Protein AF-0000000065834207 (afdb_homodimer)

Solvent-accessible surface area (backbone atoms only — not comparable to full-atom values): 26576 Å² total; per-residue (Å²): 72,45,35,37,35,39,36,39,78,70,38,25,36,35,36,36,77,87,64,55,64,51,76,40,55,36,89,36,59,67,52,46,48,60,60,48,57,77,44,47,87,48,44,70,43,38,40,30,44,67,72,69,51,67,72,52,50,53,51,50,34,51,49,33,37,72,58,48,68,40,67,58,45,68,63,67,60,66,74,52,62,92,54,26,40,66,48,37,85,56,43,89,65,46,55,46,60,61,47,31,38,51,51,36,49,42,75,75,39,68,74,36,26,34,35,40,36,36,26,37,76,41,30,33,36,37,37,28,40,45,80,29,39,30,66,20,22,30,31,29,44,5,71,66,32,42,57,50,31,32,38,78,55,33,68,65,46,58,31,66,68,42,47,46,48,57,62,64,52,66,57,75,64,68,83,57,97,48,84,36,16,51,42,64,68,45,8,33,54,36,21,44,50,36,26,53,49,14,27,53,51,41,50,54,55,52,49,31,60,75,52,71,66,48,73,49,42,33,37,30,15,27,86,44,21,67,61,51,48,56,50,46,44,70,78,41,73,82,63,47,75,43,86,35,52,56,35,49,56,57,19,45,58,58,48,47,65,70,73,99,71,45,37,35,35,39,36,39,77,68,38,24,36,36,37,36,77,85,67,57,63,53,75,40,56,36,89,37,60,67,54,46,48,61,60,47,58,78,43,47,86,48,43,69,44,36,40,30,43,69,73,69,52,67,71,52,49,52,52,51,35,53,49,32,36,72,55,48,67,42,70,57,45,70,64,68,58,67,75,50,62,93,56,26,40,67,48,37,86,56,44,90,64,47,53,44,59,61,49,30,39,50,50,36,48,43,75,75,39,66,77,36,25,34,35,40,36,36,26,38,75,41,30,34,36,37,38,29,42,46,79,31,40,31,64,20,21,30,31,28,43,5,71,67,32,43,56,49,34,34,37,76,56,34,70,65,44,60,32,67,67,42,46,46,46,55,63,65,51,66,57,75,65,67,82,58,98,50,84,37,17,52,44,64,66,44,8,34,54,37,19,44,49,36,27,54,49,15,26,53,52,40,48,55,53,53,50,30,59,75,52,72,67,49,74,48,41,34,38,29,15,27,86,46,21,67,60,51,48,55,48,46,42,70,75,41,72,80,62,47,73,44,86,35,52,56,35,48,56,56,18,47,58,56,49,46,65,71,74,100

InterPro domains:
  IPR004619 Type III pantothenate kinase [MF_01274] (1-260)
  IPR004619 Type III pantothenate kinase [PF03309] (3-204)
  IPR004619 Type III pantothenate kinase [PTHR34265] (1-255)
  IPR004619 Type III pantothenate kinase [TIGR00671] (3-238)
  IPR043129 ATPase, nucleotide binding domain [SSF53067] (1-108)
  IPR043129 ATPase, nucleotide binding domain [SSF53067] (115-255)

Foldseek 3Di:
DEKEWEQDDAKIKIADPVGDIDIDGHLPLVVVLVVCLVVAPPHDAYEYFHPPDDVSQVSVQVSCCVRHVDGYDYDFFDACLLNAHEPDPDRRPPRRLVSLLLNLQCVVLVQAKAWEWEAAQWTKIWIAHRSNYTPDIDIGGHLVNVLVVCLVPPPVCVDPVLVCVVVPCPPLPPPDPDLADPDPNRRSSSVSVCVLLVVVLVVVVVNCVVRVNGAYEYEFEAPCSVVVVVSVCVSPVVHHYDYDHPSSSVSSVVVVVVVD/DEKEWEQDDAKIKIADPVGDIDIDGHLPLVVVLVVCLVVAPPHDAYEYFHPPDDVSQVSVQVSCCVRHVDGYDYDFFDACQLNAHEPDPDRRPPRRLVSLLLNLQCVVLVQAKAWEWEAAQWTKIWIAHRSNYTPDIDIGGHLVNVLVVCLVPPPVCVDPVLVCCVVPCPPLPPCDPDLADPDPNRRSSSVSVCVLLVVVLVVVVVNCVVRVNGAYEYEFEAPCSVVVVVSVCVSPVPHHYDYDHPSSSVSSVVVVVVVD

Structure (mmCIF, N/CA/C/O backbone):
data_AF-0000000065834207-model_v1
#
loop_
_entity.id
_entity.type
_entity.pdbx_description
1 polymer 'Type III pantothenate kinase'
#
loop_
_atom_site.group_PDB
_atom_site.id
_atom_site.type_symbol
_atom_site.label_atom_id
_atom_site.label_alt_id
_atom_site.label_comp_id
_atom_site.label_asym_id
_atom_site.label_entity_id
_atom_site.label_seq_id
_atom_site.pdbx_PDB_ins_code
_atom_site.Cartn_x
_atom_site.Cartn_y
_atom_site.Cartn_z
_atom_site.occupancy
_atom_site.B_iso_or_equiv
_atom_site.auth_seq_id
_atom_site.auth_comp_id
_atom_site.auth_asym_id
_atom_site.auth_atom_id
_atom_site.pdbx_PDB_model_num
ATOM 1 N N . MET A 1 1 ? 10.133 40.344 8.117 1 94.38 1 MET A N 1
ATOM 2 C CA . MET A 1 1 ? 9.117 39.469 7.52 1 94.38 1 MET A CA 1
ATOM 3 C C . MET A 1 1 ? 9.258 38.031 8.031 1 94.38 1 MET A C 1
ATOM 5 O O . MET A 1 1 ? 10.367 37.562 8.266 1 94.38 1 MET A O 1
ATOM 9 N N . LYS A 1 2 ? 8.117 37.375 8.172 1 96.5 2 LYS A N 1
ATOM 10 C CA . LYS A 1 2 ? 8.172 36.031 8.727 1 96.5 2 LYS A CA 1
ATOM 11 C C . LYS A 1 2 ? 8.43 35 7.641 1 96.5 2 LYS A C 1
ATOM 13 O O . LYS A 1 2 ? 7.883 35.094 6.539 1 96.5 2 LYS A O 1
ATOM 18 N N . LEU A 1 3 ? 9.273 34.062 7.965 1 97.31 3 LEU A N 1
ATOM 19 C CA . LEU A 1 3 ? 9.578 32.906 7.117 1 97.31 3 LEU A CA 1
ATOM 20 C C . LEU A 1 3 ? 9.055 31.609 7.742 1 97.31 3 LEU A C 1
ATOM 22 O O . LEU A 1 3 ? 9.297 31.344 8.922 1 97.31 3 LEU A O 1
ATOM 26 N N . TYR A 1 4 ? 8.281 30.859 6.965 1 97.69 4 TYR A N 1
ATOM 27 C CA . TYR A 1 4 ? 7.75 29.578 7.398 1 97.69 4 TYR A CA 1
ATOM 28 C C . TYR A 1 4 ? 8.438 28.422 6.664 1 97.69 4 TYR A C 1
ATOM 30 O O . TYR A 1 4 ? 8.586 28.469 5.438 1 97.69 4 TYR A O 1
ATOM 38 N N . VAL A 1 5 ? 8.891 27.422 7.434 1 98 5 VAL A N 1
ATOM 39 C CA . VAL A 1 5 ? 9.656 26.328 6.848 1 98 5 VAL A CA 1
ATOM 40 C C . VAL A 1 5 ? 9.023 24.984 7.246 1 98 5 VAL A C 1
ATOM 42 O O . VAL A 1 5 ? 8.82 24.719 8.43 1 98 5 VAL A O 1
ATOM 45 N N . ASP A 1 6 ? 8.656 24.203 6.305 1 97.56 6 ASP A N 1
ATOM 46 C CA . ASP A 1 6 ? 8.195 22.828 6.477 1 97.56 6 ASP A CA 1
ATOM 47 C C . ASP A 1 6 ? 9.258 21.828 6.031 1 97.56 6 ASP A C 1
ATOM 49 O O . ASP A 1 6 ? 9.32 21.469 4.852 1 97.56 6 ASP A O 1
ATOM 53 N N . ALA A 1 7 ? 10.031 21.359 6.996 1 96.31 7 ALA A N 1
ATOM 54 C CA . ALA A 1 7 ? 11.109 20.406 6.715 1 96.31 7 ALA A CA 1
ATOM 55 C C . ALA A 1 7 ? 10.625 18.969 6.812 1 96.31 7 ALA A C 1
ATOM 57 O O . ALA A 1 7 ? 10.633 18.375 7.891 1 96.31 7 ALA A O 1
ATOM 58 N N . GLY A 1 8 ? 10.297 18.422 5.68 1 91.5 8 GLY A N 1
ATOM 59 C CA . GLY A 1 8 ? 9.75 17.078 5.617 1 91.5 8 GLY A CA 1
ATOM 60 C C . GLY A 1 8 ? 10.742 16.047 5.121 1 91.5 8 GLY A C 1
ATOM 61 O O . GLY A 1 8 ? 11.875 16.375 4.77 1 91.5 8 GLY A O 1
ATOM 62 N N . ASN A 1 9 ? 10.32 14.773 5.012 1 84.19 9 ASN A N 1
ATOM 63 C CA . ASN A 1 9 ? 11.172 13.625 4.703 1 84.19 9 ASN A CA 1
ATOM 64 C C . ASN A 1 9 ? 11.617 13.633 3.244 1 84.19 9 ASN A C 1
ATOM 66 O O . ASN A 1 9 ? 12.688 13.133 2.916 1 84.19 9 ASN A O 1
ATOM 70 N N . THR A 1 10 ? 10.82 14.188 2.41 1 85.12 10 THR A N 1
ATOM 71 C CA . THR A 1 10 ? 11.125 14.148 0.985 1 85.12 10 THR A CA 1
ATOM 72 C C . THR A 1 10 ? 11.547 15.523 0.48 1 85.12 10 THR A C 1
ATOM 74 O O . THR A 1 10 ? 12.453 15.633 -0.345 1 85.12 10 THR A O 1
ATOM 77 N N . ARG A 1 11 ? 10.875 16.5 1.013 1 90.69 11 ARG A N 1
ATOM 78 C CA . ARG A 1 11 ? 11.141 17.875 0.584 1 90.69 11 ARG A CA 1
ATOM 79 C C . ARG A 1 11 ? 11.062 18.844 1.76 1 90.69 11 ARG A C 1
ATOM 81 O O . ARG A 1 11 ? 10.375 18.578 2.746 1 90.69 11 ARG A O 1
ATOM 88 N N . THR A 1 12 ? 11.812 19.859 1.642 1 95.88 12 THR A N 1
ATOM 89 C CA . THR A 1 12 ? 11.648 21.031 2.508 1 95.88 12 THR A CA 1
ATOM 90 C C . THR A 1 12 ? 11 22.188 1.748 1 95.88 12 THR A C 1
ATOM 92 O O . THR A 1 12 ? 11.523 22.625 0.725 1 95.88 12 THR A O 1
ATOM 95 N N . LYS A 1 13 ? 9.852 22.641 2.254 1 96.44 13 LYS A N 1
ATOM 96 C CA . LYS A 1 13 ? 9.109 23.75 1.658 1 96.44 13 LYS A CA 1
ATOM 97 C C . LYS A 1 13 ? 9.188 24.984 2.537 1 96.44 13 LYS A C 1
ATOM 99 O O . LYS A 1 13 ? 9.273 24.891 3.764 1 96.44 13 LYS A O 1
ATOM 104 N N . TRP A 1 14 ? 9.203 26.078 1.889 1 97 14 TRP A N 1
ATOM 105 C CA . TRP A 1 14 ? 9.195 27.312 2.67 1 97 14 TRP A CA 1
ATOM 106 C C . TRP A 1 14 ? 8.297 28.359 2.023 1 97 14 TRP A C 1
ATOM 108 O O . TRP A 1 14 ? 8 28.281 0.83 1 97 14 TRP A O 1
ATOM 118 N N . ARG A 1 15 ? 7.801 29.266 2.832 1 96.62 15 ARG A N 1
ATOM 119 C CA . ARG A 1 15 ? 6.926 30.344 2.412 1 96.62 15 ARG A CA 1
ATOM 120 C C . ARG A 1 15 ? 7.176 31.609 3.244 1 96.62 15 ARG A C 1
ATOM 122 O O . ARG A 1 15 ? 7.371 31.516 4.457 1 96.62 15 ARG A O 1
ATOM 129 N N . LEU A 1 16 ? 7.266 32.719 2.545 1 96.06 16 LEU A N 1
ATOM 130 C CA . LEU A 1 16 ? 7.328 34 3.234 1 96.06 16 LEU A CA 1
ATOM 131 C C . LEU A 1 16 ? 5.93 34.531 3.51 1 96.06 16 LEU A C 1
ATOM 133 O O . LEU A 1 16 ? 4.977 34.188 2.814 1 96.06 16 LEU A O 1
ATOM 137 N N . ALA A 1 17 ? 5.844 35.406 4.434 1 94.31 17 ALA A N 1
ATOM 138 C CA . ALA A 1 17 ? 4.559 36 4.793 1 94.31 17 ALA A CA 1
ATOM 139 C C . ALA A 1 17 ? 3.93 36.719 3.604 1 94.31 17 ALA A C 1
ATOM 141 O O . ALA A 1 17 ? 2.709 36.875 3.539 1 94.31 17 ALA A O 1
ATOM 142 N N . ASP A 1 18 ? 4.746 37.062 2.627 1 92.19 18 ASP A N 1
ATOM 143 C CA . ASP A 1 18 ? 4.223 37.812 1.487 1 92.19 18 ASP A CA 1
ATOM 144 C C . ASP A 1 18 ? 3.822 36.875 0.351 1 92.19 18 ASP A C 1
ATOM 146 O O . ASP A 1 18 ? 3.41 37.312 -0.719 1 92.19 18 ASP A O 1
ATOM 150 N N . GLY A 1 19 ? 4.016 35.594 0.558 1 91.44 19 GLY A N 1
ATOM 151 C CA . GLY A 1 19 ? 3.488 34.656 -0.406 1 91.44 19 GLY A CA 1
ATOM 152 C C . GLY A 1 19 ? 4.566 33.969 -1.228 1 91.44 19 GLY A C 1
ATOM 153 O O . GLY A 1 19 ? 4.32 32.938 -1.854 1 91.44 19 GLY A O 1
ATOM 154 N N . ARG A 1 20 ? 5.816 34.594 -1.266 1 93.06 20 ARG A N 1
ATOM 155 C CA . ARG A 1 20 ? 6.906 33.906 -1.951 1 93.06 20 ARG A CA 1
ATOM 156 C C . ARG A 1 20 ? 7.176 32.562 -1.325 1 93.06 20 ARG A C 1
ATOM 158 O O . ARG A 1 20 ? 7.137 32.406 -0.102 1 93.06 20 ARG A O 1
ATOM 165 N N . GLU A 1 21 ? 7.332 31.609 -2.139 1 95 21 GLU A N 1
ATOM 166 C CA . GLU A 1 21 ? 7.52 30.266 -1.623 1 95 21 GLU A CA 1
ATOM 167 C C . GLU A 1 21 ? 8.578 29.5 -2.426 1 95 21 GLU A C 1
ATOM 169 O O . GLU A 1 21 ? 8.984 29.953 -3.502 1 95 21 GLU A O 1
ATOM 174 N N . GLY A 1 22 ? 9.141 28.438 -1.931 1 94.88 22 GLY A N 1
ATOM 175 C CA . GLY A 1 22 ? 10.117 27.594 -2.588 1 94.88 22 GLY A CA 1
ATOM 176 C C . GLY A 1 22 ? 10.195 26.188 -1.998 1 94.88 22 GLY A C 1
ATOM 177 O O . GLY A 1 22 ? 9.539 25.906 -0.995 1 94.88 22 GLY A O 1
ATOM 178 N N . VAL A 1 23 ? 10.883 25.359 -2.736 1 95.88 23 VAL A N 1
ATOM 179 C CA . VAL A 1 23 ? 11.039 23.969 -2.332 1 95.88 23 VAL A CA 1
ATOM 180 C C . VAL A 1 23 ? 12.461 23.5 -2.619 1 95.88 23 VAL A C 1
ATOM 182 O O . VAL A 1 23 ? 13.055 23.875 -3.635 1 95.88 23 VAL A O 1
ATOM 185 N N . VAL A 1 24 ? 13.062 22.781 -1.686 1 95.12 24 VAL A N 1
ATOM 186 C CA . VAL A 1 24 ? 14.352 22.125 -1.887 1 95.12 24 VAL A CA 1
ATOM 187 C C . VAL A 1 24 ? 14.266 20.672 -1.438 1 95.12 24 VAL A C 1
ATOM 189 O O . VAL A 1 24 ? 13.281 20.266 -0.814 1 95.12 24 VAL A O 1
ATOM 192 N N . ALA A 1 25 ? 15.242 19.828 -1.83 1 93 25 ALA A N 1
ATOM 193 C CA . ALA A 1 25 ? 15.273 18.438 -1.383 1 93 25 ALA A CA 1
ATOM 194 C C . ALA A 1 25 ? 15.383 18.359 0.137 1 93 25 ALA A C 1
ATOM 196 O O . ALA A 1 25 ? 15.945 19.25 0.776 1 93 25 ALA A O 1
ATOM 197 N N . SER A 1 26 ? 14.805 17.344 0.627 1 90.12 26 SER A N 1
ATOM 198 C CA . SER A 1 26 ? 14.844 17.109 2.068 1 90.12 26 SER A CA 1
ATOM 199 C C . SER A 1 26 ? 16.281 17.188 2.594 1 90.12 26 SER A C 1
ATOM 201 O O . SER A 1 26 ? 17.203 16.688 1.96 1 90.12 26 SER A O 1
ATOM 203 N N . ASP A 1 27 ? 16.438 17.891 3.684 1 90.62 27 ASP A N 1
ATOM 204 C CA . ASP A 1 27 ? 17.672 17.984 4.445 1 90.62 27 ASP A CA 1
ATOM 205 C C . ASP A 1 27 ? 18.781 18.625 3.613 1 90.62 27 ASP A C 1
ATOM 207 O O . ASP A 1 27 ? 19.969 18.453 3.9 1 90.62 27 ASP A O 1
ATOM 211 N N . ASP A 1 28 ? 18.438 19.297 2.545 1 95.12 28 ASP A N 1
ATOM 212 C CA . ASP A 1 28 ? 19.406 19.984 1.694 1 95.12 28 ASP A CA 1
ATOM 213 C C . ASP A 1 28 ? 19.734 21.375 2.238 1 95.12 28 ASP A C 1
ATOM 215 O O . ASP A 1 28 ? 19.281 22.375 1.692 1 95.12 28 ASP A O 1
ATOM 219 N N . ILE A 1 29 ? 20.625 21.406 3.156 1 94.81 29 ILE A N 1
ATOM 220 C CA . ILE A 1 29 ? 20.969 22.641 3.84 1 94.81 29 ILE A CA 1
ATOM 221 C C . ILE A 1 29 ? 21.594 23.625 2.846 1 94.81 29 ILE A C 1
ATOM 223 O O . ILE A 1 29 ? 21.328 24.828 2.91 1 94.81 29 ILE A O 1
ATOM 227 N N . SER A 1 30 ? 22.391 23.094 1.964 1 95.31 30 SER A N 1
ATOM 228 C CA . SER A 1 30 ? 23 23.953 0.954 1 95.31 30 SER A CA 1
ATOM 229 C C . SER A 1 30 ? 21.938 24.609 0.075 1 95.31 30 SER A C 1
ATOM 231 O O . SER A 1 30 ? 22.047 25.797 -0.263 1 95.31 30 SER A O 1
ATOM 233 N N . GLY A 1 31 ? 21 23.797 -0.321 1 95.69 31 GLY A N 1
ATOM 234 C CA . GLY A 1 31 ? 19.891 24.328 -1.085 1 95.69 31 GLY A CA 1
ATOM 235 C C . GLY A 1 31 ? 19.109 25.391 -0.33 1 95.69 31 GLY A C 1
ATOM 236 O O . GLY A 1 31 ? 18.719 26.406 -0.905 1 95.69 31 GLY A O 1
ATOM 237 N N . MET A 1 32 ? 18.922 25.141 0.906 1 95.88 32 MET A N 1
ATOM 238 C CA . MET A 1 32 ? 18.25 26.125 1.751 1 95.88 32 MET A CA 1
ATOM 239 C C . MET A 1 32 ? 19.062 27.406 1.848 1 95.88 32 MET A C 1
ATOM 241 O O . MET A 1 32 ? 18.516 28.5 1.764 1 95.88 32 MET A O 1
ATOM 245 N N . GLU A 1 33 ? 20.312 27.234 2.043 1 95.94 33 GLU A N 1
ATOM 246 C CA . GLU A 1 33 ? 21.188 28.406 2.131 1 95.94 33 GLU A CA 1
ATOM 247 C C . GLU A 1 33 ? 21.078 29.281 0.888 1 95.94 33 GLU A C 1
ATOM 249 O O . GLU A 1 33 ? 20.938 30.5 0.994 1 95.94 33 GLU A O 1
ATOM 254 N N . ARG A 1 34 ? 21.141 28.609 -0.226 1 95.94 34 ARG A N 1
ATOM 255 C CA . ARG A 1 34 ? 21.047 29.344 -1.482 1 95.94 34 ARG A CA 1
ATOM 256 C C . ARG A 1 34 ? 19.703 30.078 -1.576 1 95.94 34 ARG A C 1
ATOM 258 O O . ARG A 1 34 ? 19.656 31.234 -1.979 1 95.94 34 ARG A O 1
ATOM 265 N N . SER A 1 35 ? 18.672 29.406 -1.193 1 94.19 35 SER A N 1
ATOM 266 C CA . SER A 1 35 ? 17.344 29.984 -1.267 1 94.19 35 SER A CA 1
ATOM 267 C C . SER A 1 35 ? 17.172 31.109 -0.254 1 94.19 35 SER A C 1
ATOM 269 O O . SER A 1 35 ? 16.625 32.156 -0.581 1 94.19 35 SER A O 1
ATOM 271 N N . PHE A 1 36 ? 17.656 30.922 0.931 1 93.88 36 PHE A N 1
ATOM 272 C CA . PHE A 1 36 ? 17.438 31.859 2.037 1 93.88 36 PHE A CA 1
ATOM 273 C C . PHE A 1 36 ? 18.344 33.062 1.904 1 93.88 36 PHE A C 1
ATOM 275 O O . PHE A 1 36 ? 18.016 34.156 2.408 1 93.88 36 PHE A O 1
ATOM 282 N N . ALA A 1 37 ? 19.516 32.875 1.28 1 93.69 37 ALA A N 1
ATOM 283 C CA . ALA A 1 37 ? 20.438 33.969 1.101 1 93.69 37 ALA A CA 1
ATOM 284 C C . ALA A 1 37 ? 19.766 35.125 0.381 1 93.69 37 ALA A C 1
ATOM 286 O O . ALA A 1 37 ? 20.062 36.312 0.658 1 93.69 37 ALA A O 1
ATOM 287 N N . LEU A 1 38 ? 18.875 34.75 -0.486 1 90.69 38 LEU A N 1
ATOM 288 C CA . LEU A 1 38 ? 18.172 35.781 -1.263 1 90.69 38 LEU A CA 1
ATOM 289 C C . LEU A 1 38 ? 17.188 36.562 -0.384 1 90.69 38 LEU A C 1
ATOM 291 O O . LEU A 1 38 ? 16.688 37.594 -0.786 1 90.69 38 LEU A O 1
ATOM 295 N N . LEU A 1 39 ? 16.984 36.062 0.785 1 91.12 39 LEU A N 1
ATOM 296 C CA . LEU A 1 39 ? 16 36.625 1.69 1 91.12 39 LEU A CA 1
ATOM 297 C C . LEU A 1 39 ? 16.688 37.375 2.832 1 91.12 39 LEU A C 1
ATOM 299 O O . LEU A 1 39 ? 16.031 37.875 3.736 1 91.12 39 LEU A O 1
ATOM 303 N N . ALA A 1 40 ? 17.969 37.406 2.705 1 88.62 40 ALA A N 1
ATOM 304 C CA . ALA A 1 40 ? 18.734 38.062 3.764 1 88.62 40 ALA A CA 1
ATOM 305 C C . ALA A 1 40 ? 18.312 39.5 3.924 1 88.62 40 ALA A C 1
ATOM 307 O O . ALA A 1 40 ? 18.062 40.188 2.934 1 88.62 40 ALA A O 1
ATOM 308 N N . GLY A 1 41 ? 18.156 40 5.18 1 87.62 41 GLY A N 1
ATOM 309 C CA . GLY A 1 41 ? 17.828 41.375 5.465 1 87.62 41 GLY A CA 1
ATOM 310 C C . GLY A 1 41 ? 16.328 41.625 5.59 1 87.62 41 GLY A C 1
ATOM 311 O O . GLY A 1 41 ? 15.906 42.688 6.102 1 87.62 41 GLY A O 1
ATOM 312 N N . VAL A 1 42 ? 15.555 40.719 5.172 1 90.62 42 VAL A N 1
ATOM 313 C CA . VAL A 1 42 ? 14.109 40.938 5.16 1 90.62 42 VAL A CA 1
ATOM 314 C C . VAL A 1 42 ? 13.445 40.062 6.223 1 90.62 42 VAL A C 1
ATOM 316 O O . VAL A 1 42 ? 12.43 40.438 6.801 1 90.62 42 VAL A O 1
ATOM 319 N N . VAL A 1 43 ? 14.016 38.969 6.543 1 95.81 43 VAL A N 1
ATOM 320 C CA . VAL A 1 43 ? 13.406 37.969 7.434 1 95.81 43 VAL A CA 1
ATOM 321 C C . VAL A 1 43 ? 13.633 38.406 8.891 1 95.81 43 VAL A C 1
ATOM 323 O O . VAL A 1 43 ? 14.773 38.625 9.305 1 95.81 43 VAL A O 1
ATOM 326 N N . THR A 1 44 ? 12.594 38.531 9.602 1 94.06 44 THR A N 1
ATOM 327 C CA . THR A 1 44 ? 12.68 38.938 10.992 1 94.06 44 THR A CA 1
ATOM 328 C C . THR A 1 44 ? 12.219 37.844 11.93 1 94.06 44 THR A C 1
ATOM 330 O O . THR A 1 44 ? 12.344 37.938 13.148 1 94.06 44 THR A O 1
ATOM 333 N N . GLY A 1 45 ? 11.594 36.781 11.5 1 95.5 45 GLY A N 1
ATOM 334 C CA . GLY A 1 45 ? 11.156 35.625 12.266 1 95.5 45 GLY A CA 1
ATOM 335 C C . GLY A 1 45 ? 11.07 34.344 11.438 1 95.5 45 GLY A C 1
ATOM 336 O O . GLY A 1 45 ? 10.68 34.406 10.266 1 95.5 45 GLY A O 1
ATOM 337 N N . VAL A 1 46 ? 11.492 33.25 12.031 1 97.19 46 VAL A N 1
ATOM 338 C CA . VAL A 1 46 ? 11.477 31.984 11.336 1 97.19 46 VAL A CA 1
ATOM 339 C C . VAL A 1 46 ? 10.68 30.953 12.148 1 97.19 46 VAL A C 1
ATOM 341 O O . VAL A 1 46 ? 10.914 30.781 13.344 1 97.19 46 VAL A O 1
ATOM 344 N N . PHE A 1 47 ? 9.695 30.359 11.531 1 97.88 47 PHE A N 1
ATOM 345 C CA . PHE A 1 47 ? 8.852 29.328 12.141 1 97.88 47 PHE A CA 1
ATOM 346 C C . PHE A 1 47 ? 8.969 28.016 11.383 1 97.88 47 PHE A C 1
ATOM 348 O O . PHE A 1 47 ? 8.805 27.984 10.156 1 97.88 47 PHE A O 1
ATOM 355 N N . VAL A 1 48 ? 9.227 26.922 12.172 1 98.06 48 VAL A N 1
ATOM 356 C CA . VAL A 1 48 ? 9.672 25.719 11.492 1 98.06 48 VAL A CA 1
ATOM 357 C C . VAL A 1 48 ? 8.875 24.516 11.984 1 98.06 48 VAL A C 1
ATOM 359 O O . VAL A 1 48 ? 8.664 24.359 13.195 1 98.06 48 VAL A O 1
ATOM 362 N N . CYS A 1 49 ? 8.336 23.797 11.102 1 97.81 49 CYS A N 1
ATOM 363 C CA . CYS A 1 49 ? 7.965 22.391 11.336 1 97.81 49 CYS A CA 1
ATOM 364 C C . CYS A 1 49 ? 9.031 21.453 10.797 1 97.81 49 CYS A C 1
ATOM 366 O O . CYS A 1 49 ? 9.375 21.5 9.617 1 97.81 49 CYS A O 1
ATOM 368 N N . SER A 1 50 ? 9.602 20.641 11.68 1 96.06 50 SER A N 1
ATOM 369 C CA . SER A 1 50 ? 10.664 19.75 11.25 1 96.06 50 SER A CA 1
ATOM 370 C C . SER A 1 50 ? 10.422 18.328 11.758 1 96.06 50 SER A C 1
ATOM 372 O O . SER A 1 50 ? 10.203 18.109 12.953 1 96.06 50 SER A O 1
ATOM 374 N N . VAL A 1 51 ? 10.453 17.422 10.852 1 90.94 51 VAL A N 1
ATOM 375 C CA . VAL A 1 51 ? 10.375 16.031 11.25 1 90.94 51 VAL A CA 1
ATOM 376 C C . VAL A 1 51 ? 11.695 15.32 10.945 1 90.94 51 VAL A C 1
ATOM 378 O O . VAL A 1 51 ? 11.742 14.094 10.828 1 90.94 51 VAL A O 1
ATOM 381 N N . LEU A 1 52 ? 12.82 16.031 10.734 1 90.31 52 LEU A N 1
ATOM 382 C CA . LEU A 1 52 ? 14.102 15.492 10.273 1 90.31 52 LEU A CA 1
ATOM 383 C C . LEU A 1 52 ? 15.039 15.242 11.445 1 90.31 52 LEU A C 1
ATOM 385 O O . LEU A 1 52 ? 16.125 14.68 11.273 1 90.31 52 LEU A O 1
ATOM 389 N N . GLY A 1 53 ? 14.672 15.664 12.648 1 88.88 53 GLY A N 1
ATOM 390 C CA . GLY A 1 53 ? 15.461 15.344 13.828 1 88.88 53 GLY A CA 1
ATOM 391 C C . GLY A 1 53 ? 16.344 16.5 14.281 1 88.88 53 GLY A C 1
ATOM 392 O O . GLY A 1 53 ? 16.391 17.547 13.633 1 88.88 53 GLY A O 1
ATOM 393 N N . GLU A 1 54 ? 17.078 16.234 15.328 1 92.69 54 GLU A N 1
ATOM 394 C CA . GLU A 1 54 ? 17.797 17.297 16.031 1 92.69 54 GLU A CA 1
ATOM 395 C C . GLU A 1 54 ? 19.031 17.734 15.25 1 92.69 54 GLU A C 1
ATOM 397 O O . GLU A 1 54 ? 19.406 18.906 15.289 1 92.69 54 GLU A O 1
ATOM 402 N N . ALA A 1 55 ? 19.672 16.781 14.609 1 94.12 55 ALA A N 1
ATOM 403 C CA . ALA A 1 55 ? 20.859 17.141 13.836 1 94.12 55 ALA A CA 1
ATOM 404 C C . ALA A 1 55 ? 20.531 18.156 12.742 1 94.12 55 ALA A C 1
ATOM 406 O O . ALA A 1 55 ? 21.219 19.156 12.586 1 94.12 55 ALA A O 1
ATOM 407 N N . PHE A 1 56 ? 19.516 17.906 12.039 1 95.38 56 PHE A N 1
ATOM 408 C CA . PHE A 1 56 ? 19.047 18.844 11.023 1 95.38 56 PHE A CA 1
ATOM 409 C C . PHE A 1 56 ? 18.656 20.172 11.648 1 95.38 56 PHE A C 1
ATOM 411 O O . PHE A 1 56 ? 19.031 21.234 11.148 1 95.38 56 PHE A O 1
ATOM 418 N N . ASN A 1 57 ? 17.922 20.109 12.75 1 97 57 ASN A N 1
ATOM 419 C CA . ASN A 1 57 ? 17.422 21.312 13.414 1 97 57 ASN A CA 1
ATOM 420 C C . ASN A 1 57 ? 18.562 22.234 13.844 1 97 57 ASN A C 1
ATOM 422 O O . ASN A 1 57 ? 18.469 23.453 13.711 1 97 57 ASN A O 1
ATOM 426 N N . ARG A 1 58 ? 19.609 21.625 14.328 1 97.44 58 ARG A N 1
ATOM 427 C CA . ARG A 1 58 ? 20.766 22.406 14.75 1 97.44 58 ARG A CA 1
ATOM 428 C C . ARG A 1 58 ? 21.422 23.109 13.562 1 97.44 58 ARG A C 1
ATOM 430 O O . ARG A 1 58 ? 21.828 24.266 13.672 1 97.44 58 ARG A O 1
ATOM 437 N N . ARG A 1 59 ? 21.484 22.406 12.477 1 97.62 59 ARG A N 1
ATOM 438 C CA . ARG A 1 59 ? 22.062 23 11.281 1 97.62 59 ARG A CA 1
ATOM 439 C C . ARG A 1 59 ? 21.203 24.156 10.766 1 97.62 59 ARG A C 1
ATOM 441 O O . ARG A 1 59 ? 21.719 25.188 10.336 1 97.62 59 ARG A O 1
ATOM 448 N N . LEU A 1 60 ? 19.922 23.922 10.789 1 97.5 60 LEU A N 1
ATOM 449 C CA . LEU A 1 60 ? 19.016 24.984 10.367 1 97.5 60 LEU A CA 1
ATOM 450 C C . LEU A 1 60 ? 19.109 26.188 11.289 1 97.5 60 LEU A C 1
ATOM 452 O O . LEU A 1 60 ? 19.062 27.328 10.828 1 97.5 60 LEU A O 1
ATOM 456 N N . GLU A 1 61 ? 19.156 25.906 12.547 1 97.62 61 GLU A N 1
ATOM 457 C CA . GLU A 1 61 ? 19.328 26.969 13.523 1 97.62 61 GLU A CA 1
ATOM 458 C C . GLU A 1 61 ? 20.578 27.797 13.227 1 97.62 61 GLU A C 1
ATOM 460 O O . GLU A 1 61 ? 20.531 29.031 13.25 1 97.62 61 GLU A O 1
ATOM 465 N N . ALA A 1 62 ? 21.688 27.141 13 1 97.56 62 ALA A N 1
ATOM 466 C CA . ALA A 1 62 ? 22.922 27.828 12.664 1 97.56 62 ALA A CA 1
ATOM 467 C C . ALA A 1 62 ? 22.781 28.672 11.406 1 97.56 62 ALA A C 1
ATOM 469 O O . ALA A 1 62 ? 23.234 29.812 11.352 1 97.56 62 ALA A O 1
ATOM 470 N N . LEU A 1 63 ? 22.156 28.109 10.422 1 96.94 63 LEU A N 1
ATOM 471 C CA . LEU A 1 63 ? 21.938 28.797 9.156 1 96.94 63 LEU A CA 1
ATOM 472 C C . LEU A 1 63 ? 21.109 30.062 9.359 1 96.94 63 LEU A C 1
ATOM 474 O O . LEU A 1 63 ? 21.453 31.109 8.82 1 96.94 63 LEU A O 1
ATOM 478 N N . CYS A 1 64 ? 20.031 29.953 10.102 1 96.75 64 CYS A N 1
ATOM 479 C CA . CYS A 1 64 ? 19.172 31.109 10.367 1 96.75 64 CYS A CA 1
ATOM 480 C C . CYS A 1 64 ? 19.922 32.188 11.125 1 96.75 64 CYS A C 1
ATOM 482 O O . CYS A 1 64 ? 19.75 33.375 10.844 1 96.75 64 CYS A O 1
ATOM 484 N N . GLY A 1 65 ? 20.688 31.766 12.133 1 96.06 65 GLY A N 1
ATOM 485 C CA . GLY A 1 65 ? 21.531 32.719 12.852 1 96.06 65 GLY A CA 1
ATOM 486 C C . GLY A 1 65 ? 22.469 33.5 11.945 1 96.06 65 GLY A C 1
ATOM 487 O O . GLY A 1 65 ? 22.594 34.719 12.062 1 96.06 65 GLY A O 1
ATOM 488 N N . GLN A 1 66 ? 23.078 32.812 11.086 1 95.5 66 GLN A N 1
ATOM 489 C CA . GLN A 1 66 ? 24.078 33.406 10.188 1 95.5 66 GLN A CA 1
ATOM 490 C C . GLN A 1 66 ? 23.422 34.344 9.188 1 95.5 66 GLN A C 1
ATOM 492 O O . GLN A 1 66 ? 23.922 35.438 8.938 1 95.5 66 GLN A O 1
ATOM 497 N N . LEU A 1 67 ? 22.312 33.969 8.648 1 95.88 67 LEU A N 1
ATOM 498 C CA . LEU A 1 67 ? 21.734 34.688 7.531 1 95.88 67 LEU A CA 1
ATOM 499 C C . LEU A 1 67 ? 20.797 35.781 8.023 1 95.88 67 LEU A C 1
ATOM 501 O O . LEU A 1 67 ? 20.719 36.875 7.422 1 95.88 67 LEU A O 1
ATOM 505 N N . PHE A 1 68 ? 20.078 35.5 9.117 1 95.94 68 PHE A N 1
ATOM 506 C CA . PHE A 1 68 ? 19 36.375 9.516 1 95.94 68 PHE A CA 1
ATOM 507 C C . PHE A 1 68 ? 19.281 37 10.883 1 95.94 68 PHE A C 1
ATOM 509 O O . PHE A 1 68 ? 18.641 37.969 11.273 1 95.94 68 PHE A O 1
ATOM 516 N N . GLY A 1 69 ? 20.109 36.406 11.641 1 95.12 69 GLY A N 1
ATOM 517 C CA . GLY A 1 69 ? 20.391 36.906 12.984 1 95.12 69 GLY A CA 1
ATOM 518 C C . GLY A 1 69 ? 19.281 36.594 13.977 1 95.12 69 GLY A C 1
ATOM 519 O O . GLY A 1 69 ? 19.141 37.25 15 1 95.12 69 GLY A O 1
ATOM 520 N N . VAL A 1 70 ? 18.391 35.719 13.664 1 93.94 70 VAL A N 1
ATOM 521 C CA . VAL A 1 70 ? 17.312 35.312 14.562 1 93.94 70 VAL A CA 1
ATOM 522 C C . VAL A 1 70 ? 17.234 33.812 14.648 1 93.94 70 VAL A C 1
ATOM 524 O O . VAL A 1 70 ? 17.469 33.094 13.656 1 93.94 70 VAL A O 1
ATOM 527 N N . PRO A 1 71 ? 16.953 33.25 15.812 1 94.56 71 PRO A N 1
ATOM 528 C CA . PRO A 1 71 ? 16.766 31.797 15.93 1 94.56 71 PRO A CA 1
ATOM 529 C C . PRO A 1 71 ? 15.406 31.344 15.406 1 94.56 71 PRO A C 1
ATOM 531 O O . PRO A 1 71 ? 14.406 32.062 15.531 1 94.56 71 PRO A O 1
ATOM 534 N N . PRO A 1 72 ? 15.359 30.188 14.82 1 97.06 72 PRO A N 1
ATOM 535 C CA . PRO A 1 72 ? 14.062 29.656 14.398 1 97.06 72 PRO A CA 1
ATOM 536 C C . PRO A 1 72 ? 13.219 29.156 15.562 1 97.06 72 PRO A C 1
ATOM 538 O O . PRO A 1 72 ? 13.766 28.672 16.562 1 97.06 72 PRO A O 1
ATOM 541 N N . HIS A 1 73 ? 11.945 29.359 15.469 1 96.75 73 HIS A N 1
ATOM 542 C CA . HIS A 1 73 ? 10.984 28.766 16.391 1 96.75 73 HIS A CA 1
ATOM 543 C C . HIS A 1 73 ? 10.469 27.422 15.867 1 96.75 73 HIS A C 1
ATOM 545 O O . HIS A 1 73 ? 9.703 27.391 14.898 1 96.75 73 HIS A O 1
ATOM 551 N N . PHE A 1 74 ? 10.891 26.375 16.516 1 97 74 PHE A N 1
ATOM 552 C CA . PHE A 1 74 ? 10.445 25.047 16.094 1 97 74 PHE A CA 1
ATOM 553 C C . PHE A 1 74 ? 9.109 24.688 16.734 1 97 74 PHE A C 1
ATOM 555 O O . PHE A 1 74 ? 8.969 24.75 17.953 1 97 74 PHE A O 1
ATOM 562 N N . ALA A 1 75 ? 8.164 24.391 15.898 1 96.25 75 ALA A N 1
ATOM 563 C CA . ALA A 1 75 ? 6.879 23.938 16.422 1 96.25 75 ALA A CA 1
ATOM 564 C C . ALA A 1 75 ? 7.027 22.609 17.156 1 96.25 75 ALA A C 1
ATOM 566 O O . ALA A 1 75 ? 7.816 21.75 16.75 1 96.25 75 ALA A O 1
ATOM 567 N N . ARG A 1 76 ? 6.281 22.469 18.219 1 94.19 76 ARG A N 1
ATOM 568 C CA . ARG A 1 76 ? 6.199 21.25 19 1 94.19 76 ARG A CA 1
ATOM 569 C C . ARG A 1 76 ? 4.75 20.906 19.328 1 94.19 76 ARG A C 1
ATOM 571 O O . ARG A 1 76 ? 3.924 21.812 19.5 1 94.19 76 ARG A O 1
ATOM 578 N N . VAL A 1 77 ? 4.523 19.594 19.422 1 94.94 77 VAL A N 1
ATOM 579 C CA . VAL A 1 77 ? 3.184 19.156 19.812 1 94.94 77 VAL A CA 1
ATOM 580 C C . VAL A 1 77 ? 2.885 19.594 21.234 1 94.94 77 VAL A C 1
ATOM 582 O O . VAL A 1 77 ? 3.709 19.422 22.141 1 94.94 77 VAL A O 1
ATOM 585 N N . LYS A 1 78 ? 1.816 20.266 21.359 1 92.25 78 LYS A N 1
ATOM 586 C CA . LYS A 1 78 ? 1.379 20.734 22.672 1 92.25 78 LYS A CA 1
ATOM 587 C C . LYS A 1 78 ? -0.096 20.406 22.906 1 92.25 78 LYS A C 1
ATOM 589 O O . LYS A 1 78 ? -0.882 20.359 21.969 1 92.25 78 LYS A O 1
ATOM 594 N N . GLN A 1 79 ? -0.441 20.219 24.172 1 92.06 79 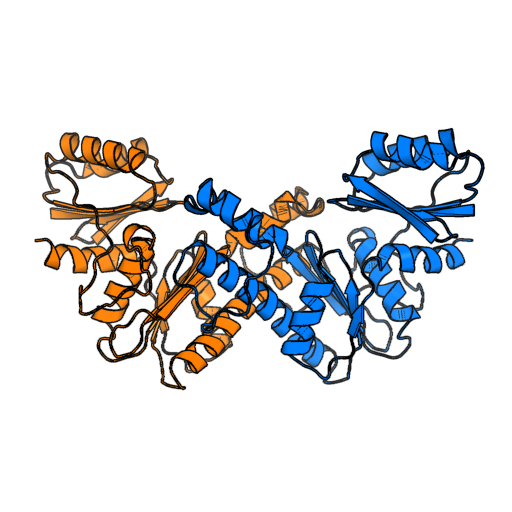GLN A N 1
ATOM 595 C CA . GLN A 1 79 ? -1.84 20.047 24.547 1 92.06 79 GLN A CA 1
ATOM 596 C C . GLN A 1 79 ? -2.525 21.406 24.719 1 92.06 79 GLN A C 1
ATOM 598 O O . GLN A 1 79 ? -1.905 22.375 25.172 1 92.06 79 GLN A O 1
ATOM 603 N N . GLY A 1 80 ? -3.779 21.453 24.266 1 89.25 80 GLY A N 1
ATOM 604 C CA . GLY A 1 80 ? -4.602 22.609 24.609 1 89.25 80 GLY A CA 1
ATOM 605 C C . GLY A 1 80 ? -4.613 23.672 23.547 1 89.25 80 GLY A C 1
ATOM 606 O O . GLY A 1 80 ? -5.41 24.609 23.609 1 89.25 80 GLY A O 1
ATOM 607 N N . VAL A 1 81 ? -3.723 23.609 22.562 1 89 81 VAL A N 1
ATOM 608 C CA . VAL A 1 81 ? -3.77 24.562 21.453 1 89 81 VAL A CA 1
ATOM 609 C C . VAL A 1 81 ? -5.102 24.438 20.719 1 89 81 VAL A C 1
ATOM 611 O O . VAL A 1 81 ? -5.441 23.359 20.219 1 89 81 VAL A O 1
ATOM 614 N N . LEU A 1 82 ? -5.938 25.531 20.672 1 91.75 82 LEU A N 1
ATOM 615 C CA . LEU A 1 82 ? -7.285 25.547 20.125 1 91.75 82 LEU A CA 1
ATOM 616 C C . LEU A 1 82 ? -8.148 24.469 20.75 1 91.75 82 LEU A C 1
ATOM 618 O O . LEU A 1 82 ? -8.953 23.828 20.078 1 91.75 82 LEU A O 1
ATOM 622 N N . ASP A 1 83 ? -7.785 24.094 21.969 1 92.88 83 ASP A N 1
ATOM 623 C CA . ASP A 1 83 ? -8.516 23.141 22.797 1 92.88 83 ASP A CA 1
ATOM 624 C C . ASP A 1 83 ? -8.258 21.703 22.359 1 92.88 83 ASP A C 1
ATOM 626 O O . ASP A 1 83 ? -8.977 20.781 22.75 1 92.88 83 ASP A O 1
ATOM 630 N N . ILE A 1 84 ? -7.328 21.469 21.484 1 95.06 84 ILE A N 1
ATOM 631 C CA . ILE A 1 84 ? -7.043 20.141 20.969 1 95.06 84 ILE A CA 1
ATOM 632 C C . ILE A 1 84 ? -6.422 19.281 22.062 1 95.06 84 ILE A C 1
ATOM 634 O O . ILE A 1 84 ? -5.484 19.703 22.734 1 95.06 84 ILE A O 1
ATOM 638 N N . VAL A 1 85 ? -6.977 18.141 22.234 1 95.94 85 VAL A N 1
ATOM 639 C CA . VAL A 1 85 ? -6.414 17.125 23.109 1 95.94 85 VAL A CA 1
ATOM 640 C C . VAL A 1 85 ? -5.848 15.977 22.281 1 95.94 85 VAL A C 1
ATOM 642 O O . VAL A 1 85 ? -6.598 15.18 21.719 1 95.94 85 VAL A O 1
ATOM 645 N N . PRO A 1 86 ? -4.535 15.906 22.172 1 95.62 86 PRO A N 1
ATOM 646 C CA . PRO A 1 86 ? -3.943 14.844 21.359 1 95.62 86 PRO A CA 1
ATOM 647 C C . PRO A 1 86 ? -4.25 13.453 21.906 1 95.62 86 PRO A C 1
ATOM 649 O O . PRO A 1 86 ? -4.352 13.258 23.109 1 95.62 86 PRO A O 1
ATOM 652 N N . ALA A 1 87 ? -4.352 12.5 21.016 1 93.94 87 ALA A N 1
ATOM 653 C CA . ALA A 1 87 ? -4.648 11.117 21.375 1 93.94 87 ALA A CA 1
ATOM 654 C C . ALA A 1 87 ? -3.426 10.438 21.984 1 93.94 87 ALA A C 1
ATOM 656 O O . ALA A 1 87 ? -3.547 9.406 22.641 1 93.94 87 ALA A O 1
ATOM 657 N N . TYR A 1 88 ? -2.254 11.008 21.781 1 91.31 88 TYR A N 1
ATOM 658 C CA . TYR A 1 88 ? -0.996 10.391 22.172 1 91.31 88 TYR A CA 1
ATOM 659 C C . TYR A 1 88 ? -0.699 10.656 23.641 1 91.31 88 TYR A C 1
ATOM 661 O O . TYR A 1 88 ? -0.842 11.789 24.125 1 91.31 88 TYR A O 1
ATOM 669 N N . GLU A 1 89 ? -0.321 9.633 24.328 1 87.81 89 GLU A N 1
ATOM 670 C CA . GLU A 1 89 ? 0.162 9.828 25.688 1 87.81 89 GLU A CA 1
ATOM 671 C C . GLU A 1 89 ? 1.489 10.578 25.703 1 87.81 89 GLU A C 1
ATOM 673 O O . GLU A 1 89 ? 1.668 11.516 26.484 1 87.81 89 GLU A O 1
ATOM 678 N N . ARG A 1 90 ? 2.344 10.109 24.875 1 88.81 90 ARG A N 1
ATOM 679 C CA . ARG A 1 90 ? 3.619 10.789 24.688 1 88.81 90 ARG A CA 1
ATOM 680 C C . ARG A 1 90 ? 3.551 11.766 23.516 1 88.81 90 ARG A C 1
ATOM 682 O O . ARG A 1 90 ? 3.727 11.375 22.359 1 88.81 90 ARG A O 1
ATOM 689 N N . LEU A 1 91 ? 3.434 13.039 23.812 1 91.44 91 LEU A N 1
ATOM 690 C CA . LEU A 1 91 ? 3.182 14.07 22.812 1 91.44 91 LEU A CA 1
ATOM 691 C C . LEU A 1 91 ? 4.355 14.188 21.844 1 91.44 91 LEU A C 1
ATOM 693 O O . LEU A 1 91 ? 4.164 14.508 20.672 1 91.44 91 LEU A O 1
ATOM 697 N N . ASP A 1 92 ? 5.566 13.883 22.344 1 87.75 92 ASP A N 1
ATOM 698 C CA . ASP A 1 92 ? 6.773 14.055 21.531 1 87.75 92 ASP A CA 1
ATOM 699 C C . ASP A 1 92 ? 6.852 13 20.438 1 87.75 92 ASP A C 1
ATOM 701 O O . ASP A 1 92 ? 7.66 13.117 19.516 1 87.75 92 ASP A O 1
ATOM 705 N N . THR A 1 93 ? 5.934 12 20.484 1 87.75 93 THR A N 1
ATOM 706 C CA . THR A 1 93 ? 5.961 10.93 19.5 1 87.75 93 THR A CA 1
ATOM 707 C C . THR A 1 93 ? 4.918 11.188 18.406 1 87.75 93 THR A C 1
ATOM 709 O O . THR A 1 93 ? 4.926 10.523 17.375 1 87.75 93 THR A O 1
ATOM 712 N N . LEU A 1 94 ? 4.066 12.133 18.672 1 92.19 94 LEU A N 1
ATOM 713 C CA . LEU A 1 94 ? 3.148 12.555 17.625 1 92.19 94 LEU A CA 1
ATOM 714 C C . LEU A 1 94 ? 3.846 13.492 16.641 1 92.19 94 LEU A C 1
ATOM 716 O O . LEU A 1 94 ? 4.457 14.484 17.047 1 92.19 94 LEU A O 1
ATOM 720 N N . GLY A 1 95 ? 3.84 13.117 15.391 1 93.06 95 GLY A N 1
ATOM 721 C CA . GLY A 1 95 ? 4.449 13.977 14.391 1 93.06 95 GLY A CA 1
ATOM 722 C C . GLY A 1 95 ? 3.941 15.406 14.438 1 93.06 95 GLY A C 1
ATOM 723 O O . GLY A 1 95 ? 2.732 15.641 14.383 1 93.06 95 GLY A O 1
ATOM 724 N N . VAL A 1 96 ? 4.848 16.297 14.477 1 95.25 96 VAL A N 1
ATOM 725 C CA . VAL A 1 96 ? 4.496 17.719 14.594 1 95.25 96 VAL A CA 1
ATOM 726 C C . VAL A 1 96 ? 3.748 18.172 13.344 1 95.25 96 VAL A C 1
ATOM 728 O O . VAL A 1 96 ? 2.855 19.016 13.422 1 95.25 96 VAL A O 1
ATOM 731 N N . ASP A 1 97 ? 4.055 17.594 12.211 1 95.56 97 ASP A N 1
ATOM 732 C CA . ASP A 1 97 ? 3.348 17.906 10.977 1 95.56 97 ASP A CA 1
ATOM 733 C C . ASP A 1 97 ? 1.888 17.469 11.055 1 95.56 97 ASP A C 1
ATOM 735 O O . ASP A 1 97 ? 0.991 18.203 10.617 1 95.56 97 ASP A O 1
ATOM 739 N N . ARG A 1 98 ? 1.619 16.297 11.586 1 96.38 98 ARG A N 1
ATOM 740 C CA . ARG A 1 98 ? 0.256 15.805 11.773 1 96.38 98 ARG A CA 1
ATOM 741 C C . ARG A 1 98 ? -0.506 16.672 12.766 1 96.38 98 ARG A C 1
ATOM 743 O O . ARG A 1 98 ? -1.676 17 12.555 1 96.38 98 ARG A O 1
ATOM 750 N N . TRP A 1 99 ? 0.193 17.047 13.852 1 96.81 99 TRP A N 1
ATOM 751 C CA . TRP A 1 99 ? -0.415 17.922 14.844 1 96.81 99 TRP A CA 1
ATOM 752 C C . TRP A 1 99 ? -0.783 19.266 14.234 1 96.81 99 TRP A C 1
ATOM 754 O O . TRP A 1 99 ? -1.88 19.781 14.469 1 96.81 99 TRP A O 1
ATOM 764 N N . LEU A 1 100 ? 0.076 19.828 13.484 1 97.44 100 LEU A N 1
ATOM 765 C CA . LEU A 1 100 ? -0.207 21.094 12.828 1 97.44 100 LEU A CA 1
ATOM 766 C C . LEU A 1 100 ? -1.388 20.969 11.875 1 97.44 100 LEU A C 1
ATOM 768 O O . LEU A 1 100 ? -2.162 21.906 11.703 1 97.44 100 LEU A O 1
ATOM 772 N N . GLY A 1 101 ? -1.498 19.781 11.219 1 97.75 101 GLY A N 1
ATOM 773 C CA . GLY A 1 101 ? -2.686 19.531 10.422 1 97.75 101 GLY A CA 1
ATOM 774 C C . GLY A 1 101 ? -3.973 19.609 11.219 1 97.75 101 GLY A C 1
ATOM 775 O O . GLY A 1 101 ? -4.965 20.172 10.75 1 97.75 101 GLY A O 1
ATOM 776 N N . LEU A 1 102 ? -3.949 19.078 12.406 1 97.31 102 LEU A N 1
ATOM 777 C CA . LEU A 1 102 ? -5.102 19.141 13.297 1 97.31 102 LEU A CA 1
ATOM 778 C C . LEU A 1 102 ? -5.395 20.594 13.703 1 97.31 102 LEU A C 1
ATOM 780 O O . LEU A 1 102 ? -6.559 21 13.766 1 97.31 102 LEU A O 1
ATOM 784 N N . VAL A 1 103 ? -4.316 21.328 13.969 1 96.44 103 VAL A N 1
ATOM 785 C CA . VAL A 1 103 ? -4.457 22.734 14.344 1 96.44 103 VAL A CA 1
ATOM 786 C C . VAL A 1 103 ? -5.152 23.5 13.227 1 96.44 103 VAL A C 1
ATOM 788 O O . VAL A 1 103 ? -6.094 24.25 13.469 1 96.44 103 VAL A O 1
ATOM 791 N N . PHE A 1 104 ? -4.711 23.25 12.039 1 97.31 104 PHE A N 1
ATOM 792 C CA . PHE A 1 104 ? -5.324 23.906 10.891 1 97.31 104 PHE A CA 1
ATOM 793 C C . PHE A 1 104 ? -6.793 23.516 10.766 1 97.31 104 PHE A C 1
ATOM 795 O O . PHE A 1 104 ? -7.656 24.391 10.609 1 97.31 104 PHE A O 1
ATOM 802 N N . ALA A 1 105 ? -7.078 22.234 10.828 1 97.5 105 ALA A N 1
ATOM 803 C CA . ALA A 1 105 ? -8.445 21.75 10.695 1 97.5 105 ALA A CA 1
ATOM 804 C C . ALA A 1 105 ? -9.359 22.359 11.742 1 97.5 105 ALA A C 1
ATOM 806 O O . ALA A 1 105 ? -10.461 22.828 11.43 1 97.5 105 ALA A O 1
ATOM 807 N N . ARG A 1 106 ? -8.875 22.406 12.953 1 96.62 106 ARG A N 1
ATOM 808 C CA . ARG A 1 106 ? -9.656 22.953 14.062 1 96.62 106 ARG A CA 1
ATOM 809 C C . ARG A 1 106 ? -9.953 24.438 13.844 1 96.62 106 ARG A C 1
ATOM 811 O O . ARG A 1 106 ? -11.055 24.906 14.125 1 96.62 106 ARG A O 1
ATOM 818 N N . SER A 1 107 ? -8.977 25.172 13.406 1 95.12 107 SER A N 1
ATOM 819 C CA . SER A 1 107 ? -9.141 26.594 13.18 1 95.12 107 SER A CA 1
ATOM 820 C C . SER A 1 107 ? -10.172 26.859 12.086 1 95.12 107 SER A C 1
ATOM 822 O O . SER A 1 107 ? -10.867 27.891 12.109 1 95.12 107 SER A O 1
ATOM 824 N N . HIS A 1 108 ? -10.289 25.953 11.156 1 94.69 108 HIS A N 1
ATOM 825 C CA . HIS A 1 108 ? -11.148 26.125 9.984 1 94.69 108 HIS A CA 1
ATOM 826 C C . HIS A 1 108 ? -12.547 25.578 10.242 1 94.69 108 HIS A C 1
ATOM 828 O O . HIS A 1 108 ? -13.531 26.125 9.727 1 94.69 108 HIS A O 1
ATOM 834 N N . ALA A 1 109 ? -12.586 24.453 11.07 1 91.69 109 ALA A N 1
ATOM 835 C CA . ALA A 1 109 ? -13.852 23.766 11.32 1 91.69 109 ALA A CA 1
ATOM 836 C C . ALA A 1 109 ? -14.125 23.641 12.82 1 91.69 109 ALA A C 1
ATOM 838 O O . ALA A 1 109 ? -14.289 22.547 13.336 1 91.69 109 ALA A O 1
ATOM 839 N N . LYS A 1 110 ? -14.258 24.672 13.602 1 84.69 110 LYS A N 1
ATOM 840 C CA . LYS A 1 110 ? -14.211 24.797 15.055 1 84.69 110 LYS A CA 1
ATOM 841 C C . LYS A 1 110 ? -15.219 23.859 15.711 1 84.69 110 LYS A C 1
ATOM 843 O O . LYS A 1 110 ? -14.922 23.234 16.734 1 84.69 110 LYS A O 1
ATOM 848 N N . SER A 1 111 ? -16.328 23.484 15.133 1 88.62 111 SER A N 1
ATOM 849 C CA . SER A 1 111 ? -17.344 22.688 15.812 1 88.62 111 SER A CA 1
ATOM 850 C C . SER A 1 111 ? -17.797 21.516 14.953 1 88.62 111 SER A C 1
ATOM 852 O O . SER A 1 111 ? -18.906 21 15.117 1 88.62 111 SER A O 1
ATOM 854 N N . GLN A 1 112 ? -16.906 21.141 14.211 1 95.62 112 GLN A N 1
ATOM 855 C CA . GLN A 1 112 ? -17.219 20 13.352 1 95.62 112 GLN A CA 1
ATOM 856 C C . GLN A 1 112 ? -16.188 18.891 13.508 1 95.62 112 GLN A C 1
ATOM 858 O O . GLN A 1 112 ? -15.07 19.141 13.969 1 95.62 112 GLN A O 1
ATOM 863 N N . CYS A 1 113 ? -16.641 17.672 13.281 1 97.88 113 CYS A N 1
ATOM 864 C CA . CYS A 1 113 ? -15.68 16.594 13.133 1 97.88 113 CYS A CA 1
ATOM 865 C C . CYS A 1 113 ? -14.805 16.797 11.898 1 97.88 113 CYS A C 1
ATOM 867 O O . CYS A 1 113 ? -15.266 17.344 10.898 1 97.88 113 CYS A O 1
ATOM 869 N N . SER A 1 114 ? -13.562 16.484 12.07 1 98.19 114 SER A N 1
ATOM 870 C CA . SER A 1 114 ? -12.625 16.656 10.961 1 98.19 114 SER A CA 1
ATOM 871 C C . SER A 1 114 ? -11.797 15.398 10.727 1 98.19 114 SER A C 1
ATOM 873 O O . SER A 1 114 ? -11.461 14.688 11.672 1 98.19 114 SER A O 1
ATOM 875 N N . VAL A 1 115 ? -11.547 15.125 9.531 1 98.31 115 VAL A N 1
ATOM 876 C CA . VAL A 1 115 ? -10.578 14.125 9.094 1 98.31 115 VAL A CA 1
ATOM 877 C C . VAL A 1 115 ? -9.453 14.805 8.312 1 98.31 115 VAL A C 1
ATOM 879 O O . VAL A 1 115 ? -9.711 15.492 7.316 1 98.31 115 VAL A O 1
ATOM 882 N N . VAL A 1 116 ? -8.227 14.703 8.766 1 98.62 116 VAL A N 1
ATOM 883 C CA . VAL A 1 116 ? -7.09 15.258 8.039 1 98.62 116 VAL A CA 1
ATOM 884 C C . VAL A 1 116 ? -6.367 14.141 7.289 1 98.62 116 VAL A C 1
ATOM 886 O O . VAL A 1 116 ? -5.867 13.188 7.902 1 98.62 116 VAL A O 1
ATOM 889 N N . VAL A 1 117 ? -6.344 14.227 6.02 1 98.25 117 VAL A N 1
ATOM 890 C CA . VAL A 1 117 ? -5.656 13.258 5.176 1 98.25 117 VAL A CA 1
ATOM 891 C C . VAL A 1 117 ? -4.402 13.883 4.574 1 98.25 117 VAL A C 1
ATOM 893 O O . VAL A 1 117 ? -4.492 14.828 3.787 1 98.25 117 VAL A O 1
ATOM 896 N N . GLY A 1 118 ? -3.271 13.414 5.008 1 96.75 118 GLY A N 1
ATOM 897 C CA . GLY A 1 118 ? -2.008 13.812 4.41 1 96.75 118 GLY A CA 1
ATOM 898 C C . GLY A 1 118 ? -1.528 12.852 3.336 1 96.75 118 GLY A C 1
ATOM 899 O O . GLY A 1 118 ? -1.257 11.68 3.619 1 96.75 118 GLY A O 1
ATOM 900 N N . ALA A 1 119 ? -1.459 13.328 2.096 1 94.12 119 ALA A N 1
ATOM 901 C CA . ALA A 1 119 ? -1.063 12.484 0.968 1 94.12 119 ALA A CA 1
ATOM 902 C C . ALA A 1 119 ? 0.295 12.914 0.417 1 94.12 119 ALA A C 1
ATOM 904 O O . ALA A 1 119 ? 0.372 13.742 -0.491 1 94.12 119 ALA A O 1
ATOM 905 N N . GLY A 1 120 ? 1.326 12.383 0.875 1 88.12 120 GLY A N 1
ATOM 906 C CA . GLY A 1 120 ? 2.695 12.586 0.427 1 88.12 120 GLY A CA 1
ATOM 907 C C . GLY A 1 120 ? 3.5 11.297 0.37 1 88.12 120 GLY A C 1
ATOM 908 O O . GLY A 1 120 ? 3.051 10.305 -0.204 1 88.12 120 GLY A O 1
ATOM 909 N N . SER A 1 121 ? 4.75 11.328 1.007 1 81.12 121 SER A N 1
ATOM 910 C CA . SER A 1 121 ? 5.57 10.125 1.103 1 81.12 121 SER A CA 1
ATOM 911 C C . SER A 1 121 ? 4.848 9.016 1.861 1 81.12 121 SER A C 1
ATOM 913 O O . SER A 1 121 ? 5.012 7.836 1.552 1 81.12 121 SER A O 1
ATOM 915 N N . ALA A 1 122 ? 4.121 9.492 2.801 1 87.94 122 ALA A N 1
ATOM 916 C CA . ALA A 1 122 ? 3.201 8.617 3.521 1 87.94 122 ALA A CA 1
ATOM 917 C C . ALA A 1 122 ? 1.76 9.102 3.379 1 87.94 122 ALA A C 1
ATOM 919 O O . ALA A 1 122 ? 1.519 10.258 3.039 1 87.94 122 ALA A O 1
ATOM 920 N N . LEU A 1 123 ? 0.875 8.211 3.457 1 93.25 123 LEU A N 1
ATOM 921 C CA . LEU A 1 123 ? -0.541 8.531 3.611 1 93.25 123 LEU A CA 1
ATOM 922 C C . LEU A 1 123 ? -0.942 8.523 5.082 1 93.25 123 LEU A C 1
ATOM 924 O O . LEU A 1 123 ? -0.866 7.484 5.746 1 93.25 123 LEU A O 1
ATOM 928 N N . THR A 1 124 ? -1.263 9.664 5.645 1 95.44 124 THR A N 1
ATOM 929 C CA . THR A 1 124 ? -1.654 9.758 7.047 1 95.44 124 THR A CA 1
ATOM 930 C C . THR A 1 124 ? -3.111 10.195 7.172 1 95.44 124 THR A C 1
ATOM 932 O O . THR A 1 124 ? -3.629 10.906 6.312 1 95.44 124 THR A O 1
ATOM 935 N N . VAL A 1 125 ? -3.73 9.703 8.188 1 97.75 125 VAL A N 1
ATOM 936 C CA . VAL A 1 125 ? -5.094 10.086 8.539 1 97.75 125 VAL A CA 1
ATOM 937 C C . VAL A 1 125 ? -5.18 10.391 10.031 1 97.75 125 VAL A C 1
ATOM 939 O O . VAL A 1 125 ? -4.645 9.641 10.852 1 97.75 125 VAL A O 1
ATOM 942 N N . ASP A 1 126 ? -5.719 11.469 10.367 1 98 126 ASP A N 1
ATOM 943 C CA . ASP A 1 126 ? -5.996 11.82 11.758 1 98 126 ASP A CA 1
ATOM 944 C C . ASP A 1 126 ? -7.445 12.273 11.93 1 98 126 ASP A C 1
ATOM 946 O O . ASP A 1 126 ? -7.973 13.008 11.094 1 98 126 ASP A O 1
ATOM 950 N N . LEU A 1 127 ? -8.102 11.82 12.953 1 97.69 127 LEU A N 1
ATOM 951 C CA . LEU A 1 127 ? -9.477 12.195 13.258 1 97.69 127 LEU A CA 1
ATOM 952 C C . LEU A 1 127 ? -9.523 13.188 14.414 1 97.69 127 LEU A C 1
ATOM 954 O O . LEU A 1 127 ? -8.82 13.016 15.414 1 97.69 127 LEU A O 1
ATOM 958 N N . LEU A 1 128 ? -10.25 14.18 14.25 1 97.75 128 LEU A N 1
ATOM 959 C CA . LEU A 1 128 ? -10.562 15.156 15.289 1 97.75 128 LEU A CA 1
ATOM 960 C C . LEU A 1 128 ? -12.07 15.297 15.469 1 97.75 128 LEU A C 1
ATOM 962 O O . LEU A 1 128 ? -12.781 15.633 14.516 1 97.75 128 LEU A O 1
ATOM 966 N N . ASP A 1 129 ? -12.578 15.039 16.625 1 96.88 129 ASP A N 1
ATOM 967 C CA . ASP A 1 129 ? -14.023 15.125 16.781 1 96.88 129 ASP A CA 1
ATOM 968 C C . ASP A 1 129 ? -14.461 16.562 17.047 1 96.88 129 ASP A C 1
ATOM 970 O O . ASP A 1 129 ? -13.633 17.484 17.047 1 96.88 129 ASP A O 1
ATOM 974 N N . ALA A 1 130 ? -15.75 16.812 17.25 1 96.19 130 ALA A N 1
ATOM 975 C CA . ALA A 1 130 ? -16.328 18.141 17.359 1 96.19 130 ALA A CA 1
ATOM 976 C C . ALA A 1 130 ? -15.906 18.812 18.656 1 96.19 130 ALA A C 1
ATOM 978 O O . ALA A 1 130 ? -16.016 20.031 18.797 1 96.19 130 ALA A O 1
ATOM 979 N N . GLN A 1 131 ? -15.445 18.062 19.625 1 95.56 131 GLN A N 1
ATOM 980 C CA . GLN A 1 131 ? -14.992 18.609 20.906 1 95.56 131 GLN A CA 1
ATOM 981 C C . GLN A 1 131 ? -13.477 18.812 20.906 1 95.56 131 GLN A C 1
ATOM 983 O O . GLN A 1 131 ? -12.883 19.047 21.969 1 95.56 131 GLN A O 1
ATOM 988 N N . ALA A 1 132 ? -12.82 18.656 19.75 1 95.94 132 ALA A N 1
ATOM 989 C CA . ALA A 1 132 ? -11.391 18.875 19.547 1 95.94 132 ALA A CA 1
ATOM 990 C C . ALA A 1 132 ? -10.555 17.766 20.172 1 95.94 132 ALA A C 1
ATOM 992 O O . ALA A 1 132 ? -9.406 18 20.562 1 95.94 132 ALA A O 1
ATOM 993 N N . CYS A 1 133 ? -11.203 16.656 20.375 1 96.25 133 CYS A N 1
ATOM 994 C CA . CYS A 1 133 ? -10.445 15.492 20.812 1 96.25 133 CYS A CA 1
ATOM 995 C C . CYS A 1 133 ? -9.875 14.734 19.625 1 96.25 133 CYS A C 1
ATOM 997 O O . CYS A 1 133 ? -10.617 14.312 18.734 1 96.25 133 CYS A O 1
ATOM 999 N N . HIS A 1 134 ? -8.555 14.648 19.594 1 97.31 134 HIS A N 1
ATOM 1000 C CA . HIS A 1 134 ? -7.883 13.812 18.609 1 97.31 134 HIS A CA 1
ATOM 1001 C C . HIS A 1 134 ? -8.125 12.328 18.891 1 97.31 134 HIS A C 1
ATOM 1003 O O . HIS A 1 134 ? -7.793 11.836 19.969 1 97.31 134 HIS A O 1
ATOM 1009 N N . LEU A 1 135 ? -8.703 11.586 17.969 1 96.44 135 LEU A N 1
ATOM 1010 C CA . LEU A 1 135 ? -9.133 10.211 18.203 1 96.44 135 LEU A CA 1
ATOM 1011 C C . LEU A 1 135 ? -8.086 9.227 17.703 1 96.44 135 LEU A C 1
ATOM 1013 O O . LEU A 1 135 ? -8.305 8.008 17.75 1 96.44 135 LEU A O 1
ATOM 1017 N N . GLY A 1 136 ? -6.918 9.75 17.203 1 95.56 136 GLY A N 1
ATOM 1018 C CA . GLY A 1 136 ? -5.879 8.891 16.656 1 95.56 136 GLY A CA 1
ATOM 1019 C C . GLY A 1 136 ? -5.777 8.961 15.141 1 95.56 136 GLY A C 1
ATOM 1020 O O . GLY A 1 136 ? -6.383 9.836 14.516 1 95.56 136 GLY A O 1
ATOM 1021 N N . GLY A 1 137 ? -4.918 8.023 14.617 1 96.19 137 GLY A N 1
ATOM 1022 C CA . GLY A 1 137 ? -4.719 8.133 13.18 1 96.19 137 GLY A CA 1
ATOM 1023 C C . GLY A 1 137 ? -4.172 6.867 12.555 1 96.19 137 GLY A C 1
ATOM 1024 O O . GLY A 1 137 ? -4.105 5.824 13.211 1 96.19 137 GLY A O 1
ATOM 1025 N N . TRP A 1 138 ? -3.994 6.926 11.297 1 95.69 138 TRP A N 1
ATOM 1026 C CA . TRP A 1 138 ? -3.367 5.891 10.484 1 95.69 138 TRP A CA 1
ATOM 1027 C C . TRP A 1 138 ? -2.129 6.43 9.773 1 95.69 138 TRP A C 1
ATOM 1029 O O . TRP A 1 138 ? -2.057 7.617 9.453 1 95.69 138 TRP A O 1
ATOM 1039 N N . ILE A 1 139 ? -1.173 5.598 9.539 1 91.88 139 ILE A N 1
ATOM 1040 C CA . ILE A 1 139 ? -0.011 5.879 8.703 1 91.88 139 ILE A CA 1
ATOM 1041 C C . ILE A 1 139 ? 0.21 4.734 7.719 1 91.88 139 ILE A C 1
ATOM 1043 O O . ILE A 1 139 ? 0.285 3.568 8.117 1 91.88 139 ILE A O 1
ATOM 1047 N N . ALA A 1 140 ? 0.254 4.996 6.5 1 92.06 140 ALA A N 1
ATOM 1048 C CA . ALA A 1 140 ? 0.488 4.035 5.426 1 92.06 140 ALA A CA 1
ATOM 1049 C C . ALA A 1 140 ? 1.397 4.621 4.352 1 92.06 140 ALA A C 1
ATOM 1051 O O . ALA A 1 140 ? 1.664 5.828 4.344 1 92.06 140 ALA A O 1
ATOM 1052 N N . PRO A 1 141 ? 1.953 3.785 3.49 1 89.31 141 PRO A N 1
ATOM 1053 C CA . PRO A 1 141 ? 2.775 4.344 2.414 1 89.31 141 PRO A CA 1
ATOM 1054 C C . PRO A 1 141 ? 1.971 5.203 1.443 1 89.31 141 PRO A C 1
ATOM 1056 O O . PRO A 1 141 ? 0.813 4.895 1.149 1 89.31 141 PRO A O 1
ATOM 1059 N N . GLY A 1 142 ? 2.607 6.262 0.998 1 88.81 142 GLY A N 1
ATOM 1060 C CA . GLY A 1 142 ? 1.983 7.145 0.025 1 88.81 142 GLY A CA 1
ATOM 1061 C C . GLY A 1 142 ? 1.874 6.527 -1.356 1 88.81 142 GLY A C 1
ATOM 1062 O O . GLY A 1 142 ? 2.328 5.402 -1.577 1 88.81 142 GLY A O 1
ATOM 1063 N N . CYS A 1 143 ? 1.244 7.234 -2.234 1 82.62 143 CYS A N 1
ATOM 1064 C CA . CYS A 1 143 ? 0.945 6.715 -3.564 1 82.62 143 CYS A CA 1
ATOM 1065 C C . CYS A 1 143 ? 2.221 6.297 -4.285 1 82.62 143 CYS A C 1
ATOM 1067 O O . CYS A 1 143 ? 2.33 5.164 -4.758 1 82.62 143 CYS A O 1
ATOM 1069 N N . ALA A 1 144 ? 3.145 7.184 -4.289 1 78.12 144 ALA A N 1
ATOM 1070 C CA . ALA A 1 144 ? 4.406 6.895 -4.969 1 78.12 144 ALA A CA 1
ATOM 1071 C C . ALA A 1 144 ? 5.176 5.793 -4.25 1 78.12 144 ALA A C 1
ATOM 1073 O O . ALA A 1 144 ? 5.832 4.965 -4.891 1 78.12 144 ALA A O 1
ATOM 1074 N N . SER A 1 145 ? 5.07 5.801 -2.988 1 80.88 145 SER A N 1
ATOM 1075 C CA . SER A 1 145 ? 5.781 4.816 -2.18 1 80.88 145 SER A CA 1
ATOM 1076 C C . SER A 1 145 ? 5.219 3.416 -2.391 1 80.88 145 SER A C 1
ATOM 1078 O O . SER A 1 145 ? 5.965 2.436 -2.391 1 80.88 145 SER A O 1
ATOM 1080 N N . VAL A 1 146 ? 3.934 3.357 -2.545 1 83.19 146 VAL A N 1
ATOM 1081 C CA . VAL A 1 146 ? 3.287 2.068 -2.777 1 83.19 146 VAL A CA 1
ATOM 1082 C C . VAL A 1 146 ? 3.773 1.479 -4.102 1 83.19 146 VAL A C 1
ATOM 1084 O O . VAL A 1 146 ? 4.137 0.303 -4.164 1 83.19 146 VAL A O 1
ATOM 1087 N N . GLU A 1 147 ? 3.826 2.264 -5.066 1 76.88 147 GLU A N 1
ATOM 1088 C CA . GLU A 1 147 ? 4.301 1.818 -6.371 1 76.88 147 GLU A CA 1
ATOM 1089 C C . GLU A 1 147 ? 5.766 1.393 -6.312 1 76.88 147 GLU A C 1
ATOM 1091 O O . GLU A 1 147 ? 6.145 0.372 -6.887 1 76.88 147 GLU A O 1
ATOM 1096 N N . ALA A 1 148 ? 6.523 2.172 -5.617 1 76.5 148 ALA A N 1
ATOM 1097 C CA . ALA A 1 148 ? 7.953 1.906 -5.508 1 76.5 148 ALA A CA 1
ATOM 1098 C C . ALA A 1 148 ? 8.211 0.604 -4.758 1 76.5 148 ALA A C 1
ATOM 1100 O O . ALA A 1 148 ? 9.227 -0.059 -4.98 1 76.5 148 ALA A O 1
ATOM 1101 N N . ALA A 1 149 ? 7.297 0.322 -3.902 1 77.62 149 ALA A N 1
ATOM 1102 C CA . ALA A 1 149 ? 7.426 -0.903 -3.117 1 77.62 149 ALA A CA 1
ATOM 1103 C C . ALA A 1 149 ? 7.43 -2.135 -4.02 1 77.62 149 ALA A C 1
ATOM 1105 O O . ALA A 1 149 ? 8.016 -3.162 -3.674 1 77.62 149 ALA A O 1
ATOM 1106 N N . LEU A 1 150 ? 6.797 -2.086 -5.188 1 75.19 150 LEU A N 1
ATOM 1107 C CA . LEU A 1 150 ? 6.777 -3.186 -6.145 1 75.19 150 LEU A CA 1
ATOM 1108 C C . LEU A 1 150 ? 8.141 -3.357 -6.809 1 75.19 150 LEU A C 1
ATOM 1110 O O . LEU A 1 150 ? 8.562 -4.48 -7.078 1 75.19 150 LEU A O 1
ATOM 1114 N N . GLY A 1 151 ? 8.75 -2.266 -7.16 1 66.56 151 GLY A N 1
ATOM 1115 C CA . GLY A 1 151 ? 10.031 -2.289 -7.855 1 66.56 151 GLY A CA 1
ATOM 1116 C C . GLY A 1 151 ? 11.125 -2.971 -7.062 1 66.56 151 GLY A C 1
ATOM 1117 O O . GLY A 1 151 ? 12.055 -3.547 -7.641 1 66.56 151 GLY A O 1
ATOM 1118 N N . GLY A 1 152 ? 11.117 -2.912 -5.902 1 59.5 152 GLY A N 1
ATOM 1119 C CA . GLY A 1 152 ? 12.156 -3.52 -5.082 1 59.5 152 GLY A CA 1
ATOM 1120 C C . GLY A 1 152 ? 12.039 -5.027 -4.996 1 59.5 152 GLY A C 1
ATOM 1121 O O . GLY A 1 152 ? 13.008 -5.711 -4.648 1 59.5 152 GLY A O 1
ATOM 1122 N N . LYS A 1 153 ? 10.984 -5.531 -5.43 1 57.53 153 LYS A N 1
ATOM 1123 C CA . LYS A 1 153 ? 10.82 -6.938 -5.086 1 57.53 153 LYS A CA 1
ATOM 1124 C C . LYS A 1 153 ? 10.383 -7.758 -6.297 1 57.53 153 LYS A C 1
ATOM 1126 O O . LYS A 1 153 ? 10.477 -8.984 -6.289 1 57.53 153 LYS A O 1
ATOM 1131 N N . VAL A 1 154 ? 9.844 -7.047 -7.27 1 56.09 154 VAL A N 1
ATOM 1132 C CA . VAL A 1 154 ? 9.297 -7.809 -8.383 1 56.09 154 VAL A CA 1
ATOM 1133 C C . VAL A 1 154 ? 10.156 -7.586 -9.633 1 56.09 154 VAL A C 1
ATOM 1135 O O . VAL A 1 154 ? 10.422 -6.445 -10.016 1 56.09 154 VAL A O 1
ATOM 1138 N N . GLN A 1 155 ? 10.711 -8.586 -10.07 1 52.19 155 GLN A N 1
ATOM 1139 C CA . GLN A 1 155 ? 11.664 -8.57 -11.172 1 52.19 155 GLN A CA 1
ATOM 1140 C C . GLN A 1 155 ? 11.148 -7.727 -12.328 1 52.19 155 GLN A C 1
ATOM 1142 O O . GLN A 1 155 ? 11.906 -6.953 -12.922 1 52.19 155 GLN A O 1
ATOM 1147 N N . PHE A 1 156 ? 9.867 -7.859 -12.609 1 50.72 156 PHE A N 1
ATOM 1148 C CA . PHE A 1 156 ? 9.367 -7.137 -13.766 1 50.72 156 PHE A CA 1
ATOM 1149 C C . PHE A 1 156 ? 9.414 -5.633 -13.531 1 50.72 156 PHE A C 1
ATOM 1151 O O . PHE A 1 156 ? 9.602 -4.855 -14.477 1 50.72 156 PHE A O 1
ATOM 1158 N N . ALA A 1 157 ? 9.266 -5.297 -12.266 1 52.75 157 ALA A N 1
ATOM 1159 C CA . ALA A 1 157 ? 9.18 -3.875 -11.945 1 52.75 157 ALA A CA 1
ATOM 1160 C C . ALA A 1 157 ? 10.539 -3.195 -12.078 1 52.75 157 ALA A C 1
ATOM 1162 O O . ALA A 1 157 ? 10.625 -1.966 -12.07 1 52.75 157 ALA A O 1
ATOM 1163 N N . ARG A 1 158 ? 11.477 -4.086 -12.281 1 54 158 ARG A N 1
ATOM 1164 C CA . ARG A 1 158 ? 12.828 -3.561 -12.453 1 54 158 ARG A CA 1
ATOM 1165 C C . ARG A 1 158 ? 13.172 -3.41 -13.93 1 54 158 ARG A C 1
ATOM 1167 O O . ARG A 1 158 ? 14.227 -2.865 -14.273 1 54 158 ARG A O 1
ATOM 1174 N N . SER A 1 159 ? 12.297 -3.977 -14.672 1 50.91 159 SER A N 1
ATOM 1175 C CA . SER A 1 159 ? 12.617 -3.918 -16.094 1 50.91 159 SER A CA 1
ATOM 1176 C C . SER A 1 159 ? 12.547 -2.486 -16.625 1 50.91 159 SER A C 1
ATOM 1178 O O . SER A 1 159 ? 11.742 -1.685 -16.141 1 50.91 159 SER A O 1
ATOM 1180 N N . GLU A 1 160 ? 13.594 -2.127 -17.375 1 49.97 160 GLU A N 1
ATOM 1181 C CA . GLU A 1 160 ? 13.633 -0.802 -17.984 1 49.97 160 GLU A CA 1
ATOM 1182 C C . GLU A 1 160 ? 12.297 -0.46 -18.641 1 49.97 160 GLU A C 1
ATOM 1184 O O . GLU A 1 160 ? 11.836 0.68 -18.562 1 49.97 160 GLU A O 1
ATOM 1189 N N . ALA A 1 161 ? 11.734 -1.459 -19.219 1 45.72 161 ALA A N 1
ATOM 1190 C CA . ALA A 1 161 ? 10.477 -1.238 -19.938 1 45.72 161 ALA A CA 1
ATOM 1191 C C . ALA A 1 161 ? 9.359 -0.849 -18.969 1 45.72 161 ALA A C 1
ATOM 1193 O O . ALA A 1 161 ? 8.578 0.061 -19.266 1 45.72 161 ALA A O 1
ATOM 1194 N N . TYR A 1 162 ? 9.391 -1.462 -17.844 1 53.47 162 TYR A N 1
ATOM 1195 C CA . TYR A 1 162 ? 8.367 -1.159 -16.844 1 53.47 162 TYR A CA 1
ATOM 1196 C C . TYR A 1 162 ? 8.586 0.224 -16.234 1 53.47 162 TYR A C 1
ATOM 1198 O O . TYR A 1 162 ? 7.648 1.015 -16.125 1 53.47 162 TYR A O 1
ATOM 1206 N N . LEU A 1 163 ? 9.844 0.405 -15.859 1 52.12 163 LEU A N 1
ATOM 1207 C CA . LEU A 1 163 ? 10.188 1.69 -15.266 1 52.12 163 LEU A CA 1
ATOM 1208 C C . LEU A 1 163 ? 9.891 2.836 -16.219 1 52.12 163 LEU A C 1
ATOM 1210 O O . LEU A 1 163 ? 9.414 3.893 -15.812 1 52.12 163 LEU A O 1
ATOM 1214 N N . LYS A 1 164 ? 10.266 2.613 -17.484 1 50.16 164 LYS A N 1
ATOM 1215 C CA . LYS A 1 164 ? 9.992 3.611 -18.516 1 50.16 164 LYS A CA 1
ATOM 1216 C C . LYS A 1 164 ? 8.492 3.83 -18.672 1 50.16 164 LYS A C 1
ATOM 1218 O O . LYS A 1 164 ? 8.047 4.957 -18.891 1 50.16 164 LYS A O 1
ATOM 1223 N N . ALA A 1 165 ? 7.832 2.707 -18.656 1 47.56 165 ALA A N 1
ATOM 1224 C CA . ALA A 1 165 ? 6.383 2.785 -18.828 1 47.56 165 ALA A CA 1
ATOM 1225 C C . ALA A 1 165 ? 5.73 3.523 -17.672 1 47.56 165 ALA A C 1
ATOM 1227 O O . ALA A 1 165 ? 4.742 4.238 -17.859 1 47.56 165 ALA A O 1
ATOM 1228 N N . LEU A 1 166 ? 6.281 3.174 -16.516 1 52.38 166 LEU A N 1
ATOM 1229 C CA . LEU A 1 166 ? 5.773 3.885 -15.344 1 52.38 166 LEU A CA 1
ATOM 1230 C C . LEU A 1 166 ? 6.02 5.387 -15.469 1 52.38 166 LEU A C 1
ATOM 1232 O O . LEU A 1 166 ? 5.238 6.191 -14.953 1 52.38 166 LEU A O 1
ATOM 1236 N N . GLN A 1 167 ? 7.297 5.742 -15.836 1 45.88 167 GLN A N 1
ATOM 1237 C CA . GLN A 1 167 ? 7.656 7.148 -16 1 45.88 167 GLN A CA 1
ATOM 1238 C C . GLN A 1 167 ? 6.852 7.793 -17.125 1 45.88 167 GLN A C 1
ATOM 1240 O O . GLN A 1 167 ? 6.582 9 -17.094 1 45.88 167 GLN A O 1
ATOM 1245 N N . SER A 1 168 ? 6.945 7.121 -18.156 1 38.75 168 SER A N 1
ATOM 1246 C CA . SER A 1 168 ? 6.324 7.742 -19.312 1 38.75 168 SER A CA 1
ATOM 1247 C C . SER A 1 168 ? 4.848 8.031 -19.078 1 38.75 168 SER A C 1
ATOM 1249 O O . SER A 1 168 ? 4.27 8.922 -19.703 1 38.75 168 SER A O 1
ATOM 1251 N N . ASP A 1 169 ? 4.09 6.98 -18.859 1 38.78 169 ASP A N 1
ATOM 1252 C CA . ASP A 1 169 ? 2.648 7.215 -18.828 1 38.78 169 ASP A CA 1
ATOM 1253 C C . ASP A 1 169 ? 2.234 7.906 -17.531 1 38.78 169 ASP A C 1
ATOM 1255 O O . ASP A 1 169 ? 1.93 7.242 -16.531 1 38.78 169 ASP A O 1
ATOM 1259 N N . GLY A 1 170 ? 2.898 8.781 -16.984 1 38.72 170 GLY A N 1
ATOM 1260 C CA . GLY A 1 170 ? 2.424 9.797 -16.047 1 38.72 170 GLY A CA 1
ATOM 1261 C C . GLY A 1 170 ? 0.91 9.891 -16 1 38.72 170 GLY A C 1
ATOM 1262 O O . GLY A 1 170 ? 0.359 10.625 -15.172 1 38.72 170 GLY A O 1
ATOM 1263 N N . ALA A 1 171 ? 0.371 9.984 -17.094 1 31.62 171 ALA A N 1
ATOM 1264 C CA . ALA A 1 171 ? -1.073 10.164 -17.219 1 31.62 171 ALA A CA 1
ATOM 1265 C C . ALA A 1 171 ? -1.818 8.891 -16.828 1 31.62 171 ALA A C 1
ATOM 1267 O O . ALA A 1 171 ? -1.587 7.832 -17.422 1 31.62 171 ALA A O 1
ATOM 1268 N N . LEU A 1 172 ? -2.018 8.578 -15.453 1 35.88 172 LEU A N 1
ATOM 1269 C CA . LEU A 1 172 ? -3.059 7.605 -15.156 1 35.88 172 LEU A CA 1
ATOM 1270 C C . LEU A 1 172 ? -3.955 7.375 -16.359 1 35.88 172 LEU A C 1
ATOM 1272 O O . LEU A 1 172 ? -4.52 8.32 -16.922 1 35.88 172 LEU A O 1
ATOM 1276 N N . THR A 1 173 ? -3.486 6.613 -17.25 1 37 173 THR A N 1
ATOM 1277 C CA . THR A 1 173 ? -4.34 6.273 -18.375 1 37 173 THR A CA 1
ATOM 1278 C C . THR A 1 173 ? -5.812 6.371 -18 1 37 173 THR A C 1
ATOM 1280 O O . THR A 1 173 ? -6.184 6.082 -16.859 1 37 173 THR A O 1
ATOM 1283 N N . PRO A 1 174 ? -6.555 7.043 -18.734 1 35.78 174 PRO A N 1
ATOM 1284 C CA . PRO A 1 174 ? -8.008 7.055 -18.547 1 35.78 174 PRO A CA 1
ATOM 1285 C C . PRO A 1 174 ? -8.539 5.723 -18.031 1 35.78 174 PRO A C 1
ATOM 1287 O O . PRO A 1 174 ? -7.918 4.68 -18.234 1 35.78 174 PRO A O 1
ATOM 1290 N N . PRO A 1 175 ? -9.422 5.77 -17.031 1 38.97 175 PRO A N 1
ATOM 1291 C CA . PRO A 1 175 ? -10.086 4.555 -16.547 1 38.97 175 PRO A CA 1
ATOM 1292 C C . PRO A 1 175 ? -10.227 3.49 -17.625 1 38.97 175 PRO A C 1
ATOM 1294 O O . PRO A 1 175 ? -10.766 3.768 -18.703 1 38.97 175 PRO A O 1
ATOM 1297 N N . GLN A 1 176 ? -9.234 2.707 -17.859 1 45.03 176 GLN A N 1
ATOM 1298 C CA . GLN A 1 176 ? -9.5 1.557 -18.719 1 45.03 176 GLN A CA 1
ATOM 1299 C C . GLN A 1 176 ? -10.914 1.033 -18.516 1 45.03 176 GLN A C 1
ATOM 1301 O O . GLN A 1 176 ? -11.516 1.253 -17.469 1 45.03 176 GLN A O 1
ATOM 1306 N N . THR A 1 177 ? -11.633 0.665 -19.609 1 47.22 177 THR A N 1
ATOM 1307 C CA . THR A 1 177 ? -12.969 0.067 -19.641 1 47.22 177 THR A CA 1
ATOM 1308 C C . THR A 1 177 ? -13.109 -0.989 -18.562 1 47.22 177 THR A C 1
ATOM 1310 O O . THR A 1 177 ? -14.211 -1.199 -18.031 1 47.22 177 THR A O 1
ATOM 1313 N N . SER A 1 178 ? -11.93 -1.71 -18.312 1 61.81 178 SER A N 1
ATOM 1314 C CA . SER A 1 178 ? -12.008 -2.734 -17.281 1 61.81 178 SER A CA 1
ATOM 1315 C C . SER A 1 178 ? -11.195 -2.334 -16.047 1 61.81 178 SER A C 1
ATOM 1317 O O . SER A 1 178 ? -10.172 -1.657 -16.172 1 61.81 178 SER A O 1
ATOM 1319 N N . ALA A 1 179 ? -11.82 -2.527 -14.969 1 81.25 179 ALA A N 1
ATOM 1320 C CA . ALA A 1 179 ? -11.172 -2.271 -13.688 1 81.25 179 ALA A CA 1
ATOM 1321 C C . ALA A 1 179 ? -9.867 -3.064 -13.562 1 81.25 179 ALA A C 1
ATOM 1323 O O . ALA A 1 179 ? -8.977 -2.691 -12.797 1 81.25 179 ALA A O 1
ATOM 1324 N N . PHE A 1 180 ? -9.742 -4.066 -14.523 1 90.81 180 PHE A N 1
ATOM 1325 C CA . PHE A 1 180 ? -8.594 -4.949 -14.406 1 90.81 180 PHE A CA 1
ATOM 1326 C C . PHE A 1 180 ? -7.676 -4.805 -15.617 1 90.81 180 PHE A C 1
ATOM 1328 O O . PHE A 1 180 ? -8.148 -4.621 -16.734 1 90.81 180 PHE A O 1
ATOM 1335 N N . GLY A 1 181 ? -6.352 -4.953 -15.43 1 89.5 181 GLY A N 1
ATOM 1336 C CA . GLY A 1 181 ? -5.348 -4.785 -16.469 1 89.5 181 GLY A CA 1
ATOM 1337 C C . GLY A 1 181 ? -5.105 -6.051 -17.281 1 89.5 181 GLY A C 1
ATOM 1338 O O . GLY A 1 181 ? -5.293 -7.16 -16.766 1 89.5 181 GLY A O 1
ATOM 1339 N N . SER A 1 182 ? -4.633 -5.844 -18.516 1 89.25 182 SER A N 1
ATOM 1340 C CA . SER A 1 182 ? -4.266 -6.969 -19.375 1 89.25 182 SER A CA 1
ATOM 1341 C C . SER A 1 182 ? -2.801 -6.883 -19.797 1 89.25 182 SER A C 1
ATOM 1343 O O . SER A 1 182 ? -2.412 -7.441 -20.828 1 89.25 182 SER A O 1
ATOM 1345 N N . SER A 1 183 ? -2.076 -6.129 -19.125 1 86.94 183 SER A N 1
ATOM 1346 C CA . SER A 1 183 ? -0.621 -6.027 -19.172 1 86.94 183 SER A CA 1
ATOM 1347 C C . SER A 1 183 ? -0.039 -5.785 -17.781 1 86.94 183 SER A C 1
ATOM 1349 O O . SER A 1 183 ? -0.74 -5.32 -16.875 1 86.94 183 SER A O 1
ATOM 1351 N N . THR A 1 184 ? 1.212 -6.105 -17.719 1 83.81 184 THR A N 1
ATOM 1352 C CA . THR A 1 184 ? 1.841 -5.98 -16.406 1 83.81 184 THR A CA 1
ATOM 1353 C C . THR A 1 184 ? 1.734 -4.547 -15.898 1 83.81 184 THR A C 1
ATOM 1355 O O . THR A 1 184 ? 1.346 -4.32 -14.75 1 83.81 184 THR A O 1
ATOM 1358 N N . VAL A 1 185 ? 2.047 -3.607 -16.75 1 82.75 185 VAL A N 1
ATOM 1359 C CA . VAL A 1 185 ? 2.018 -2.199 -16.359 1 82.75 185 VAL A CA 1
ATOM 1360 C C . VAL A 1 185 ? 0.594 -1.797 -15.977 1 82.75 185 VAL A C 1
ATOM 1362 O O . VAL A 1 185 ? 0.381 -1.146 -14.953 1 82.75 185 VAL A O 1
ATOM 1365 N N . ALA A 1 186 ? -0.367 -2.246 -16.797 1 86.69 186 ALA A N 1
ATOM 1366 C CA . ALA A 1 186 ? -1.767 -1.927 -16.516 1 86.69 186 ALA A CA 1
ATOM 1367 C C . ALA A 1 186 ? -2.232 -2.566 -15.219 1 86.69 186 ALA A C 1
ATOM 1369 O O . ALA A 1 186 ? -3.008 -1.967 -14.469 1 86.69 186 ALA A O 1
ATOM 1370 N N . CYS A 1 187 ? -1.779 -3.76 -14.938 1 90.75 187 CYS A N 1
ATOM 1371 C CA . CYS A 1 187 ? -2.141 -4.457 -13.711 1 90.75 187 CYS A CA 1
ATOM 1372 C C . CYS A 1 187 ? -1.604 -3.725 -12.484 1 90.75 187 CYS A C 1
ATOM 1374 O O . CYS A 1 187 ? -2.287 -3.627 -11.461 1 90.75 187 CYS A O 1
ATOM 1376 N N . VAL A 1 188 ? -0.389 -3.223 -12.617 1 87.44 188 VAL A N 1
ATOM 1377 C CA . VAL A 1 188 ? 0.244 -2.514 -11.508 1 87.44 188 VAL A CA 1
ATOM 1378 C C . VAL A 1 188 ? -0.485 -1.198 -11.25 1 87.44 188 VAL A C 1
ATOM 1380 O O . VAL A 1 188 ? -0.85 -0.895 -10.109 1 87.44 188 VAL A O 1
ATOM 1383 N N . GLN A 1 189 ? -0.71 -0.465 -12.305 1 85.75 189 GLN A N 1
ATOM 1384 C CA . GLN A 1 189 ? -1.408 0.808 -12.156 1 85.75 189 GLN A CA 1
ATOM 1385 C C . GLN A 1 189 ? -2.787 0.612 -11.539 1 85.75 189 GLN A C 1
ATOM 1387 O O . GLN A 1 189 ? -3.152 1.312 -10.586 1 85.75 189 GLN A O 1
ATOM 1392 N N . ALA A 1 190 ? -3.531 -0.382 -12.039 1 90.69 190 ALA A N 1
ATOM 1393 C CA . ALA A 1 190 ? -4.875 -0.657 -11.531 1 90.69 190 ALA A CA 1
ATOM 1394 C C . ALA A 1 190 ? -4.828 -1.153 -10.094 1 90.69 190 ALA A C 1
ATOM 1396 O O . ALA A 1 190 ? -5.676 -0.788 -9.273 1 90.69 190 ALA A O 1
ATOM 1397 N N . GLY A 1 191 ? -3.861 -1.985 -9.789 1 92.31 191 GLY A N 1
ATOM 1398 C CA . GLY A 1 191 ? -3.721 -2.52 -8.445 1 92.31 191 GLY A CA 1
ATOM 1399 C C . GLY A 1 191 ? -3.379 -1.461 -7.414 1 92.31 191 GLY A C 1
ATOM 1400 O O . GLY A 1 191 ? -3.957 -1.438 -6.324 1 92.31 191 GLY A O 1
ATOM 1401 N N . VAL A 1 192 ? -2.434 -0.634 -7.758 1 88.25 192 VAL A N 1
ATOM 1402 C CA . VAL A 1 192 ? -2.027 0.443 -6.859 1 88.25 192 VAL A CA 1
ATOM 1403 C C . VAL A 1 192 ? -3.191 1.409 -6.652 1 88.25 192 VAL A C 1
ATOM 1405 O O . VAL A 1 192 ? -3.465 1.83 -5.527 1 88.25 192 VAL A O 1
ATOM 1408 N N . ASP A 1 193 ? -3.871 1.721 -7.754 1 89.88 193 ASP A N 1
ATOM 1409 C CA . ASP A 1 193 ? -5.047 2.582 -7.656 1 89.88 193 ASP A CA 1
ATOM 1410 C C . ASP A 1 193 ? -6.098 1.971 -6.734 1 89.88 193 ASP A C 1
ATOM 1412 O O . ASP A 1 193 ? -6.695 2.672 -5.914 1 89.88 193 ASP A O 1
ATOM 1416 N N . ALA A 1 194 ? -6.332 0.691 -6.879 1 93.5 194 ALA A N 1
ATOM 1417 C CA . ALA A 1 194 ? -7.312 -0.004 -6.047 1 93.5 194 ALA A CA 1
ATOM 1418 C C . ALA A 1 194 ? -6.902 0.03 -4.578 1 93.5 194 ALA A C 1
ATOM 1420 O O . ALA A 1 194 ? -7.754 0.155 -3.691 1 93.5 194 ALA A O 1
ATOM 1421 N N . MET A 1 195 ? -5.656 -0.104 -4.363 1 93.31 195 MET A N 1
ATOM 1422 C CA . MET A 1 195 ? -5.148 -0.094 -2.992 1 93.31 195 MET A CA 1
ATOM 1423 C C . MET A 1 195 ? -5.391 1.259 -2.332 1 93.31 195 MET A C 1
ATOM 1425 O O . MET A 1 195 ? -5.875 1.325 -1.201 1 93.31 195 MET A O 1
ATOM 1429 N N . ILE A 1 196 ? -5.086 2.322 -3.02 1 92.69 196 ILE A N 1
ATOM 1430 C CA . ILE A 1 196 ? -5.254 3.666 -2.479 1 92.69 196 ILE A CA 1
ATOM 1431 C C . ILE A 1 196 ? -6.742 3.975 -2.314 1 92.69 196 ILE A C 1
ATOM 1433 O O . ILE A 1 196 ? -7.168 4.461 -1.267 1 92.69 196 ILE A O 1
ATOM 1437 N N . ARG A 1 197 ? -7.496 3.666 -3.348 1 94.56 197 ARG A N 1
ATOM 1438 C CA . ARG A 1 197 ? -8.938 3.867 -3.293 1 94.56 197 ARG A CA 1
ATOM 1439 C C . ARG A 1 197 ? -9.555 3.104 -2.127 1 94.56 197 ARG A C 1
ATOM 1441 O O . ARG A 1 197 ? -10.406 3.635 -1.411 1 94.56 197 ARG A O 1
ATOM 1448 N N . GLY A 1 198 ? -9.164 1.863 -2.008 1 95.5 198 GLY A N 1
ATOM 1449 C CA . GLY A 1 198 ? -9.641 1.05 -0.899 1 95.5 198 GLY A CA 1
ATOM 1450 C C . GLY A 1 198 ? -9.297 1.635 0.459 1 95.5 198 GLY A C 1
ATOM 1451 O O . GLY A 1 198 ? -10.125 1.615 1.374 1 95.5 198 GLY A O 1
ATOM 1452 N N . PHE A 1 199 ? -8.078 2.098 0.605 1 95.19 199 PHE A N 1
ATOM 1453 C CA . PHE A 1 199 ? -7.652 2.746 1.84 1 95.19 199 PHE A CA 1
ATOM 1454 C C . PHE A 1 199 ? -8.57 3.908 2.188 1 95.19 199 PHE A C 1
ATOM 1456 O O . PHE A 1 199 ? -9.047 4.016 3.32 1 95.19 199 PHE A O 1
ATOM 1463 N N . LEU A 1 200 ? -8.852 4.754 1.218 1 96.88 200 LEU A N 1
ATOM 1464 C CA . LEU A 1 200 ? -9.695 5.926 1.422 1 96.88 200 LEU A CA 1
ATOM 1465 C C . LEU A 1 200 ? -11.125 5.508 1.75 1 96.88 200 LEU A C 1
ATOM 1467 O O . LEU A 1 200 ? -11.805 6.16 2.551 1 96.88 200 LEU A O 1
ATOM 1471 N N . GLN A 1 201 ? -11.555 4.445 1.124 1 96.06 201 GLN A N 1
ATOM 1472 C CA . GLN A 1 201 ? -12.875 3.922 1.451 1 96.06 201 GLN A CA 1
ATOM 1473 C C . GLN A 1 201 ? -12.953 3.496 2.914 1 96.06 201 GLN A C 1
ATOM 1475 O O . GLN A 1 201 ? -13.969 3.713 3.578 1 96.06 201 GLN A O 1
ATOM 1480 N N . GLN A 1 202 ? -11.883 2.854 3.371 1 95.88 202 GLN A N 1
ATOM 1481 C CA . GLN A 1 202 ? -11.812 2.477 4.777 1 95.88 202 GLN A CA 1
ATOM 1482 C C . GLN A 1 202 ? -11.828 3.709 5.68 1 95.88 202 GLN A C 1
ATOM 1484 O O . GLN A 1 202 ? -12.438 3.693 6.75 1 95.88 202 GLN A O 1
ATOM 1489 N N . VAL A 1 203 ? -11.141 4.766 5.297 1 96.5 203 VAL A N 1
ATOM 1490 C CA . VAL A 1 203 ? -11.117 6.008 6.066 1 96.5 203 VAL A CA 1
ATOM 1491 C C . VAL A 1 203 ? -12.547 6.52 6.258 1 96.5 203 VAL A C 1
ATOM 1493 O O . VAL A 1 203 ? -12.961 6.816 7.383 1 96.5 203 VAL A O 1
ATOM 1496 N N . ILE A 1 204 ? -13.289 6.594 5.16 1 96.31 204 ILE A N 1
ATOM 1497 C CA . ILE A 1 204 ? -14.656 7.109 5.195 1 96.31 204 ILE A CA 1
ATOM 1498 C C . ILE A 1 204 ? -15.5 6.262 6.141 1 96.31 204 ILE A C 1
ATOM 1500 O O . ILE A 1 204 ? -16.203 6.793 7.004 1 96.31 204 ILE A O 1
ATOM 1504 N N . ALA A 1 205 ? -15.406 4.938 6 1 94.56 205 ALA A N 1
ATOM 1505 C CA . ALA A 1 205 ? -16.219 4.023 6.789 1 94.56 205 ALA A CA 1
ATOM 1506 C C . ALA A 1 205 ? -15.875 4.113 8.273 1 94.56 205 ALA A C 1
ATOM 1508 O O . ALA A 1 205 ? -16.766 4.25 9.117 1 94.56 205 ALA A O 1
ATOM 1509 N N . CYS A 1 206 ? -14.617 4.039 8.617 1 94.31 206 CYS A N 1
ATOM 1510 C CA . CYS A 1 206 ? -14.18 4.02 10.008 1 94.31 206 CYS A CA 1
ATOM 1511 C C . CYS A 1 206 ? -14.414 5.371 10.672 1 94.31 206 CYS A C 1
ATOM 1513 O O . CYS A 1 206 ? -14.773 5.438 11.852 1 94.31 206 CYS A O 1
ATOM 1515 N N . ALA A 1 207 ? -14.148 6.48 9.898 1 95.19 207 ALA A N 1
ATOM 1516 C CA . ALA A 1 207 ? -14.453 7.809 10.43 1 95.19 207 ALA A CA 1
ATOM 1517 C C . ALA A 1 207 ? -15.938 7.941 10.742 1 95.19 207 ALA A C 1
ATOM 1519 O O . ALA A 1 207 ? -16.312 8.492 11.789 1 95.19 207 ALA A O 1
ATOM 1520 N N . GLY A 1 208 ? -16.812 7.465 9.812 1 94.44 208 GLY A N 1
ATOM 1521 C CA . GLY A 1 208 ? -18.234 7.477 10.055 1 94.44 208 GLY A CA 1
ATOM 1522 C C . GLY A 1 208 ? -18.625 6.785 11.344 1 94.44 208 GLY A C 1
ATOM 1523 O O . GLY A 1 208 ? -19.453 7.301 12.109 1 94.44 208 GLY A O 1
ATOM 1524 N N . THR A 1 209 ? -18.047 5.676 11.555 1 93.94 209 THR A N 1
ATOM 1525 C CA . THR A 1 209 ? -18.312 4.914 12.766 1 93.94 209 THR A CA 1
ATOM 1526 C C . THR A 1 209 ? -17.844 5.676 14 1 93.94 209 THR A C 1
ATOM 1528 O O . THR A 1 209 ? -18.578 5.797 14.984 1 93.94 209 THR A O 1
ATOM 1531 N N . GLU A 1 210 ? -16.625 6.184 13.984 1 94.19 210 GLU A N 1
ATOM 1532 C CA . GLU A 1 210 ? -16.031 6.879 15.117 1 94.19 210 GLU A CA 1
ATOM 1533 C C . GLU A 1 210 ? -16.812 8.141 15.461 1 94.19 210 GLU A C 1
ATOM 1535 O O . GLU A 1 210 ? -16.938 8.508 16.641 1 94.19 210 GLU A O 1
ATOM 1540 N N . PHE A 1 211 ? -17.359 8.789 14.438 1 95.75 211 PHE A N 1
ATOM 1541 C CA . PHE A 1 211 ? -18.062 10.047 14.641 1 95.75 211 PHE A CA 1
ATOM 1542 C C . PHE A 1 211 ? -19.547 9.805 14.883 1 95.75 211 PHE A C 1
ATOM 1544 O O . PHE A 1 211 ? -20.328 10.75 15.023 1 95.75 211 PHE A O 1
ATOM 1551 N N . GLY A 1 212 ? -20.016 8.562 14.867 1 92.94 212 GLY A N 1
ATOM 1552 C CA . GLY A 1 212 ? -21.406 8.219 15.109 1 92.94 212 GLY A CA 1
ATOM 1553 C C . GLY A 1 212 ? -22.344 8.703 14.016 1 92.94 212 GLY A C 1
ATOM 1554 O O . GLY A 1 212 ? -23.438 9.172 14.297 1 92.94 212 GLY A O 1
ATOM 1555 N N . GLY A 1 213 ? -21.734 8.742 12.773 1 89.81 213 GLY A N 1
ATOM 1556 C CA . GLY A 1 213 ? -22.547 9.141 11.633 1 89.81 213 GLY A CA 1
ATOM 1557 C C . GLY A 1 213 ? -22.562 10.633 11.406 1 89.81 213 GLY A C 1
ATOM 1558 O O . GLY A 1 213 ? -23.172 11.117 10.438 1 89.81 213 GLY A O 1
ATOM 1559 N N . ARG A 1 214 ? -21.953 11.367 12.312 1 89.06 214 ARG A N 1
ATOM 1560 C CA . ARG A 1 214 ? -21.891 12.812 12.125 1 89.06 214 ARG A CA 1
ATOM 1561 C C . ARG A 1 214 ? -21.062 13.164 10.891 1 89.06 214 ARG A C 1
ATOM 1563 O O . ARG A 1 214 ? -20.062 12.508 10.594 1 89.06 214 ARG A O 1
ATOM 1570 N N . GLU A 1 215 ? -21.484 14.219 10.297 1 93.62 215 GLU A N 1
ATOM 1571 C CA . GLU A 1 215 ? -20.734 14.711 9.148 1 93.62 215 GLU A CA 1
ATOM 1572 C C . GLU A 1 215 ? -19.359 15.234 9.562 1 93.62 215 GLU A C 1
ATOM 1574 O O . GLU A 1 215 ? -19.188 15.734 10.68 1 93.62 215 GLU A O 1
ATOM 1579 N N . ALA A 1 216 ? -18.438 15.055 8.672 1 97.25 216 ALA A N 1
ATOM 1580 C CA . ALA A 1 216 ? -17.062 15.5 8.93 1 97.25 216 ALA A CA 1
ATOM 1581 C C . ALA A 1 216 ? -16.516 16.266 7.738 1 97.25 216 ALA A C 1
ATOM 1583 O O . ALA A 1 216 ? -16.938 16.062 6.602 1 97.25 216 ALA A O 1
ATOM 1584 N N . VAL A 1 217 ? -15.695 17.203 8.031 1 98.19 217 VAL A N 1
ATOM 1585 C CA . VAL A 1 217 ? -14.938 17.891 6.988 1 98.19 217 VAL A CA 1
ATOM 1586 C C . VAL A 1 217 ? -13.609 17.172 6.758 1 98.19 217 VAL A C 1
ATOM 1588 O O . VAL A 1 217 ? -12.898 16.844 7.711 1 98.19 217 VAL A O 1
ATOM 1591 N N . TYR A 1 218 ? -13.305 16.859 5.508 1 98.5 218 TYR A N 1
ATOM 1592 C CA . TYR A 1 218 ? -12.047 16.219 5.148 1 98.5 218 TYR A CA 1
ATOM 1593 C C . TYR A 1 218 ? -11.039 17.234 4.629 1 98.5 218 TYR A C 1
ATOM 1595 O O . TYR A 1 218 ? -11.281 17.891 3.615 1 98.5 218 TYR A O 1
ATOM 1603 N N . PHE A 1 219 ? -9.969 17.391 5.332 1 98.56 219 PHE A N 1
ATOM 1604 C CA . PHE A 1 219 ? -8.875 18.266 4.922 1 98.56 219 PHE A CA 1
ATOM 1605 C C . PHE A 1 219 ? -7.785 17.469 4.211 1 98.56 219 PHE A C 1
ATOM 1607 O O . PHE A 1 219 ? -7.23 16.531 4.781 1 98.56 219 PHE A O 1
ATOM 1614 N N . LEU A 1 220 ? -7.496 17.781 2.986 1 98.12 220 LEU A N 1
ATOM 1615 C CA . LEU A 1 220 ? -6.562 17.031 2.148 1 98.12 220 LEU A CA 1
ATOM 1616 C C . LEU A 1 220 ? -5.262 17.797 1.959 1 98.12 220 LEU A C 1
ATOM 1618 O O . LEU A 1 220 ? -5.277 18.938 1.488 1 98.12 220 LEU A O 1
ATOM 1622 N N . ALA A 1 221 ? -4.195 17.188 2.332 1 96.75 221 ALA A N 1
ATOM 1623 C CA . ALA A 1 221 ? -2.883 17.828 2.305 1 96.75 221 ALA A CA 1
ATOM 1624 C C . ALA A 1 221 ? -1.864 16.969 1.565 1 96.75 221 ALA A C 1
ATOM 1626 O O . ALA A 1 221 ? -2.115 15.781 1.301 1 96.75 221 ALA A O 1
ATOM 1627 N N . GLY A 1 222 ? -0.75 17.578 1.214 1 93.81 222 GLY A N 1
ATOM 1628 C CA . GLY A 1 222 ? 0.334 16.844 0.58 1 93.81 222 GLY A CA 1
ATOM 1629 C C . GLY A 1 222 ? 0.323 16.953 -0.933 1 93.81 222 GLY A C 1
ATOM 1630 O O . GLY A 1 222 ? -0.667 17.391 -1.521 1 93.81 222 GLY A O 1
ATOM 1631 N N . GLY A 1 223 ? 1.406 16.531 -1.545 1 89.75 223 GLY A N 1
ATOM 1632 C CA . GLY A 1 223 ? 1.592 16.656 -2.982 1 89.75 223 GLY A CA 1
ATOM 1633 C C . GLY A 1 223 ? 0.598 15.836 -3.783 1 89.75 223 GLY A C 1
ATOM 1634 O O . GLY A 1 223 ? 0.244 16.203 -4.906 1 89.75 223 GLY A O 1
ATOM 1635 N N . ASP A 1 224 ? 0.092 14.781 -3.285 1 90.44 224 ASP A N 1
ATOM 1636 C CA . ASP A 1 224 ? -0.824 13.883 -3.984 1 90.44 224 ASP A CA 1
ATOM 1637 C C . ASP A 1 224 ? -2.275 14.188 -3.627 1 90.44 224 ASP A C 1
ATOM 1639 O O . ASP A 1 224 ? -3.182 13.43 -3.971 1 90.44 224 ASP A O 1
ATOM 1643 N N . SER A 1 225 ? -2.531 15.273 -2.926 1 95.44 225 SER A N 1
ATOM 1644 C CA . SER A 1 225 ? -3.867 15.57 -2.42 1 95.44 225 SER A CA 1
ATOM 1645 C C . SER A 1 225 ? -4.863 15.75 -3.562 1 95.44 225 SER A C 1
ATOM 1647 O O . SER A 1 225 ? -6.031 15.375 -3.436 1 95.44 225 SER A O 1
ATOM 1649 N N . PRO A 1 226 ? -4.469 16.25 -4.785 1 93.19 226 PRO A N 1
ATOM 1650 C CA . PRO A 1 226 ? -5.461 16.328 -5.859 1 93.19 226 PRO A CA 1
ATOM 1651 C C . PRO A 1 226 ? -5.961 14.953 -6.297 1 93.19 226 PRO A C 1
ATOM 1653 O O . PRO A 1 226 ? -7.152 14.781 -6.566 1 93.19 226 PRO A O 1
ATOM 1656 N N . ARG A 1 227 ? -5.051 14.039 -6.371 1 91.38 227 ARG A N 1
ATOM 1657 C CA . ARG A 1 227 ? -5.426 12.672 -6.703 1 91.38 227 ARG A CA 1
ATOM 1658 C C . ARG A 1 227 ? -6.359 12.086 -5.652 1 91.38 227 ARG A C 1
ATOM 1660 O O . ARG A 1 227 ? -7.363 11.453 -5.988 1 91.38 227 ARG A O 1
ATOM 1667 N N . VAL A 1 228 ? -6.055 12.312 -4.426 1 95.31 228 VAL A N 1
ATOM 1668 C CA . VAL A 1 228 ? -6.859 11.836 -3.305 1 95.31 228 VAL A CA 1
ATOM 1669 C C . VAL A 1 228 ? -8.242 12.477 -3.348 1 95.31 228 VAL A C 1
ATOM 1671 O O . VAL A 1 228 ? -9.25 11.812 -3.121 1 95.31 228 VAL A O 1
ATOM 1674 N N . GLU A 1 229 ? -8.258 13.75 -3.631 1 96.62 229 GLU A N 1
ATOM 1675 C CA . GLU A 1 229 ? -9.531 14.445 -3.748 1 96.62 229 GLU A CA 1
ATOM 1676 C C . GLU A 1 229 ? -10.422 13.805 -4.809 1 96.62 229 GLU A C 1
ATOM 1678 O O . GLU A 1 229 ? -11.602 13.562 -4.574 1 96.62 229 GLU A O 1
ATOM 1683 N N . ALA A 1 230 ? -9.859 13.586 -5.969 1 94.62 230 ALA A N 1
ATOM 1684 C CA . ALA A 1 230 ? -10.609 12.977 -7.07 1 94.62 230 ALA A CA 1
ATOM 1685 C C . ALA A 1 230 ? -11.188 11.625 -6.656 1 94.62 230 ALA A C 1
ATOM 1687 O O . ALA A 1 230 ? -12.359 11.344 -6.926 1 94.62 230 ALA A O 1
ATOM 1688 N N . MET A 1 231 ? -10.43 10.82 -5.992 1 93.56 231 MET A N 1
ATOM 1689 C CA . MET A 1 231 ? -10.867 9.492 -5.555 1 93.56 231 MET A CA 1
ATOM 1690 C C . MET A 1 231 ? -11.984 9.602 -4.52 1 93.56 231 MET A C 1
ATOM 1692 O O . MET A 1 231 ? -12.969 8.867 -4.586 1 93.56 231 MET A O 1
ATOM 1696 N N . LEU A 1 232 ? -11.812 10.523 -3.58 1 96.56 232 LEU A N 1
ATOM 1697 C CA . LEU A 1 232 ? -12.812 10.695 -2.533 1 96.56 232 LEU A CA 1
ATOM 1698 C C . LEU A 1 232 ? -14.141 11.172 -3.123 1 96.56 232 LEU A C 1
ATOM 1700 O O . LEU A 1 232 ? -15.203 10.742 -2.689 1 96.56 232 LEU A O 1
ATOM 1704 N N . ARG A 1 233 ? -14.062 12.062 -4.094 1 96.56 233 ARG A N 1
ATOM 1705 C CA . ARG A 1 233 ? -15.273 12.555 -4.75 1 96.56 233 ARG A CA 1
ATOM 1706 C C . ARG A 1 233 ? -16 11.422 -5.461 1 96.56 233 ARG A C 1
ATOM 1708 O O . ARG A 1 233 ? -17.234 11.406 -5.516 1 96.56 233 ARG A O 1
ATOM 1715 N N . GLU A 1 234 ? -15.289 10.516 -6.02 1 93.25 234 GLU A N 1
ATOM 1716 C CA . GLU A 1 234 ? -15.875 9.352 -6.676 1 93.25 234 GLU A CA 1
ATOM 1717 C C . GLU A 1 234 ? -16.5 8.398 -5.656 1 93.25 234 GLU A C 1
ATOM 1719 O O . GLU A 1 234 ? -17.562 7.824 -5.906 1 93.25 234 GLU A O 1
ATOM 1724 N N . LEU A 1 235 ? -15.828 8.195 -4.578 1 94.12 235 LEU A N 1
ATOM 1725 C CA . LEU A 1 235 ? -16.281 7.273 -3.543 1 94.12 235 LEU A CA 1
ATOM 1726 C C . LEU A 1 235 ? -17.547 7.805 -2.863 1 94.12 235 LEU A C 1
ATOM 1728 O O . LEU A 1 235 ? -18.469 7.039 -2.576 1 94.12 235 LEU A O 1
ATOM 1732 N N . ASP A 1 236 ? -17.609 9.078 -2.582 1 95.94 236 ASP A N 1
ATOM 1733 C CA . ASP A 1 236 ? -18.734 9.75 -1.954 1 95.94 236 ASP A CA 1
ATOM 1734 C C . ASP A 1 236 ? -18.797 11.219 -2.363 1 95.94 236 ASP A C 1
ATOM 1736 O O . ASP A 1 236 ? -18.141 12.062 -1.76 1 95.94 236 ASP A O 1
ATOM 1740 N N . PRO A 1 237 ? -19.656 11.539 -3.279 1 95.56 237 PRO A N 1
ATOM 1741 C CA . PRO A 1 237 ? -19.734 12.898 -3.811 1 95.56 237 PRO A CA 1
ATOM 1742 C C . PRO A 1 237 ? -20.219 13.914 -2.779 1 95.56 237 PRO A C 1
ATOM 1744 O O . PRO A 1 237 ? -20.109 15.125 -2.992 1 95.56 237 PRO A O 1
ATOM 1747 N N . ASN A 1 238 ? -20.734 13.445 -1.693 1 95.88 238 ASN A N 1
ATOM 1748 C CA . ASN A 1 238 ? -21.344 14.352 -0.726 1 95.88 238 ASN A CA 1
ATOM 1749 C C . ASN A 1 238 ? -20.344 14.773 0.347 1 95.88 238 ASN A C 1
ATOM 1751 O O . ASN A 1 238 ? -20.656 15.609 1.197 1 95.88 238 ASN A O 1
ATOM 1755 N N . LEU A 1 239 ? -19.156 14.227 0.346 1 96.94 239 LEU A N 1
ATOM 1756 C CA . LEU A 1 239 ? -18.156 14.57 1.351 1 96.94 239 LEU A CA 1
ATOM 1757 C C . LEU A 1 239 ? -17.781 16.047 1.26 1 96.94 239 LEU A C 1
ATOM 1759 O O . LEU A 1 239 ? -17.641 16.594 0.161 1 96.94 239 LEU A O 1
ATOM 1763 N N . GLU A 1 240 ? -17.672 16.688 2.363 1 97.62 240 GLU A N 1
ATOM 1764 C CA . GLU A 1 240 ? -17.094 18.031 2.414 1 97.62 240 GLU A CA 1
ATOM 1765 C C . GLU A 1 240 ? -15.57 17.969 2.406 1 97.62 240 GLU A C 1
ATOM 1767 O O . GLU A 1 240 ? -14.953 17.516 3.377 1 97.62 240 GLU A O 1
ATOM 1772 N N . LEU A 1 241 ? -15 18.453 1.312 1 98 241 LEU A N 1
ATOM 1773 C CA . LEU A 1 241 ? -13.555 18.375 1.121 1 98 241 LEU A CA 1
ATOM 1774 C C . LEU A 1 241 ? -12.922 19.766 1.098 1 98 241 LEU A C 1
ATOM 1776 O O . LEU A 1 241 ? -13.484 20.688 0.506 1 98 241 LEU A O 1
ATOM 1780 N N . VAL A 1 242 ? -11.852 19.953 1.783 1 97.69 242 VAL A N 1
ATOM 1781 C CA . VAL A 1 242 ? -11.031 21.156 1.746 1 97.69 242 VAL A CA 1
ATOM 1782 C C . VAL A 1 242 ? -9.617 20.812 1.294 1 97.69 242 VAL A C 1
ATOM 1784 O O . VAL A 1 242 ? -8.898 20.078 1.982 1 97.69 242 VAL A O 1
ATOM 1787 N N . LEU A 1 243 ? -9.234 21.281 0.156 1 96.75 243 LEU A N 1
ATOM 1788 C CA . LEU A 1 243 ? -7.902 21.031 -0.376 1 96.75 243 LEU A CA 1
ATOM 1789 C C . LEU A 1 243 ? -6.902 22.062 0.124 1 96.75 243 LEU A C 1
ATOM 1791 O O . LEU A 1 243 ? -7.035 23.25 -0.175 1 96.75 243 LEU A O 1
ATOM 1795 N N . SER A 1 244 ? -5.953 21.656 0.887 1 94.69 244 SER A N 1
ATOM 1796 C CA . SER A 1 244 ? -4.852 22.469 1.383 1 94.69 244 SER A CA 1
ATOM 1797 C C . SER A 1 244 ? -3.523 21.734 1.271 1 94.69 244 SER A C 1
ATOM 1799 O O . SER A 1 244 ? -2.975 21.281 2.275 1 94.69 244 SER A O 1
ATOM 1801 N N . PRO A 1 245 ? -2.943 21.719 0.1 1 94.31 245 PRO A N 1
ATOM 1802 C CA . PRO A 1 245 ? -1.74 20.922 -0.136 1 94.31 245 PRO A CA 1
ATOM 1803 C C . PRO A 1 245 ? -0.593 21.281 0.804 1 94.31 245 PRO A C 1
ATOM 1805 O O . PRO A 1 245 ? 0.21 20.422 1.168 1 94.31 245 PRO A O 1
ATOM 1808 N N . ALA A 1 246 ? -0.528 22.578 1.23 1 95.44 246 ALA A N 1
ATOM 1809 C CA . ALA A 1 246 ? 0.527 23.016 2.135 1 95.44 246 ALA A CA 1
ATOM 1810 C C . ALA A 1 246 ? -0.029 23.312 3.527 1 95.44 246 ALA A C 1
ATOM 1812 O O . ALA A 1 246 ? 0.249 24.359 4.109 1 95.44 246 ALA A O 1
ATOM 1813 N N . ILE A 1 247 ? -0.733 22.328 4.027 1 96.88 247 ILE A N 1
ATOM 1814 C CA . ILE A 1 247 ? -1.491 22.516 5.262 1 96.88 247 ILE A CA 1
ATOM 1815 C C . ILE A 1 247 ? -0.54 22.844 6.406 1 96.88 247 ILE A C 1
ATOM 1817 O O . ILE A 1 247 ? -0.89 23.609 7.309 1 96.88 247 ILE A O 1
ATOM 1821 N N . VAL A 1 248 ? 0.654 22.312 6.359 1 97.56 248 VAL A N 1
ATOM 1822 C CA . VAL A 1 248 ? 1.623 22.547 7.426 1 97.56 248 VAL A CA 1
ATOM 1823 C C . VAL A 1 248 ? 2.061 24.016 7.414 1 97.56 248 VAL A C 1
ATOM 1825 O O . VAL A 1 248 ? 2.137 24.656 8.469 1 97.56 248 VAL A O 1
ATOM 1828 N N . LEU A 1 249 ? 2.365 24.562 6.25 1 97.69 249 LEU A N 1
ATOM 1829 C CA . LEU A 1 249 ? 2.727 25.969 6.141 1 97.69 249 LEU A CA 1
ATOM 1830 C C . LEU A 1 249 ? 1.563 26.859 6.555 1 97.69 249 LEU A C 1
ATOM 1832 O O . LEU A 1 249 ? 1.762 27.875 7.242 1 97.69 249 LEU A O 1
ATOM 1836 N N . ASP A 1 250 ? 0.365 26.484 6.129 1 96.06 250 ASP A N 1
ATOM 1837 C CA . ASP A 1 250 ? -0.832 27.203 6.535 1 96.06 250 ASP A CA 1
ATOM 1838 C C . ASP A 1 250 ? -0.981 27.203 8.055 1 96.06 250 ASP A C 1
ATOM 1840 O O . ASP A 1 250 ? -1.299 28.234 8.648 1 96.06 250 ASP A O 1
ATOM 1844 N N . ALA A 1 251 ? -0.744 26.078 8.617 1 97 251 ALA A N 1
ATOM 1845 C CA . ALA A 1 251 ? -0.871 25.938 10.062 1 97 251 ALA A CA 1
ATOM 1846 C C . ALA A 1 251 ? 0.204 26.734 10.789 1 97 251 ALA A C 1
ATOM 1848 O O . ALA A 1 251 ? -0.038 27.266 11.883 1 97 251 ALA A O 1
ATOM 1849 N N . LEU A 1 252 ? 1.411 26.781 10.219 1 97.12 252 LEU A N 1
ATOM 1850 C CA . LEU A 1 252 ? 2.502 27.531 10.836 1 97.12 252 LEU A CA 1
ATOM 1851 C C . LEU A 1 252 ? 2.168 29.016 10.914 1 97.12 252 LEU A C 1
ATOM 1853 O O . LEU A 1 252 ? 2.549 29.688 11.867 1 97.12 252 LEU A O 1
ATOM 1857 N N . VAL A 1 253 ? 1.537 29.516 9.898 1 94.94 253 VAL A N 1
ATOM 1858 C CA . VAL A 1 253 ? 1.097 30.906 9.93 1 94.94 253 VAL A CA 1
ATOM 1859 C C . VAL A 1 253 ? 0.192 31.141 11.141 1 94.94 253 VAL A C 1
ATOM 1861 O O . VAL A 1 253 ? 0.396 32.062 11.906 1 94.94 2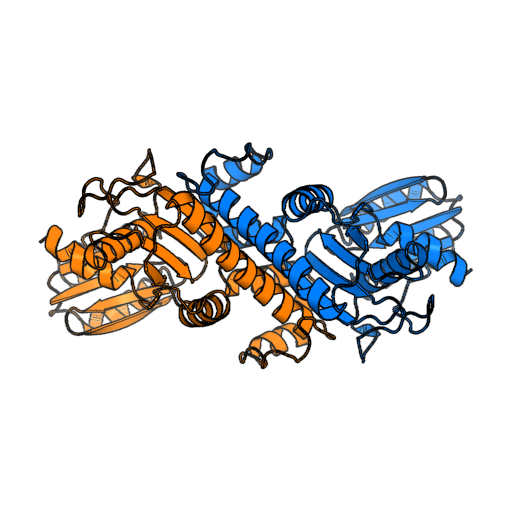53 VAL A O 1
ATOM 1864 N N . LEU A 1 254 ? -0.743 30.234 11.328 1 92.44 254 LEU A N 1
ATOM 1865 C CA . LEU A 1 254 ? -1.657 30.328 12.461 1 92.44 254 LEU A CA 1
ATOM 1866 C C . LEU A 1 254 ? -0.903 30.172 13.781 1 92.44 254 LEU A C 1
ATOM 1868 O O . LEU A 1 254 ? -1.123 30.953 14.711 1 92.44 254 LEU A O 1
ATOM 1872 N N . TRP A 1 255 ? -0.054 29.203 13.797 1 92.69 255 TRP A N 1
ATOM 1873 C CA . TRP A 1 255 ? 0.718 28.875 15 1 92.69 255 TRP A CA 1
ATOM 1874 C C . TRP A 1 255 ? 1.619 30.047 15.391 1 92.69 255 TRP A C 1
ATOM 1876 O O . TRP A 1 255 ? 1.84 30.297 16.578 1 92.69 255 TRP A O 1
ATOM 1886 N N . SER A 1 256 ? 2.184 30.781 14.422 1 93.12 256 SER A N 1
ATOM 1887 C CA . SER A 1 256 ? 3.094 31.891 14.68 1 93.12 256 SER A CA 1
ATOM 1888 C C . SER A 1 256 ? 2.395 33 15.438 1 93.12 256 SER A C 1
ATOM 1890 O O . SER A 1 256 ? 3.045 33.812 16.125 1 93.12 256 SER A O 1
ATOM 1892 N N . GLU A 1 257 ? 1.1 33.062 15.273 1 87.88 257 GLU A N 1
ATOM 1893 C CA . GLU A 1 257 ? 0.325 34.062 15.992 1 87.88 257 GLU A CA 1
ATOM 1894 C C . GLU A 1 257 ? 0.229 33.75 17.484 1 87.88 257 GLU A C 1
ATOM 1896 O O . GLU A 1 257 ? 0.027 34.625 18.297 1 87.88 257 GLU A O 1
ATOM 1901 N N . TRP A 1 258 ? 0.363 32.469 17.75 1 81.94 258 TRP A N 1
ATOM 1902 C CA . TRP A 1 258 ? 0.299 32.031 19.141 1 81.94 258 TRP A CA 1
ATOM 1903 C C . TRP A 1 258 ? 1.653 32.188 19.828 1 81.94 258 TRP A C 1
ATOM 1905 O O . TRP A 1 258 ? 1.73 32.281 21.047 1 81.94 258 TRP A O 1
ATOM 1915 N N . CYS A 1 259 ? 2.734 31.984 19.109 1 72.38 259 CYS A N 1
ATOM 1916 C CA . CYS A 1 259 ? 4.086 32.094 19.641 1 72.38 259 CYS A CA 1
ATOM 1917 C C . CYS A 1 259 ? 4.578 33.531 19.641 1 72.38 259 CYS A C 1
ATOM 1919 O O . CYS A 1 259 ? 5.52 33.844 20.359 1 72.38 259 CYS A O 1
ATOM 1921 N N . ALA A 1 260 ? 4.004 34.469 18.828 1 57.72 260 ALA A N 1
ATOM 1922 C CA . ALA A 1 260 ? 4.445 35.844 18.812 1 57.72 260 ALA A CA 1
ATOM 1923 C C . ALA A 1 260 ? 4.051 36.562 20.094 1 57.72 260 ALA A C 1
ATOM 1925 O O . ALA A 1 260 ? 3.035 36.25 20.703 1 57.72 260 ALA A O 1
ATOM 1926 N N . MET B 1 1 ? 10.633 -40.344 -9.773 1 94.38 1 MET B N 1
ATOM 1927 C CA . MET B 1 1 ? 9.648 -39.531 -9.078 1 94.38 1 MET B CA 1
ATOM 1928 C C . MET B 1 1 ? 9.68 -38.094 -9.594 1 94.38 1 MET B C 1
ATOM 1930 O O . MET B 1 1 ? 10.734 -37.594 -9.961 1 94.38 1 MET B O 1
ATOM 1934 N N . LYS B 1 2 ? 8.523 -37.469 -9.602 1 96.44 2 LYS B N 1
ATOM 1935 C CA . LYS B 1 2 ? 8.461 -36.125 -10.148 1 96.44 2 LYS B CA 1
ATOM 1936 C C . LYS B 1 2 ? 8.797 -35.094 -9.086 1 96.44 2 LYS B C 1
ATOM 1938 O O . LYS B 1 2 ? 8.375 -35.219 -7.938 1 96.44 2 LYS B O 1
ATOM 1943 N N . LEU B 1 3 ? 9.578 -34.094 -9.469 1 97.25 3 LEU B N 1
ATOM 1944 C CA . LEU B 1 3 ? 9.93 -32.938 -8.656 1 97.25 3 LEU B CA 1
ATOM 1945 C C . LEU B 1 3 ? 9.297 -31.672 -9.211 1 97.25 3 LEU B C 1
ATOM 1947 O O . LEU B 1 3 ? 9.406 -31.391 -10.406 1 97.25 3 LEU B O 1
ATOM 1951 N N . TYR B 1 4 ? 8.578 -30.953 -8.359 1 97.62 4 TYR B N 1
ATOM 1952 C CA . TYR B 1 4 ? 7.961 -29.688 -8.727 1 97.62 4 TYR B CA 1
ATOM 1953 C C . TYR B 1 4 ? 8.672 -28.516 -8.055 1 97.62 4 TYR B C 1
ATOM 1955 O O . TYR B 1 4 ? 8.953 -28.562 -6.855 1 97.62 4 TYR B O 1
ATOM 1963 N N . VAL B 1 5 ? 9.016 -27.5 -8.859 1 97.94 5 VAL B N 1
ATOM 1964 C CA . VAL B 1 5 ? 9.797 -26.375 -8.352 1 97.94 5 VAL B CA 1
ATOM 1965 C C . VAL B 1 5 ? 9.086 -25.062 -8.672 1 97.94 5 VAL B C 1
ATOM 1967 O O . VAL B 1 5 ? 8.75 -24.797 -9.828 1 97.94 5 VAL B O 1
ATOM 1970 N N . ASP B 1 6 ? 8.781 -24.281 -7.688 1 97.5 6 ASP B N 1
ATOM 1971 C CA . ASP B 1 6 ? 8.258 -22.938 -7.805 1 97.5 6 ASP B CA 1
ATOM 1972 C C . ASP B 1 6 ? 9.328 -21.891 -7.461 1 97.5 6 ASP B C 1
ATOM 1974 O O . ASP B 1 6 ? 9.5 -21.531 -6.297 1 97.5 6 ASP B O 1
ATOM 1978 N N . ALA B 1 7 ? 9.977 -21.391 -8.492 1 96.31 7 ALA B N 1
ATOM 1979 C CA . ALA B 1 7 ? 11.047 -20.406 -8.32 1 96.31 7 ALA B CA 1
ATOM 1980 C C . ALA B 1 7 ? 10.508 -18.984 -8.359 1 96.31 7 ALA B C 1
ATOM 1982 O O . ALA B 1 7 ? 10.383 -18.391 -9.438 1 96.31 7 ALA B O 1
ATOM 1983 N N . GLY B 1 8 ? 10.289 -18.453 -7.199 1 91.5 8 GLY B N 1
ATOM 1984 C CA . GLY B 1 8 ? 9.695 -17.125 -7.074 1 91.5 8 GLY B CA 1
ATOM 1985 C C . GLY B 1 8 ? 10.703 -16.062 -6.672 1 91.5 8 GLY B C 1
ATOM 1986 O O . GLY B 1 8 ? 11.867 -16.359 -6.43 1 91.5 8 GLY B O 1
ATOM 1987 N N . ASN B 1 9 ? 10.242 -14.797 -6.52 1 84.31 9 ASN B N 1
ATOM 1988 C CA . ASN B 1 9 ? 11.086 -13.633 -6.293 1 84.31 9 ASN B CA 1
ATOM 1989 C C . ASN B 1 9 ? 11.664 -13.617 -4.883 1 84.31 9 ASN B C 1
ATOM 1991 O O . ASN B 1 9 ? 12.75 -13.078 -4.652 1 84.31 9 ASN B O 1
ATOM 1995 N N . THR B 1 10 ? 10.977 -14.203 -3.982 1 85.06 10 THR B N 1
ATOM 1996 C CA . THR B 1 10 ? 11.414 -14.148 -2.592 1 85.06 10 THR B CA 1
ATOM 1997 C C . THR B 1 10 ? 11.938 -15.516 -2.139 1 85.06 10 THR B C 1
ATOM 1999 O O . THR B 1 10 ? 12.93 -15.594 -1.417 1 85.06 10 THR B O 1
ATOM 2002 N N . ARG B 1 11 ? 11.25 -16.516 -2.604 1 90.62 11 ARG B N 1
ATOM 2003 C CA . ARG B 1 11 ? 11.609 -17.875 -2.213 1 90.62 11 ARG B CA 1
ATOM 2004 C C . ARG B 1 11 ? 11.438 -18.844 -3.381 1 90.62 11 ARG B C 1
ATOM 2006 O O . ARG B 1 11 ? 10.648 -18.594 -4.293 1 90.62 11 ARG B O 1
ATOM 2013 N N . THR B 1 12 ? 12.234 -19.859 -3.334 1 95.81 12 THR B N 1
ATOM 2014 C CA . THR B 1 12 ? 12.016 -21.016 -4.188 1 95.81 12 THR B CA 1
ATOM 2015 C C . THR B 1 12 ? 11.5 -22.203 -3.373 1 95.81 12 THR B C 1
ATOM 2017 O O . THR B 1 12 ? 12.148 -22.625 -2.416 1 95.81 12 THR B O 1
ATOM 2020 N N . LYS B 1 13 ? 10.328 -22.688 -3.766 1 96.31 13 LYS B N 1
ATOM 2021 C CA . LYS B 1 13 ? 9.695 -23.828 -3.104 1 96.31 13 LYS B CA 1
ATOM 2022 C C . LYS B 1 13 ? 9.711 -25.062 -3.996 1 96.31 13 LYS B C 1
ATOM 2024 O O . LYS B 1 13 ? 9.672 -24.953 -5.223 1 96.31 13 LYS B O 1
ATOM 2029 N N . TRP B 1 14 ? 9.836 -26.156 -3.359 1 96.88 14 TRP B N 1
ATOM 2030 C CA . TRP B 1 14 ? 9.781 -27.391 -4.148 1 96.88 14 TRP B CA 1
ATOM 2031 C C . TRP B 1 14 ? 8.992 -28.469 -3.422 1 96.88 14 TRP B C 1
ATOM 2033 O O . TRP B 1 14 ? 8.812 -28.406 -2.205 1 96.88 14 TRP B O 1
ATOM 2043 N N . ARG B 1 15 ? 8.453 -29.375 -4.195 1 96.62 15 ARG B N 1
ATOM 2044 C CA . ARG B 1 15 ? 7.664 -30.5 -3.699 1 96.62 15 ARG B CA 1
ATOM 2045 C C . ARG B 1 15 ? 7.871 -31.734 -4.562 1 96.62 15 ARG B C 1
ATOM 2047 O O . ARG B 1 15 ? 7.941 -31.641 -5.789 1 96.62 15 ARG B O 1
ATOM 2054 N N . LEU B 1 16 ? 8.078 -32.844 -3.898 1 95.81 16 LEU B N 1
ATOM 2055 C CA . LEU B 1 16 ? 8.117 -34.125 -4.602 1 95.81 16 LEU B CA 1
ATOM 2056 C C . LEU B 1 16 ? 6.719 -34.719 -4.727 1 95.81 16 LEU B C 1
ATOM 2058 O O . LEU B 1 16 ? 5.832 -34.406 -3.936 1 95.81 16 LEU B O 1
ATOM 2062 N N . ALA B 1 17 ? 6.562 -35.625 -5.633 1 94.25 17 ALA B N 1
ATOM 2063 C CA . ALA B 1 17 ? 5.273 -36.25 -5.867 1 94.25 17 ALA B CA 1
ATOM 2064 C C . ALA B 1 17 ? 4.797 -37 -4.621 1 94.25 17 ALA B C 1
ATOM 2066 O O . ALA B 1 17 ? 3.594 -37.219 -4.434 1 94.25 17 ALA B O 1
ATOM 2067 N N . ASP B 1 18 ? 5.727 -37.312 -3.746 1 91.94 18 ASP B N 1
ATOM 2068 C CA . ASP B 1 18 ? 5.348 -38.062 -2.566 1 91.94 18 ASP B CA 1
ATOM 2069 C C . ASP B 1 18 ? 5.027 -37.156 -1.388 1 91.94 18 ASP B C 1
ATOM 2071 O O . ASP B 1 18 ? 4.742 -37.625 -0.286 1 91.94 18 ASP B O 1
ATOM 2075 N N . GLY B 1 19 ? 5.164 -35.875 -1.581 1 91.38 19 GLY B N 1
ATOM 2076 C CA . GLY B 1 19 ? 4.711 -34.938 -0.563 1 91.38 19 GLY B CA 1
ATOM 2077 C C . GLY B 1 19 ? 5.848 -34.219 0.141 1 91.38 19 GLY B C 1
ATOM 2078 O O . GLY B 1 19 ? 5.633 -33.219 0.822 1 91.38 19 GLY B O 1
ATOM 2079 N N . ARG B 1 20 ? 7.164 -34.781 0.03 1 92.38 20 ARG B N 1
ATOM 2080 C CA . ARG B 1 20 ? 8.297 -34.062 0.604 1 92.38 20 ARG B CA 1
ATOM 2081 C C . ARG B 1 20 ? 8.438 -32.688 -0.025 1 92.38 20 ARG B C 1
ATOM 2083 O O . ARG B 1 20 ? 8.258 -32.531 -1.233 1 92.38 20 ARG B O 1
ATOM 2090 N N . GLU B 1 21 ? 8.602 -31.75 0.78 1 95.06 21 GLU B N 1
ATOM 2091 C CA . GLU B 1 21 ? 8.68 -30.391 0.268 1 95.06 21 GLU B CA 1
ATOM 2092 C C . GLU B 1 21 ? 9.789 -29.609 0.956 1 95.06 21 GLU B C 1
ATOM 2094 O O . GLU B 1 21 ? 10.32 -30.047 1.98 1 95.06 21 GLU B O 1
ATOM 2099 N N . GLY B 1 22 ? 10.242 -28.516 0.423 1 94.56 22 GLY B N 1
ATOM 2100 C CA . GLY B 1 22 ? 11.258 -27.641 0.978 1 94.56 22 GLY B CA 1
ATOM 2101 C C . GLY B 1 22 ? 11.227 -26.234 0.392 1 94.56 22 GLY B C 1
ATOM 2102 O O . GLY B 1 22 ? 10.453 -25.953 -0.525 1 94.56 22 GLY B O 1
ATOM 2103 N N . VAL B 1 23 ? 11.969 -25.391 1.067 1 95.69 23 VAL B N 1
ATOM 2104 C CA . VAL B 1 23 ? 12.031 -24 0.659 1 95.69 23 VAL B CA 1
ATOM 2105 C C . VAL B 1 23 ? 13.469 -23.484 0.805 1 95.69 23 VAL B C 1
ATOM 2107 O O . VAL B 1 23 ? 14.172 -23.844 1.748 1 95.69 23 VAL B O 1
ATOM 2110 N N . VAL B 1 24 ? 13.938 -22.734 -0.173 1 94.94 24 VAL B N 1
ATOM 2111 C CA . VAL B 1 24 ? 15.219 -22.031 -0.096 1 94.94 24 VAL B CA 1
ATOM 2112 C C . VAL B 1 24 ? 15.039 -20.578 -0.52 1 94.94 24 VAL B C 1
ATOM 2114 O O . VAL B 1 24 ? 13.984 -20.203 -1.028 1 94.94 24 VAL B O 1
ATOM 2117 N N . ALA B 1 25 ? 16.016 -19.703 -0.233 1 92.88 25 ALA B N 1
ATOM 2118 C CA . ALA B 1 25 ? 15.961 -18.312 -0.675 1 92.88 25 ALA B CA 1
ATOM 2119 C C . ALA B 1 25 ? 15.898 -18.219 -2.197 1 92.88 25 ALA B C 1
ATOM 2121 O O . ALA B 1 25 ? 16.406 -19.094 -2.898 1 92.88 25 ALA B O 1
ATOM 2122 N N . SER B 1 26 ? 15.266 -17.172 -2.596 1 89.88 26 SER B N 1
ATOM 2123 C CA . SER B 1 26 ? 15.133 -16.953 -4.031 1 89.88 26 SER B CA 1
ATOM 2124 C C . SER B 1 26 ? 16.484 -17 -4.73 1 89.88 26 SER B C 1
ATOM 2126 O O . SER B 1 26 ? 17.469 -16.469 -4.219 1 89.88 26 SER B O 1
ATOM 212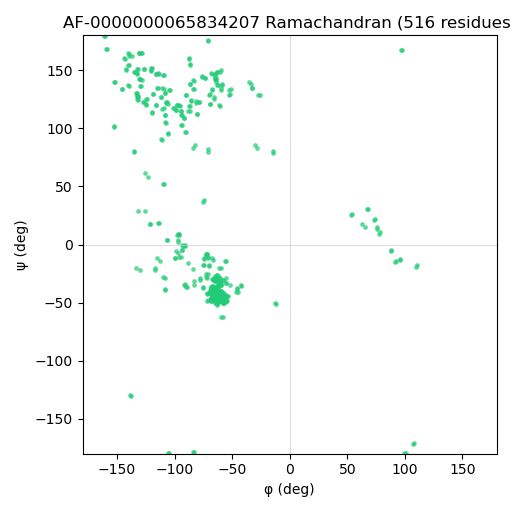8 N N . ASP B 1 27 ? 16.547 -17.734 -5.836 1 90.25 27 ASP B N 1
ATOM 2129 C CA . ASP B 1 27 ? 17.672 -17.797 -6.746 1 90.25 27 ASP B CA 1
ATOM 2130 C C . ASP B 1 27 ? 18.891 -18.422 -6.055 1 90.25 27 ASP B C 1
ATOM 2132 O O . ASP B 1 27 ? 20.031 -18.219 -6.492 1 90.25 27 ASP B O 1
ATOM 2136 N N . ASP B 1 28 ? 18.688 -19.062 -4.934 1 95.06 28 ASP B N 1
ATOM 2137 C CA . ASP B 1 28 ? 19.781 -19.719 -4.203 1 95.06 28 ASP B CA 1
ATOM 2138 C C . ASP B 1 28 ? 20.078 -21.094 -4.789 1 95.06 28 ASP B C 1
ATOM 2140 O O . ASP B 1 28 ? 19.719 -22.109 -4.203 1 95.06 28 ASP B O 1
ATOM 2144 N N . ILE B 1 29 ? 20.891 -21.094 -5.785 1 94.62 29 ILE B N 1
ATOM 2145 C CA . ILE B 1 29 ? 21.188 -22.328 -6.508 1 94.62 29 ILE B CA 1
ATOM 2146 C C . ILE B 1 29 ? 21.953 -23.281 -5.594 1 94.62 29 ILE B C 1
ATOM 2148 O O . ILE B 1 29 ? 21.719 -24.5 -5.637 1 94.62 29 ILE B O 1
ATOM 2152 N N . SER B 1 30 ? 22.828 -22.719 -4.805 1 95.12 30 SER B N 1
ATOM 2153 C CA . SER B 1 30 ? 23.562 -23.562 -3.873 1 95.12 30 SER B CA 1
ATOM 2154 C C . SER B 1 30 ? 22.641 -24.266 -2.891 1 95.12 30 SER B C 1
ATOM 2156 O O . SER B 1 30 ? 22.812 -25.438 -2.574 1 95.12 30 SER B O 1
ATOM 2158 N N . GLY B 1 31 ? 21.719 -23.484 -2.385 1 95.5 31 GLY B N 1
ATOM 2159 C CA . GLY B 1 31 ? 20.703 -24.062 -1.511 1 95.5 31 GLY B CA 1
ATOM 2160 C C . GLY B 1 31 ? 19.891 -25.141 -2.188 1 95.5 31 GLY B C 1
ATOM 2161 O O . GLY B 1 31 ? 19.594 -26.172 -1.585 1 95.5 31 GLY B O 1
ATOM 2162 N N . MET B 1 32 ? 19.547 -24.891 -3.383 1 95.69 32 MET B N 1
ATOM 2163 C CA . MET B 1 32 ? 18.828 -25.891 -4.16 1 95.69 32 MET B CA 1
ATOM 2164 C C . MET B 1 32 ? 19.672 -27.156 -4.348 1 95.69 32 MET B C 1
ATOM 2166 O O . MET B 1 32 ? 19.156 -28.266 -4.219 1 95.69 32 MET B O 1
ATOM 2170 N N . GLU B 1 33 ? 20.891 -26.938 -4.688 1 95.88 33 GLU B N 1
ATOM 2171 C CA . GLU B 1 33 ? 21.797 -28.062 -4.875 1 95.88 33 GLU B CA 1
ATOM 2172 C C . GLU B 1 33 ? 21.828 -28.953 -3.635 1 95.88 33 GLU B C 1
ATOM 2174 O O . GLU B 1 33 ? 21.719 -30.172 -3.736 1 95.88 33 GLU B O 1
ATOM 2179 N N . ARG B 1 34 ? 22 -28.266 -2.531 1 95.81 34 ARG B N 1
ATOM 2180 C CA . ARG B 1 34 ? 22.062 -29.016 -1.275 1 95.81 34 ARG B CA 1
ATOM 2181 C C . ARG B 1 34 ? 20.766 -29.797 -1.044 1 95.81 34 ARG B C 1
ATOM 2183 O O . ARG B 1 34 ? 20.797 -30.953 -0.643 1 95.81 34 ARG B O 1
ATOM 2190 N N . SER B 1 35 ? 19.688 -29.156 -1.324 1 93.88 35 SER B N 1
ATOM 2191 C CA . SER B 1 35 ? 18.391 -29.781 -1.113 1 93.88 35 SER B CA 1
ATOM 2192 C C . SER B 1 35 ? 18.141 -30.922 -2.109 1 93.88 35 SER B C 1
ATOM 2194 O O . SER B 1 35 ? 17.688 -32 -1.734 1 93.88 35 SER B O 1
ATOM 2196 N N . PHE B 1 36 ? 18.5 -30.719 -3.34 1 93.75 36 PHE B N 1
ATOM 2197 C CA . PHE B 1 36 ? 18.203 -31.641 -4.426 1 93.75 36 PHE B CA 1
ATOM 2198 C C . PHE B 1 36 ? 19.156 -32.844 -4.395 1 93.75 36 PHE B C 1
ATOM 2200 O O . PHE B 1 36 ? 18.812 -33.938 -4.863 1 93.75 36 PHE B O 1
ATOM 2207 N N . ALA B 1 37 ? 20.359 -32.594 -3.904 1 93.56 37 ALA B N 1
ATOM 2208 C CA . ALA B 1 37 ? 21.344 -33.656 -3.834 1 93.56 37 ALA B CA 1
ATOM 2209 C C . ALA B 1 37 ? 20.797 -34.844 -3.064 1 93.56 37 ALA B C 1
ATOM 2211 O O . ALA B 1 37 ? 21.109 -36 -3.385 1 93.56 37 ALA B O 1
ATOM 2212 N N . LEU B 1 38 ? 19.984 -34.531 -2.109 1 90.5 38 LEU B N 1
ATOM 2213 C CA . LEU B 1 38 ? 19.406 -35.562 -1.275 1 90.5 38 LEU B CA 1
ATOM 2214 C C . LEU B 1 38 ? 18.375 -36.375 -2.057 1 90.5 38 LEU B C 1
ATOM 2216 O O . LEU B 1 38 ? 17.953 -37.469 -1.619 1 90.5 38 LEU B O 1
ATOM 2220 N N . LEU B 1 39 ? 18.031 -35.875 -3.186 1 90.94 39 LEU B N 1
ATOM 2221 C CA . LEU B 1 39 ? 16.984 -36.5 -3.992 1 90.94 39 LEU B CA 1
ATOM 2222 C C . LEU B 1 39 ? 17.578 -37.219 -5.211 1 90.94 39 LEU B C 1
ATOM 2224 O O . LEU B 1 39 ? 16.844 -37.719 -6.051 1 90.94 39 LEU B O 1
ATOM 2228 N N . ALA B 1 40 ? 18.844 -37.188 -5.23 1 88.5 40 ALA B N 1
ATOM 2229 C CA . ALA B 1 40 ? 19.516 -37.781 -6.371 1 88.5 40 ALA B CA 1
ATOM 2230 C C . ALA B 1 40 ? 19.141 -39.25 -6.504 1 88.5 40 ALA B C 1
ATOM 2232 O O . ALA B 1 40 ? 19.016 -39.969 -5.504 1 88.5 40 ALA B O 1
ATOM 2233 N N . GLY B 1 41 ? 18.891 -39.75 -7.738 1 87.75 41 GLY B N 1
ATOM 2234 C CA . GLY B 1 41 ? 18.578 -41.156 -8.008 1 87.75 41 GLY B CA 1
ATOM 2235 C C . GLY B 1 41 ? 17.094 -41.438 -7.977 1 87.75 41 GLY B C 1
ATOM 2236 O O . GLY B 1 41 ? 16.656 -42.5 -8.453 1 87.75 41 GLY B O 1
ATOM 2237 N N . VAL B 1 42 ? 16.328 -40.562 -7.445 1 90.69 42 VAL B N 1
ATOM 2238 C CA . VAL B 1 42 ? 14.914 -40.844 -7.289 1 90.69 42 VAL B CA 1
ATOM 2239 C C . VAL B 1 42 ? 14.109 -40 -8.266 1 90.69 42 VAL B C 1
ATOM 2241 O O . VAL B 1 42 ? 13.055 -40.406 -8.742 1 90.69 42 VAL B O 1
ATOM 2244 N N . VAL B 1 43 ? 14.594 -38.875 -8.625 1 95.75 43 VAL B N 1
ATOM 2245 C CA . VAL B 1 43 ? 13.867 -37.906 -9.438 1 95.75 43 VAL B CA 1
ATOM 2246 C C . VAL B 1 43 ? 13.953 -38.281 -10.906 1 95.75 43 VAL B C 1
ATOM 2248 O O . VAL B 1 43 ? 15.047 -38.5 -11.445 1 95.75 43 VAL B O 1
ATOM 2251 N N . THR B 1 44 ? 12.844 -38.469 -11.5 1 93.94 44 THR B N 1
ATOM 2252 C CA . THR B 1 44 ? 12.797 -38.875 -12.898 1 93.94 44 THR B CA 1
ATOM 2253 C C . THR B 1 44 ? 12.211 -37.75 -13.766 1 93.94 44 THR B C 1
ATOM 2255 O O . THR B 1 44 ? 12.211 -37.875 -15 1 93.94 44 THR B O 1
ATOM 2258 N N . GLY B 1 45 ? 11.594 -36.75 -13.273 1 95.44 45 GLY B N 1
ATOM 2259 C CA . GLY B 1 45 ? 11.047 -35.594 -13.977 1 95.44 45 GLY B CA 1
ATOM 2260 C C . GLY B 1 45 ? 11.008 -34.344 -13.125 1 95.44 45 GLY B C 1
ATOM 2261 O O . GLY B 1 45 ? 10.75 -34.406 -11.922 1 95.44 45 GLY B O 1
ATOM 2262 N N . VAL B 1 46 ? 11.336 -33.219 -13.742 1 97.19 46 VAL B N 1
ATOM 2263 C CA . VAL B 1 46 ? 11.352 -31.953 -13.039 1 97.19 46 VAL B CA 1
ATOM 2264 C C . VAL B 1 46 ? 10.438 -30.953 -13.75 1 97.19 46 VAL B C 1
ATOM 2266 O O . VAL B 1 46 ? 10.547 -30.766 -14.969 1 97.19 46 VAL B O 1
ATOM 2269 N N . PHE B 1 47 ? 9.5 -30.391 -13.039 1 97.88 47 PHE B N 1
ATOM 2270 C CA . PHE B 1 47 ? 8.562 -29.406 -13.547 1 97.88 47 PHE B CA 1
ATOM 2271 C C . PHE B 1 47 ? 8.711 -28.078 -12.797 1 97.88 47 PHE B C 1
ATOM 2273 O O . PHE B 1 47 ? 8.672 -28.062 -11.57 1 97.88 47 PHE B O 1
ATOM 2280 N N . VAL B 1 48 ? 8.844 -26.984 -13.602 1 98.06 48 VAL B N 1
ATOM 2281 C CA . VAL B 1 48 ? 9.312 -25.766 -12.953 1 98.06 48 VAL B CA 1
ATOM 2282 C C . VAL B 1 48 ? 8.43 -24.594 -13.359 1 98.06 48 VAL B C 1
ATOM 2284 O O . VAL B 1 48 ? 8.094 -24.438 -14.539 1 98.06 48 VAL B O 1
ATOM 2287 N N . CYS B 1 49 ? 7.957 -23.875 -12.43 1 97.75 49 CYS B N 1
ATOM 2288 C CA . CYS B 1 49 ? 7.52 -22.5 -12.609 1 97.75 49 CYS B CA 1
ATOM 2289 C C . CYS B 1 49 ? 8.602 -21.516 -12.18 1 97.75 49 CYS B C 1
ATOM 2291 O O . CYS B 1 49 ? 9.062 -21.562 -11.039 1 97.75 49 CYS B O 1
ATOM 2293 N N . SER B 1 50 ? 9.047 -20.688 -13.102 1 96.06 50 SER B N 1
ATOM 2294 C CA . SER B 1 50 ? 10.117 -19.75 -12.781 1 96.06 50 SER B CA 1
ATOM 2295 C C . SER B 1 50 ? 9.781 -18.344 -13.258 1 96.06 50 SER B C 1
ATOM 2297 O O . SER B 1 50 ? 9.422 -18.141 -14.422 1 96.06 50 SER B O 1
ATOM 2299 N N . VAL B 1 51 ? 9.891 -17.438 -12.352 1 91.12 51 VAL B N 1
ATOM 2300 C CA . VAL B 1 51 ? 9.727 -16.047 -12.734 1 91.12 51 VAL B CA 1
ATOM 2301 C C . VAL B 1 51 ? 11.047 -15.305 -12.555 1 91.12 51 VAL B C 1
ATOM 2303 O O . VAL B 1 51 ? 11.07 -14.078 -12.43 1 91.12 51 VAL B O 1
ATOM 2306 N N . LEU B 1 52 ? 12.203 -15.969 -12.469 1 90.5 52 LEU B N 1
ATOM 2307 C CA . LEU B 1 52 ? 13.5 -15.391 -12.133 1 90.5 52 LEU B CA 1
ATOM 2308 C C . LEU B 1 52 ? 14.312 -15.117 -13.391 1 90.5 52 LEU B C 1
ATOM 2310 O O . LEU B 1 52 ? 15.406 -14.547 -13.32 1 90.5 52 LEU B O 1
ATOM 2314 N N . GLY B 1 53 ? 13.836 -15.516 -14.555 1 89 53 GLY B N 1
ATOM 2315 C CA . GLY B 1 53 ? 14.492 -15.172 -15.805 1 89 53 GLY B CA 1
ATOM 2316 C C . GLY B 1 53 ? 15.359 -16.281 -16.359 1 89 53 GLY B C 1
ATOM 2317 O O . GLY B 1 53 ? 15.508 -17.328 -15.719 1 89 53 GLY B O 1
ATOM 2318 N N . GLU B 1 54 ? 15.977 -16.016 -17.469 1 92.88 54 GLU B N 1
ATOM 2319 C CA . GLU B 1 54 ? 16.656 -17.047 -18.25 1 92.88 54 GLU B CA 1
ATOM 2320 C C . GLU B 1 54 ? 17.969 -17.453 -17.594 1 92.88 54 GLU B C 1
ATOM 2322 O O . GLU B 1 54 ? 18.391 -18.609 -17.672 1 92.88 54 GLU B O 1
ATOM 2327 N N . ALA B 1 55 ? 18.656 -16.469 -17.016 1 94.19 55 ALA B N 1
ATOM 2328 C CA . ALA B 1 55 ? 19.922 -16.797 -16.375 1 94.19 55 ALA B CA 1
ATOM 2329 C C . ALA B 1 55 ? 19.734 -17.812 -15.266 1 94.19 55 ALA B C 1
ATOM 2331 O O . ALA B 1 55 ? 20.469 -18.797 -15.188 1 94.19 55 ALA B O 1
ATOM 2332 N N . PHE B 1 56 ? 18.781 -17.594 -14.469 1 95.38 56 PHE B N 1
ATOM 2333 C CA . PHE B 1 56 ? 18.453 -18.547 -13.414 1 95.38 56 PHE B CA 1
ATOM 2334 C C . PHE B 1 56 ? 18.047 -19.891 -14 1 95.38 56 PHE B C 1
ATOM 2336 O O . PHE B 1 56 ? 18.5 -20.953 -13.547 1 95.38 56 PHE B O 1
ATOM 2343 N N . ASN B 1 57 ? 17.219 -19.875 -15.016 1 97.06 57 ASN B N 1
ATOM 2344 C CA . ASN B 1 57 ? 16.688 -21.078 -15.633 1 97.06 57 ASN B CA 1
ATOM 2345 C C . ASN B 1 57 ? 17.797 -21.969 -16.188 1 97.06 57 ASN B C 1
ATOM 2347 O O . ASN B 1 57 ? 17.75 -23.188 -16.047 1 97.06 57 ASN B O 1
ATOM 2351 N N . ARG B 1 58 ? 18.766 -21.312 -16.766 1 97.5 58 ARG B N 1
ATOM 2352 C CA . ARG B 1 58 ? 19.906 -22.062 -17.312 1 97.5 58 ARG B CA 1
ATOM 2353 C C . ARG B 1 58 ? 20.688 -22.75 -16.203 1 97.5 58 ARG B C 1
ATOM 2355 O O . ARG B 1 58 ? 21.125 -23.891 -16.359 1 97.5 58 ARG B O 1
ATOM 2362 N N . ARG B 1 59 ? 20.859 -22.047 -15.141 1 97.62 59 ARG B N 1
ATOM 2363 C CA . ARG B 1 59 ? 21.578 -22.625 -14.008 1 97.62 59 ARG B CA 1
ATOM 2364 C C . ARG B 1 59 ? 20.797 -23.797 -13.422 1 97.62 59 ARG B C 1
ATOM 2366 O O . ARG B 1 59 ? 21.391 -24.812 -13.062 1 97.62 59 ARG B O 1
ATOM 2373 N N . LEU B 1 60 ? 19.531 -23.609 -13.312 1 97.44 60 LEU B N 1
ATOM 2374 C CA . LEU B 1 60 ? 18.703 -24.703 -12.805 1 97.44 60 LEU B CA 1
ATOM 2375 C C . LEU B 1 60 ? 18.734 -25.906 -13.734 1 97.44 60 LEU B C 1
ATOM 2377 O O . LEU B 1 60 ? 18.781 -27.047 -13.281 1 97.44 60 LEU B O 1
ATOM 2381 N N . GLU B 1 61 ? 18.656 -25.609 -14.992 1 97.62 61 GLU B N 1
ATOM 2382 C CA . GLU B 1 61 ? 18.75 -26.672 -15.992 1 97.62 61 GLU B CA 1
ATOM 2383 C C . GLU B 1 61 ? 20.047 -27.453 -15.828 1 97.62 61 GLU B C 1
ATOM 2385 O O . GLU B 1 61 ? 20.047 -28.688 -15.859 1 97.62 61 GLU B O 1
ATOM 2390 N N . ALA B 1 62 ? 21.156 -26.75 -15.719 1 97.56 62 ALA B N 1
ATOM 2391 C CA . ALA B 1 62 ? 22.453 -27.391 -15.523 1 97.56 62 ALA B CA 1
ATOM 2392 C C . ALA B 1 62 ? 22.453 -28.25 -14.258 1 97.56 62 ALA B C 1
ATOM 2394 O O . ALA B 1 62 ? 22.953 -29.375 -14.258 1 97.56 62 ALA B O 1
ATOM 2395 N N . LEU B 1 63 ? 21.922 -27.719 -13.203 1 96.94 63 LEU B N 1
ATOM 2396 C CA . LEU B 1 63 ? 21.859 -28.406 -11.922 1 96.94 63 LEU B CA 1
ATOM 2397 C C . LEU B 1 63 ? 21.062 -29.703 -12.047 1 96.94 63 LEU B C 1
ATOM 2399 O O . LEU B 1 63 ? 21.484 -30.75 -11.555 1 96.94 63 LEU B O 1
ATOM 2403 N N . CYS B 1 64 ? 19.906 -29.625 -12.664 1 96.69 64 CYS B N 1
ATOM 2404 C CA . CYS B 1 64 ? 19.062 -30.797 -12.859 1 96.69 64 CYS B CA 1
ATOM 2405 C C . CYS B 1 64 ? 19.766 -31.859 -13.695 1 96.69 64 CYS B C 1
ATOM 2407 O O . CYS B 1 64 ? 19.672 -33.062 -13.406 1 96.69 64 CYS B O 1
ATOM 2409 N N . GLY B 1 65 ? 20.422 -31.406 -14.773 1 96.12 65 GLY B N 1
ATOM 2410 C CA . GLY B 1 65 ? 21.203 -32.312 -15.578 1 96.12 65 GLY B CA 1
ATOM 2411 C C . GLY B 1 65 ? 22.266 -33.062 -14.781 1 96.12 65 GLY B C 1
ATOM 2412 O O . GLY B 1 65 ? 22.422 -34.281 -14.922 1 96.12 65 GLY B O 1
ATOM 2413 N N . GLN B 1 66 ? 22.938 -32.375 -13.984 1 95.5 66 GLN B N 1
ATOM 2414 C CA . GLN B 1 66 ? 24.031 -32.906 -13.195 1 95.5 66 GLN B CA 1
ATOM 2415 C C . GLN B 1 66 ? 23.516 -33.906 -12.148 1 95.5 66 GLN B C 1
ATOM 2417 O O . GLN B 1 66 ? 24.094 -34.969 -11.961 1 95.5 66 GLN B O 1
ATOM 2422 N N . LEU B 1 67 ? 22.453 -33.562 -11.5 1 95.88 67 LEU B N 1
ATOM 2423 C CA . LEU B 1 67 ? 22.016 -34.312 -10.336 1 95.88 67 LEU B CA 1
ATOM 2424 C C . LEU B 1 67 ? 21.078 -35.438 -10.742 1 95.88 67 LEU B C 1
ATOM 2426 O O . LEU B 1 67 ? 21.094 -36.531 -10.141 1 95.88 67 LEU B O 1
ATOM 2430 N N . PHE B 1 68 ? 20.25 -35.156 -11.742 1 95.88 68 PHE B N 1
ATOM 2431 C CA . PHE B 1 68 ? 19.172 -36.094 -12.031 1 95.88 68 PHE B CA 1
ATOM 2432 C C . PHE B 1 68 ? 19.328 -36.688 -13.43 1 95.88 68 PHE B C 1
ATOM 2434 O O . PHE B 1 68 ? 18.672 -37.688 -13.758 1 95.88 68 PHE B O 1
ATOM 2441 N N . GLY B 1 69 ? 20.047 -36.062 -14.258 1 95.19 69 GLY B N 1
ATOM 2442 C CA . GLY B 1 69 ? 20.203 -36.531 -15.625 1 95.19 69 GLY B CA 1
ATOM 2443 C C . GLY B 1 69 ? 19 -36.25 -16.5 1 95.19 69 GLY B C 1
ATOM 2444 O O . GLY B 1 69 ? 18.781 -36.938 -17.5 1 95.19 69 GLY B O 1
ATOM 2445 N N . VAL B 1 70 ? 18.109 -35.438 -16.078 1 93.94 70 VAL B N 1
ATOM 2446 C CA . VAL B 1 70 ? 16.922 -35.062 -16.859 1 93.94 70 VAL B CA 1
ATOM 2447 C C . VAL B 1 70 ? 16.797 -33.562 -16.922 1 93.94 70 VAL B C 1
ATOM 2449 O O . VAL B 1 70 ? 17.109 -32.844 -15.961 1 93.94 70 VAL B O 1
ATOM 2452 N N . PRO B 1 71 ? 16.375 -33 -18.062 1 94.62 71 PRO B N 1
ATOM 2453 C CA . PRO B 1 71 ? 16.125 -31.562 -18.156 1 94.62 71 PRO B CA 1
ATOM 2454 C C . PRO B 1 71 ? 14.812 -31.156 -17.484 1 94.62 71 PRO B C 1
ATOM 2456 O O . PRO B 1 71 ? 13.828 -31.891 -17.531 1 94.62 71 PRO B O 1
ATOM 2459 N N . PRO B 1 72 ? 14.789 -30.016 -16.875 1 97.06 72 PRO B N 1
ATOM 2460 C CA . PRO B 1 72 ? 13.523 -29.531 -16.328 1 97.06 72 PRO B CA 1
ATOM 2461 C C . PRO B 1 72 ? 12.547 -29.047 -17.391 1 97.06 72 PRO B C 1
ATOM 2463 O O . PRO B 1 72 ? 12.977 -28.547 -18.438 1 97.06 72 PRO B O 1
ATOM 2466 N N . HIS B 1 73 ? 11.297 -29.297 -17.172 1 96.81 73 HIS B N 1
ATOM 2467 C CA . HIS B 1 73 ? 10.227 -28.734 -17.984 1 96.81 73 HIS B CA 1
ATOM 2468 C C . HIS B 1 73 ? 9.719 -27.422 -17.406 1 96.81 73 HIS B C 1
ATOM 2470 O O . HIS B 1 73 ? 9.055 -27.422 -16.375 1 96.81 73 HIS B O 1
ATOM 2476 N N . PHE B 1 74 ? 10.039 -26.359 -18.094 1 97 74 PHE B N 1
ATOM 2477 C CA . PHE B 1 74 ? 9.594 -25.047 -17.609 1 97 74 PHE B CA 1
ATOM 2478 C C . PHE B 1 74 ? 8.188 -24.75 -18.109 1 97 74 PHE B C 1
ATOM 2480 O O . PHE B 1 74 ? 7.926 -24.797 -19.312 1 97 74 PHE B O 1
ATOM 2487 N N . ALA B 1 75 ? 7.32 -24.469 -17.188 1 96.25 75 ALA B N 1
ATOM 2488 C CA . ALA B 1 75 ? 5.973 -24.062 -17.578 1 96.25 75 ALA B CA 1
ATOM 2489 C C . ALA B 1 75 ? 6 -22.734 -18.312 1 96.25 75 ALA B C 1
ATOM 2491 O O . ALA B 1 75 ? 6.797 -21.844 -17.984 1 96.25 75 ALA B O 1
ATOM 2492 N N . ARG B 1 76 ? 5.145 -22.609 -19.281 1 94.19 76 ARG B N 1
ATOM 2493 C CA . ARG B 1 76 ? 4.941 -21.391 -20.047 1 94.19 76 ARG B CA 1
ATOM 2494 C C . ARG B 1 76 ? 3.455 -21.109 -20.234 1 94.19 76 ARG B C 1
ATOM 2496 O O . ARG B 1 76 ? 2.643 -22.031 -20.312 1 94.19 76 ARG B O 1
ATOM 2503 N N . VAL B 1 77 ? 3.174 -19.797 -20.297 1 94.94 77 VAL B N 1
ATOM 2504 C CA . VAL B 1 77 ? 1.787 -19.406 -20.531 1 94.94 77 VAL B CA 1
ATOM 2505 C C . VAL B 1 77 ? 1.356 -19.859 -21.938 1 94.94 77 VAL B C 1
ATOM 2507 O O . VAL B 1 77 ? 2.078 -19.656 -22.906 1 94.94 77 VAL B O 1
ATOM 2510 N N . LYS B 1 78 ? 0.298 -20.547 -21.953 1 92.25 78 LYS B N 1
ATOM 2511 C CA . LYS B 1 78 ? -0.256 -21.016 -23.219 1 92.25 78 LYS B CA 1
ATOM 2512 C C . LYS B 1 78 ? -1.756 -20.75 -23.297 1 92.25 78 LYS B C 1
ATOM 2514 O O . LYS B 1 78 ? -2.441 -20.719 -22.281 1 92.25 78 LYS B O 1
ATOM 2519 N N . GLN B 1 79 ? -2.23 -20.562 -24.516 1 92.19 79 GLN B N 1
ATOM 2520 C CA . GLN B 1 79 ? -3.666 -20.453 -24.75 1 92.19 79 GLN B CA 1
ATOM 2521 C C . GLN B 1 79 ? -4.32 -21.828 -24.859 1 92.19 79 GLN B C 1
ATOM 2523 O O . GLN B 1 79 ? -3.719 -22.766 -25.375 1 92.19 79 GLN B O 1
ATOM 2528 N N . GLY B 1 80 ? -5.516 -21.906 -24.281 1 89.31 80 GLY B N 1
ATOM 2529 C CA . GLY B 1 80 ? -6.328 -23.094 -24.547 1 89.31 80 GLY B CA 1
ATOM 2530 C C . GLY B 1 80 ? -6.191 -24.156 -23.484 1 89.31 80 GLY B C 1
ATOM 2531 O O . GLY B 1 80 ? -6.953 -25.125 -23.469 1 89.31 80 GLY B O 1
ATOM 2532 N N . VAL B 1 81 ? -5.207 -24.062 -22.609 1 89 81 VAL B N 1
ATOM 2533 C CA . VAL B 1 81 ? -5.105 -25.031 -21.516 1 89 81 VAL B CA 1
ATOM 2534 C C . VAL B 1 81 ? -6.355 -24.953 -20.641 1 89 81 VAL B C 1
ATOM 2536 O O . VAL B 1 81 ? -6.68 -23.891 -20.094 1 89 81 VAL B O 1
ATOM 2539 N N . LEU B 1 82 ? -7.141 -26.078 -20.5 1 91.62 82 LEU B N 1
ATOM 2540 C CA . LEU B 1 82 ? -8.422 -26.156 -19.812 1 91.62 82 LEU B CA 1
ATOM 2541 C C . LEU B 1 82 ? -9.391 -25.109 -20.344 1 91.62 82 LEU B C 1
ATOM 2543 O O . LEU B 1 82 ? -10.141 -24.5 -19.578 1 91.62 82 LEU B O 1
ATOM 2547 N N . ASP B 1 83 ? -9.164 -24.703 -21.594 1 92.88 83 ASP B N 1
ATOM 2548 C CA . ASP B 1 83 ? -10.016 -23.781 -22.344 1 92.88 83 ASP B CA 1
ATOM 2549 C C . ASP B 1 83 ? -9.766 -22.328 -21.906 1 92.88 83 ASP B C 1
ATOM 2551 O O . ASP B 1 83 ? -10.547 -21.438 -22.219 1 92.88 83 ASP B O 1
ATOM 2555 N N . ILE B 1 84 ? -8.75 -22.062 -21.141 1 95.12 84 ILE B N 1
ATOM 2556 C CA . ILE B 1 84 ? -8.461 -20.734 -20.641 1 95.12 84 ILE B CA 1
ATOM 2557 C C . ILE B 1 84 ? -7.984 -19.844 -21.797 1 95.12 84 ILE B C 1
ATOM 2559 O O . ILE B 1 84 ? -7.109 -20.234 -22.562 1 95.12 84 ILE B O 1
ATOM 2563 N N . VAL B 1 85 ? -8.602 -18.734 -21.906 1 95.88 85 VAL B N 1
ATOM 2564 C CA . VAL B 1 85 ? -8.164 -17.688 -22.828 1 95.88 85 VAL B CA 1
ATOM 2565 C C . VAL B 1 85 ? -7.551 -16.531 -22.062 1 95.88 85 VAL B C 1
ATOM 2567 O O . VAL B 1 85 ? -8.266 -15.75 -21.422 1 95.88 85 VAL B O 1
ATOM 2570 N N . PRO B 1 86 ? -6.238 -16.422 -22.094 1 95.62 86 PRO B N 1
ATOM 2571 C CA . PRO B 1 86 ? -5.598 -15.336 -21.328 1 95.62 86 PRO B CA 1
ATOM 2572 C C . PRO B 1 86 ? -6.004 -13.945 -21.828 1 95.62 86 PRO B C 1
ATOM 2574 O O . PRO B 1 86 ? -6.238 -13.766 -23.031 1 95.62 86 PRO B O 1
ATOM 2577 N N . ALA B 1 87 ? -6.055 -13 -20.938 1 93.88 87 ALA B N 1
ATOM 2578 C CA . ALA B 1 87 ? -6.43 -11.625 -21.25 1 93.88 87 ALA B CA 1
ATOM 2579 C C . ALA B 1 87 ? -5.301 -10.906 -21.984 1 93.88 87 ALA B C 1
ATOM 2581 O O . ALA B 1 87 ? -5.523 -9.867 -22.625 1 93.88 87 ALA B O 1
ATOM 2582 N N . TYR B 1 88 ? -4.086 -11.445 -21.906 1 91.25 88 TYR B N 1
ATOM 2583 C CA . TYR B 1 88 ? -2.9 -10.773 -22.422 1 91.25 88 TYR B CA 1
ATOM 2584 C C . TYR B 1 88 ? -2.744 -11.031 -23.922 1 91.25 88 TYR B C 1
ATOM 2586 O O . TYR B 1 88 ? -2.896 -12.164 -24.391 1 91.25 88 TYR B O 1
ATOM 2594 N N . GLU B 1 89 ? -2.473 -9.977 -24.625 1 87.69 89 GLU B N 1
ATOM 2595 C CA . GLU B 1 89 ? -2.127 -10.148 -26.031 1 87.69 89 GLU B CA 1
ATOM 2596 C C . GLU B 1 89 ? -0.788 -10.859 -26.188 1 87.69 89 GLU B C 1
ATOM 2598 O O . GLU B 1 89 ? -0.662 -11.781 -26.984 1 87.69 89 GLU B O 1
ATOM 2603 N N . ARG B 1 90 ? 0.131 -10.383 -25.438 1 89.06 90 ARG B N 1
ATOM 2604 C CA . ARG B 1 90 ? 1.441 -11.023 -25.391 1 89.06 90 ARG B CA 1
ATOM 2605 C C . ARG B 1 90 ? 1.525 -12 -24.234 1 89.06 90 ARG B C 1
ATOM 2607 O O . ARG B 1 90 ? 1.809 -11.609 -23.094 1 89.06 90 ARG B O 1
ATOM 2614 N N . LEU B 1 91 ? 1.417 -13.281 -24.516 1 91.56 91 LEU B N 1
ATOM 2615 C CA . LEU B 1 91 ? 1.302 -14.328 -23.5 1 91.56 91 LEU B CA 1
ATOM 2616 C C . LEU B 1 91 ? 2.572 -14.406 -22.656 1 91.56 91 LEU B C 1
ATOM 2618 O O . LEU B 1 91 ? 2.518 -14.734 -21.469 1 91.56 91 LEU B O 1
ATOM 2622 N N . ASP B 1 92 ? 3.713 -14.062 -23.281 1 87.94 92 ASP B N 1
ATOM 2623 C CA . ASP B 1 92 ? 5 -14.203 -22.609 1 87.94 92 ASP B CA 1
ATOM 2624 C C . ASP B 1 92 ? 5.164 -13.148 -21.516 1 87.94 92 ASP B C 1
ATOM 2626 O O . ASP B 1 92 ? 6.07 -13.242 -20.688 1 87.94 92 ASP B O 1
ATOM 2630 N N . THR B 1 93 ? 4.211 -12.172 -21.469 1 88 93 THR B N 1
ATOM 2631 C CA . THR B 1 93 ? 4.305 -11.109 -20.469 1 88 93 THR B CA 1
ATOM 2632 C C . THR B 1 93 ? 3.391 -11.398 -19.281 1 88 93 THR B C 1
ATOM 2634 O O . THR B 1 93 ? 3.486 -10.734 -18.25 1 88 93 THR B O 1
ATOM 2637 N N . LEU B 1 94 ? 2.545 -12.367 -19.469 1 92.31 94 LEU B N 1
ATOM 2638 C CA . LEU B 1 94 ? 1.755 -12.828 -18.328 1 92.31 94 LEU B CA 1
ATOM 2639 C C . LEU B 1 94 ? 2.58 -13.734 -17.422 1 92.31 94 LEU B C 1
ATOM 2641 O O . LEU B 1 94 ? 3.184 -14.703 -17.906 1 92.31 94 LEU B O 1
ATOM 2645 N N . GLY B 1 95 ? 2.689 -13.367 -16.188 1 93.12 95 GLY B N 1
ATOM 2646 C CA . GLY B 1 95 ? 3.43 -14.203 -15.258 1 93.12 95 GLY B CA 1
ATOM 2647 C C . GLY B 1 95 ? 2.967 -15.648 -15.25 1 93.12 95 GLY B C 1
ATOM 2648 O O . GLY B 1 95 ? 1.779 -15.922 -15.07 1 93.12 95 GLY B O 1
ATOM 2649 N N . VAL B 1 96 ? 3.889 -16.5 -15.391 1 95.31 96 VAL B N 1
ATOM 2650 C CA . VAL B 1 96 ? 3.576 -17.922 -15.484 1 95.31 96 VAL B CA 1
ATOM 2651 C C . VAL B 1 96 ? 2.979 -18.406 -14.164 1 95.31 96 VAL B C 1
ATOM 2653 O O . VAL B 1 96 ? 2.113 -19.297 -14.148 1 95.31 96 VAL B O 1
ATOM 2656 N N . ASP B 1 97 ? 3.379 -17.828 -13.07 1 95.56 97 ASP B N 1
ATOM 2657 C CA . ASP B 1 97 ? 2.812 -18.188 -11.773 1 95.56 97 ASP B CA 1
ATOM 2658 C C . ASP B 1 97 ? 1.338 -17.797 -11.695 1 95.56 97 ASP B C 1
ATOM 2660 O O . ASP B 1 97 ? 0.515 -18.547 -11.172 1 95.56 97 ASP B O 1
ATOM 2664 N N . ARG B 1 98 ? 0.98 -16.609 -12.188 1 96.44 98 ARG B N 1
ATOM 2665 C CA . ARG B 1 98 ? -0.41 -16.172 -12.227 1 96.44 98 ARG B CA 1
ATOM 2666 C C . ARG B 1 98 ? -1.24 -17.062 -13.148 1 96.44 98 ARG B C 1
ATOM 2668 O O . ARG B 1 98 ? -2.369 -17.422 -12.812 1 96.44 98 ARG B O 1
ATOM 2675 N N . TRP B 1 99 ? -0.646 -17.406 -14.289 1 96.81 99 TRP B N 1
ATOM 2676 C CA . TRP B 1 99 ? -1.321 -18.297 -15.227 1 96.81 99 TRP B CA 1
ATOM 2677 C C . TRP B 1 99 ? -1.58 -19.656 -14.594 1 96.81 99 TRP B C 1
ATOM 2679 O O . TRP B 1 99 ? -2.678 -20.219 -14.711 1 96.81 99 TRP B O 1
ATOM 2689 N N . LEU B 1 100 ? -0.627 -20.188 -13.93 1 97.44 100 LEU B N 1
ATOM 2690 C CA . LEU B 1 100 ? -0.798 -21.469 -13.258 1 97.44 100 LEU B CA 1
ATOM 2691 C C . LEU B 1 100 ? -1.879 -21.391 -12.188 1 97.44 100 LEU B C 1
ATOM 2693 O O . LEU B 1 100 ? -2.6 -22.359 -11.945 1 97.44 100 LEU B O 1
ATOM 2697 N N . GLY B 1 101 ? -1.958 -20.219 -11.508 1 97.75 101 GLY B N 1
ATOM 2698 C CA . GLY B 1 101 ? -3.066 -20 -10.594 1 97.75 101 GLY B CA 1
ATOM 2699 C C . GLY B 1 101 ? -4.426 -20.125 -11.258 1 97.75 101 GLY B C 1
ATOM 2700 O O . GLY B 1 101 ? -5.344 -20.719 -10.695 1 97.75 101 GLY B O 1
ATOM 2701 N N . LEU B 1 102 ? -4.539 -19.594 -12.438 1 97.31 102 LEU B N 1
ATOM 2702 C CA . LEU B 1 102 ? -5.773 -19.688 -13.203 1 97.31 102 LEU B CA 1
ATOM 2703 C C . LEU B 1 102 ? -6.059 -21.141 -13.594 1 97.31 102 LEU B C 1
ATOM 2705 O O . LEU B 1 102 ? -7.207 -21.594 -13.539 1 97.31 102 LEU B O 1
ATOM 2709 N N . VAL B 1 103 ? -4.992 -21.844 -13.977 1 96.38 103 VAL B N 1
ATOM 2710 C CA . VAL B 1 103 ? -5.125 -23.25 -14.344 1 96.38 103 VAL B CA 1
ATOM 2711 C C . VAL B 1 103 ? -5.672 -24.047 -13.164 1 96.38 103 VAL B C 1
ATOM 2713 O O . VAL B 1 103 ? -6.605 -24.828 -13.32 1 96.38 103 VAL B O 1
ATOM 2716 N N . PHE B 1 104 ? -5.117 -23.781 -12.023 1 97.25 104 PHE B N 1
ATOM 2717 C CA . PHE B 1 104 ? -5.586 -24.453 -10.82 1 97.25 104 PHE B CA 1
ATOM 2718 C C . PHE B 1 104 ? -7.047 -24.125 -10.547 1 97.25 104 PHE B C 1
ATOM 2720 O O . PHE B 1 104 ? -7.859 -25.016 -10.312 1 97.25 104 PHE B O 1
ATOM 2727 N N . ALA B 1 105 ? -7.383 -22.859 -10.578 1 97.5 105 ALA B N 1
ATOM 2728 C CA . ALA B 1 105 ? -8.75 -22.406 -10.297 1 97.5 105 ALA B CA 1
ATOM 2729 C C . ALA B 1 105 ? -9.742 -23.062 -11.258 1 97.5 105 ALA B C 1
ATOM 2731 O O . ALA B 1 105 ? -10.789 -23.547 -10.836 1 97.5 105 ALA B O 1
ATOM 2732 N N . ARG B 1 106 ? -9.375 -23.078 -12.508 1 96.62 106 ARG B N 1
ATOM 2733 C CA . ARG B 1 106 ? -10.25 -23.656 -13.531 1 96.62 106 ARG B CA 1
ATOM 2734 C C . ARG B 1 106 ? -10.469 -25.141 -13.297 1 96.62 106 ARG B C 1
ATOM 2736 O O . ARG B 1 106 ? -11.578 -25.641 -13.477 1 96.62 106 ARG B O 1
ATOM 2743 N N . SER B 1 107 ? -9.43 -25.844 -12.969 1 95.19 107 SER B N 1
ATOM 2744 C CA . SER B 1 107 ? -9.531 -27.281 -12.727 1 95.19 107 SER B CA 1
ATOM 2745 C C . SER B 1 107 ? -10.43 -27.578 -11.539 1 95.19 107 SER B C 1
ATOM 2747 O O . SER B 1 107 ? -11.086 -28.625 -11.508 1 95.19 107 SER B O 1
ATOM 2749 N N . HIS B 1 108 ? -10.492 -26.672 -10.586 1 94.69 108 HIS B N 1
ATOM 2750 C CA . HIS B 1 108 ? -11.219 -26.891 -9.344 1 94.69 108 HIS B CA 1
ATOM 2751 C C . HIS B 1 108 ? -12.656 -26.391 -9.445 1 94.69 108 HIS B C 1
ATOM 2753 O O . HIS B 1 108 ? -13.562 -26.969 -8.844 1 94.69 108 HIS B O 1
ATOM 2759 N N . ALA B 1 109 ? -12.812 -25.234 -10.227 1 91.81 109 ALA B N 1
ATOM 2760 C CA . ALA B 1 109 ? -14.117 -24.594 -10.336 1 91.81 109 ALA B CA 1
ATOM 2761 C C . ALA B 1 109 ? -14.555 -24.484 -11.789 1 91.81 109 ALA B C 1
ATOM 2763 O O . ALA B 1 109 ? -14.867 -23.391 -12.273 1 91.81 109 ALA B O 1
ATOM 2764 N N . LYS B 1 110 ? -14.688 -25.5 -12.562 1 85.31 110 LYS B N 1
ATOM 2765 C CA . LYS B 1 110 ? -14.805 -25.609 -14.016 1 85.31 110 LYS B CA 1
ATOM 2766 C C . LYS B 1 110 ? -15.906 -24.703 -14.555 1 85.31 110 LYS B C 1
ATOM 2768 O O . LYS B 1 110 ? -15.734 -24.078 -15.602 1 85.31 110 LYS B O 1
ATOM 2773 N N . SER B 1 111 ? -17.016 -24.453 -13.898 1 88.56 111 SER B N 1
ATOM 2774 C CA . SER B 1 111 ? -18.109 -23.688 -14.484 1 88.56 111 SER B CA 1
ATOM 2775 C C . SER B 1 111 ? -18.5 -22.516 -13.586 1 88.56 111 SER B C 1
ATOM 2777 O O . SER B 1 111 ? -19.625 -22.031 -13.648 1 88.56 111 SER B O 1
ATOM 2779 N N . GLN B 1 112 ? -17.531 -22.109 -12.914 1 95.69 112 GLN B N 1
ATOM 2780 C CA . GLN B 1 112 ? -17.797 -20.969 -12.031 1 95.69 112 GLN B CA 1
ATOM 2781 C C . GLN B 1 112 ? -16.812 -19.828 -12.281 1 95.69 112 GLN B C 1
ATOM 2783 O O . GLN B 1 112 ? -15.734 -20.047 -12.836 1 95.69 112 GLN B O 1
ATOM 2788 N N . CYS B 1 113 ? -17.297 -18.625 -12.016 1 97.88 113 CYS B N 1
ATOM 2789 C CA . CYS B 1 113 ? -16.359 -17.516 -11.961 1 97.88 113 CYS B CA 1
ATOM 2790 C C . CYS B 1 113 ? -15.367 -17.688 -10.828 1 97.88 113 CYS B C 1
ATOM 2792 O O . CYS B 1 113 ? -15.703 -18.266 -9.789 1 97.88 113 CYS B O 1
ATOM 2794 N N . SER B 1 114 ? -14.148 -17.312 -11.125 1 98.19 114 SER B N 1
ATOM 2795 C CA . SER B 1 114 ? -13.102 -17.469 -10.117 1 98.19 114 SER B CA 1
ATOM 2796 C C . SER B 1 114 ? -12.289 -16.188 -9.961 1 98.19 114 SER B C 1
ATOM 2798 O O . SER B 1 114 ? -12.078 -15.461 -10.93 1 98.19 114 SER B O 1
ATOM 2800 N N . VAL B 1 115 ? -11.93 -15.898 -8.789 1 98.38 115 VAL B N 1
ATOM 2801 C CA . VAL B 1 115 ? -10.953 -14.875 -8.453 1 98.38 115 VAL B CA 1
ATOM 2802 C C . VAL B 1 115 ? -9.734 -15.516 -7.789 1 98.38 115 VAL B C 1
ATOM 2804 O O . VAL B 1 115 ? -9.867 -16.219 -6.781 1 98.38 115 VAL B O 1
ATOM 2807 N N . VAL B 1 116 ? -8.57 -15.375 -8.359 1 98.62 116 VAL B N 1
ATOM 2808 C CA . VAL B 1 116 ? -7.344 -15.883 -7.758 1 98.62 116 VAL B CA 1
ATOM 2809 C C . VAL B 1 116 ? -6.586 -14.742 -7.082 1 98.62 116 VAL B C 1
ATOM 2811 O O . VAL B 1 116 ? -6.191 -13.781 -7.738 1 98.62 116 VAL B O 1
ATOM 2814 N N . VAL B 1 117 ? -6.43 -14.836 -5.824 1 98.31 117 VAL B N 1
ATOM 2815 C CA . VAL B 1 117 ? -5.695 -13.844 -5.047 1 98.31 117 VAL B CA 1
ATOM 2816 C C . VAL B 1 117 ? -4.367 -14.43 -4.582 1 98.31 117 VAL B C 1
ATOM 2818 O O . VAL B 1 117 ? -4.34 -15.375 -3.791 1 98.31 117 VAL B O 1
ATOM 2821 N N . GLY B 1 118 ? -3.305 -13.922 -5.129 1 96.75 118 GLY B N 1
ATOM 2822 C CA . GLY B 1 118 ? -1.973 -14.273 -4.66 1 96.75 118 GLY B CA 1
ATOM 2823 C C . GLY B 1 118 ? -1.422 -13.297 -3.637 1 96.75 118 GLY B C 1
ATOM 2824 O O . GLY B 1 118 ? -1.21 -12.117 -3.941 1 96.75 118 GLY B O 1
ATOM 2825 N N . ALA B 1 119 ? -1.219 -13.773 -2.412 1 94.19 119 ALA B N 1
ATOM 2826 C CA . ALA B 1 119 ? -0.744 -12.922 -1.324 1 94.19 119 ALA B CA 1
ATOM 2827 C C . ALA B 1 119 ? 0.678 -13.297 -0.915 1 94.19 119 ALA B C 1
ATOM 2829 O O . ALA B 1 119 ? 0.875 -14.125 -0.024 1 94.19 119 ALA B O 1
ATOM 2830 N N . GLY B 1 120 ? 1.639 -12.734 -1.479 1 88.31 120 GLY B N 1
ATOM 2831 C CA . GLY B 1 120 ? 3.053 -12.883 -1.17 1 88.31 120 GLY B CA 1
ATOM 2832 C C . GLY B 1 120 ? 3.811 -11.57 -1.188 1 88.31 120 GLY B C 1
ATOM 2833 O O . GLY B 1 120 ? 3.383 -10.594 -0.572 1 88.31 120 GLY B O 1
ATOM 2834 N N . SER B 1 121 ? 4.988 -11.547 -1.93 1 81.44 121 SER B N 1
ATOM 2835 C CA . SER B 1 121 ? 5.754 -10.312 -2.098 1 81.44 121 SER B CA 1
ATOM 2836 C C . SER B 1 121 ? 4.922 -9.234 -2.777 1 81.44 121 SER B C 1
ATOM 2838 O O . SER B 1 121 ? 5.078 -8.047 -2.484 1 81.44 121 SER B O 1
ATOM 2840 N N . ALA B 1 122 ? 4.121 -9.734 -3.65 1 88.25 122 ALA B N 1
ATOM 2841 C CA . ALA B 1 122 ? 3.102 -8.891 -4.27 1 88.25 122 ALA B CA 1
ATOM 2842 C C . ALA B 1 122 ? 1.699 -9.43 -3.988 1 88.25 122 ALA B C 1
ATOM 2844 O O . ALA B 1 122 ? 1.536 -10.594 -3.627 1 88.25 122 ALA B O 1
ATOM 2845 N N . LEU B 1 123 ? 0.786 -8.578 -3.963 1 93.5 123 LEU B N 1
ATOM 2846 C CA . LEU B 1 123 ? -0.625 -8.945 -3.979 1 93.5 123 LEU B CA 1
ATOM 2847 C C . LEU B 1 123 ? -1.17 -8.945 -5.402 1 93.5 123 LEU B C 1
ATOM 2849 O O . LEU B 1 123 ? -1.193 -7.91 -6.066 1 93.5 123 LEU B O 1
ATOM 2853 N N . THR B 1 124 ? -1.494 -10.094 -5.938 1 95.56 124 THR B N 1
ATOM 2854 C CA . THR B 1 124 ? -2.023 -10.203 -7.293 1 95.56 124 THR B CA 1
ATOM 2855 C C . THR B 1 124 ? -3.471 -10.688 -7.27 1 95.56 124 THR B C 1
ATOM 2857 O O . THR B 1 124 ? -3.869 -11.422 -6.367 1 95.56 124 THR B O 1
ATOM 2860 N N . VAL B 1 125 ? -4.207 -10.219 -8.211 1 97.81 125 VAL B N 1
ATOM 2861 C CA . VAL B 1 125 ? -5.586 -10.648 -8.422 1 97.81 125 VAL B CA 1
ATOM 2862 C C . VAL B 1 125 ? -5.816 -10.945 -9.898 1 97.81 125 VAL B C 1
ATOM 2864 O O . VAL B 1 125 ? -5.406 -10.172 -10.766 1 97.81 125 VAL B O 1
ATOM 2867 N N . ASP B 1 126 ? -6.352 -12.039 -10.195 1 98 126 ASP B N 1
ATOM 2868 C CA . ASP B 1 126 ? -6.758 -12.391 -11.547 1 98 126 ASP B CA 1
ATOM 2869 C C . ASP B 1 126 ? -8.195 -12.898 -11.578 1 98 126 ASP B C 1
ATOM 2871 O O . ASP B 1 126 ? -8.617 -13.656 -10.695 1 98 126 ASP B O 1
ATOM 2875 N N . LEU B 1 127 ? -8.969 -12.477 -12.523 1 97.75 127 LEU B N 1
ATOM 2876 C CA . LEU B 1 127 ? -10.359 -12.898 -12.688 1 97.75 127 LEU B CA 1
ATOM 2877 C C . LEU B 1 127 ? -10.492 -13.883 -13.844 1 97.75 127 LEU B C 1
ATOM 2879 O O . LEU B 1 127 ? -9.898 -13.688 -14.906 1 97.75 127 LEU B O 1
ATOM 2883 N N . LEU B 1 128 ? -11.164 -14.898 -13.617 1 97.75 128 LEU B N 1
ATOM 2884 C CA . LEU B 1 128 ? -11.547 -15.883 -14.625 1 97.75 128 LEU B CA 1
ATOM 2885 C C . LEU B 1 128 ? -13.062 -16.078 -14.641 1 97.75 128 LEU B C 1
ATOM 2887 O O . LEU B 1 128 ? -13.656 -16.438 -13.633 1 97.75 128 LEU B O 1
ATOM 2891 N N . ASP B 1 129 ? -13.695 -15.828 -15.734 1 96.81 129 ASP B N 1
ATOM 2892 C CA . ASP B 1 129 ? -15.148 -15.969 -15.75 1 96.81 129 ASP B CA 1
ATOM 2893 C C . ASP B 1 129 ? -15.562 -17.422 -15.977 1 96.81 129 ASP B C 1
ATOM 2895 O O . ASP B 1 129 ? -14.711 -18.312 -16.062 1 96.81 129 ASP B O 1
ATOM 2899 N N . ALA B 1 130 ? -16.859 -17.703 -16.047 1 96.19 130 ALA B N 1
ATOM 2900 C CA . ALA B 1 130 ? -17.391 -19.062 -16.109 1 96.19 130 ALA B CA 1
ATOM 2901 C C . ALA B 1 130 ? -17.078 -19.719 -17.438 1 96.19 130 ALA B C 1
ATOM 2903 O O . ALA B 1 130 ? -17.141 -20.938 -17.578 1 96.19 130 ALA B O 1
ATOM 2904 N N . GLN B 1 131 ? -16.734 -18.953 -18.453 1 95.5 131 GLN B N 1
ATOM 2905 C CA . GLN B 1 131 ? -16.406 -19.469 -19.766 1 95.5 131 GLN B CA 1
ATOM 2906 C C . GLN B 1 131 ? -14.891 -19.625 -19.922 1 95.5 131 GLN B C 1
ATOM 2908 O O . GLN B 1 131 ? -14.398 -19.828 -21.031 1 95.5 131 GLN B O 1
ATOM 2913 N N . ALA B 1 132 ? -14.125 -19.438 -18.828 1 95.94 132 ALA B N 1
ATOM 2914 C CA . ALA B 1 132 ? -12.68 -19.625 -18.766 1 95.94 132 ALA B CA 1
ATOM 2915 C C . ALA B 1 132 ? -11.953 -18.484 -19.484 1 95.94 132 ALA B C 1
ATOM 2917 O O . ALA B 1 132 ? -10.844 -18.672 -19.984 1 95.94 132 ALA B O 1
ATOM 2918 N N . CYS B 1 133 ? -12.656 -17.375 -19.609 1 96.25 133 CYS B N 1
ATOM 2919 C CA . CYS B 1 133 ? -11.984 -16.188 -20.125 1 96.25 133 CYS B CA 1
ATOM 2920 C C . CYS B 1 133 ? -11.32 -15.414 -18.984 1 96.25 133 CYS B C 1
ATOM 2922 O O . CYS B 1 133 ? -11.977 -15.031 -18.016 1 96.25 133 CYS B O 1
ATOM 2924 N N . HIS B 1 134 ? -10.016 -15.297 -19.109 1 97.31 134 HIS B N 1
ATOM 2925 C CA . HIS B 1 134 ? -9.266 -14.438 -18.188 1 97.31 134 HIS B CA 1
ATOM 2926 C C . HIS B 1 134 ? -9.586 -12.969 -18.438 1 97.31 134 HIS B C 1
ATOM 2928 O O . HIS B 1 134 ? -9.391 -12.461 -19.547 1 97.31 134 HIS B O 1
ATOM 2934 N N . LEU B 1 135 ? -10.086 -12.25 -17.453 1 96.44 135 LEU B N 1
ATOM 2935 C CA . LEU B 1 135 ? -10.586 -10.891 -17.625 1 96.44 135 LEU B CA 1
ATOM 2936 C C . LEU B 1 135 ? -9.523 -9.867 -17.234 1 96.44 135 LEU B C 1
ATOM 2938 O O . LEU B 1 135 ? -9.789 -8.664 -17.234 1 96.44 135 LEU B O 1
ATOM 2942 N N . GLY B 1 136 ? -8.289 -10.359 -16.844 1 95.62 136 GLY B N 1
ATOM 2943 C CA . GLY B 1 136 ? -7.223 -9.469 -16.406 1 95.62 136 GLY B CA 1
ATOM 2944 C C . GLY B 1 136 ? -6.969 -9.531 -14.914 1 95.62 136 GLY B C 1
ATOM 2945 O O . GLY B 1 136 ? -7.473 -10.43 -14.234 1 95.62 136 GLY B O 1
ATOM 2946 N N . GLY B 1 137 ? -6.109 -8.562 -14.477 1 96.25 137 GLY B N 1
ATOM 2947 C CA . GLY B 1 137 ? -5.762 -8.672 -13.07 1 96.25 137 GLY B CA 1
ATOM 2948 C C . GLY B 1 137 ? -5.195 -7.387 -12.5 1 96.25 137 GLY B C 1
ATOM 2949 O O . GLY B 1 137 ? -5.223 -6.344 -13.148 1 96.25 137 GLY B O 1
ATOM 2950 N N . TRP B 1 138 ? -4.891 -7.445 -11.266 1 95.94 138 TRP B N 1
ATOM 2951 C CA . TRP B 1 138 ? -4.223 -6.391 -10.516 1 95.94 138 TRP B CA 1
ATOM 2952 C C . TRP B 1 138 ? -2.898 -6.887 -9.938 1 95.94 138 TRP B C 1
ATOM 2954 O O . TRP B 1 138 ? -2.752 -8.07 -9.641 1 95.94 138 TRP B O 1
ATOM 2964 N N . ILE B 1 139 ? -1.957 -6.023 -9.789 1 92.19 139 ILE B N 1
ATOM 2965 C CA . ILE B 1 139 ? -0.707 -6.266 -9.078 1 92.19 139 ILE B CA 1
ATOM 2966 C C . ILE B 1 139 ? -0.427 -5.113 -8.117 1 92.19 139 ILE B C 1
ATOM 2968 O O . ILE B 1 139 ? -0.435 -3.947 -8.516 1 92.19 139 ILE B O 1
ATOM 2972 N N . ALA B 1 140 ? -0.24 -5.379 -6.914 1 92.38 140 ALA B N 1
ATOM 2973 C CA . ALA B 1 140 ? 0.069 -4.414 -5.863 1 92.38 140 ALA B CA 1
ATOM 2974 C C . ALA B 1 140 ? 1.099 -4.973 -4.887 1 92.38 140 ALA B C 1
ATOM 2976 O O . ALA B 1 140 ? 1.407 -6.168 -4.918 1 92.38 140 ALA B O 1
ATOM 2977 N N . PRO B 1 141 ? 1.702 -4.113 -4.082 1 89.56 141 PRO B N 1
ATOM 2978 C CA . PRO B 1 141 ? 2.646 -4.645 -3.096 1 89.56 141 PRO B CA 1
ATOM 2979 C C . PRO B 1 141 ? 1.972 -5.535 -2.055 1 89.56 141 PRO B C 1
ATOM 2981 O O . PRO B 1 141 ? 0.84 -5.262 -1.645 1 89.56 141 PRO B O 1
ATOM 2984 N N . GLY B 1 142 ?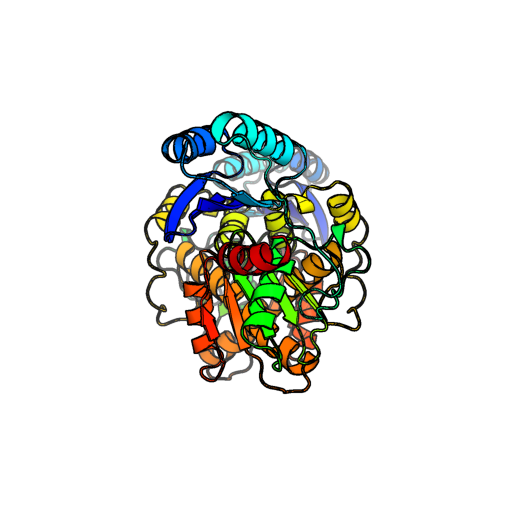 2.682 -6.578 -1.685 1 88.88 142 GLY B N 1
ATOM 2985 C CA . GLY B 1 142 ? 2.189 -7.473 -0.652 1 88.88 142 GLY B CA 1
ATOM 2986 C C . GLY B 1 142 ? 2.205 -6.855 0.733 1 88.88 142 GLY B C 1
ATOM 2987 O O . GLY B 1 142 ? 2.65 -5.719 0.906 1 88.88 142 GLY B O 1
ATOM 2988 N N . CYS B 1 143 ? 1.697 -7.582 1.668 1 82.69 143 CYS B N 1
ATOM 2989 C CA . CYS B 1 143 ? 1.521 -7.066 3.021 1 82.69 143 CYS B CA 1
ATOM 2990 C C . CYS B 1 143 ? 2.852 -6.613 3.611 1 82.69 143 CYS B C 1
ATOM 2992 O O . CYS B 1 143 ? 2.979 -5.473 4.062 1 82.69 143 CYS B O 1
ATOM 2994 N N . ALA B 1 144 ? 3.795 -7.477 3.518 1 78.31 144 ALA B N 1
ATOM 2995 C CA . ALA B 1 144 ? 5.109 -7.156 4.066 1 78.31 144 ALA B CA 1
ATOM 2996 C C . ALA B 1 144 ? 5.77 -6.023 3.283 1 78.31 144 ALA B C 1
ATOM 2998 O O . ALA B 1 144 ? 6.465 -5.188 3.861 1 78.31 144 ALA B O 1
ATOM 2999 N N . SER B 1 145 ? 5.535 -6.027 2.037 1 81.25 145 SER B N 1
ATOM 3000 C CA . SER B 1 145 ? 6.129 -5.012 1.173 1 81.25 145 SER B CA 1
ATOM 3001 C C . SER B 1 145 ? 5.543 -3.633 1.457 1 81.25 145 SER B C 1
ATOM 3003 O O . SER B 1 145 ? 6.254 -2.627 1.403 1 81.25 145 SER B O 1
ATOM 3005 N N . VAL B 1 146 ? 4.281 -3.611 1.723 1 83.19 146 VAL B N 1
ATOM 3006 C CA . VAL B 1 146 ? 3.617 -2.35 2.037 1 83.19 146 VAL B CA 1
ATOM 3007 C C . VAL B 1 146 ? 4.199 -1.765 3.32 1 83.19 146 VAL B C 1
ATOM 3009 O O . VAL B 1 146 ? 4.531 -0.578 3.375 1 83.19 146 VAL B O 1
ATOM 3012 N N . GLU B 1 147 ? 4.359 -2.555 4.258 1 76.69 147 GLU B N 1
ATOM 3013 C CA . GLU B 1 147 ? 4.934 -2.117 5.527 1 76.69 147 GLU B CA 1
ATOM 3014 C C . GLU B 1 147 ? 6.371 -1.638 5.344 1 76.69 147 GLU B C 1
ATOM 3016 O O . GLU B 1 147 ? 6.762 -0.613 5.906 1 76.69 147 GLU B O 1
ATOM 3021 N N . ALA B 1 148 ? 7.09 -2.369 4.57 1 76.5 148 ALA B N 1
ATOM 3022 C CA . ALA B 1 148 ? 8.5 -2.053 4.34 1 76.5 148 ALA B CA 1
ATOM 3023 C C . ALA B 1 148 ? 8.648 -0.737 3.58 1 76.5 148 ALA B C 1
ATOM 3025 O O . ALA B 1 148 ? 9.648 -0.038 3.73 1 76.5 148 ALA B O 1
ATOM 3026 N N . ALA B 1 149 ? 7.664 -0.491 2.799 1 77.5 149 ALA B N 1
ATOM 3027 C CA . ALA B 1 149 ? 7.688 0.741 2.014 1 77.5 149 ALA B CA 1
ATOM 3028 C C . ALA B 1 149 ? 7.727 1.968 2.922 1 77.5 149 ALA B C 1
ATOM 3030 O O . ALA B 1 149 ? 8.258 3.012 2.541 1 77.5 149 ALA B O 1
ATOM 3031 N N . LEU B 1 150 ? 7.184 1.888 4.125 1 74.62 150 LEU B N 1
ATOM 3032 C CA . LEU B 1 150 ? 7.203 2.98 5.094 1 74.62 150 LEU B CA 1
ATOM 3033 C C . LEU B 1 150 ? 8.602 3.178 5.664 1 74.62 150 LEU B C 1
ATOM 3035 O O . LEU B 1 150 ? 9.023 4.312 5.91 1 74.62 150 LEU B O 1
ATOM 3039 N N . GLY B 1 151 ? 9.242 2.1 5.961 1 66.38 151 GLY B N 1
ATOM 3040 C CA . GLY B 1 151 ? 10.562 2.148 6.57 1 66.38 151 GLY B CA 1
ATOM 3041 C C . GLY B 1 151 ? 11.586 2.873 5.719 1 66.38 151 GLY B C 1
ATOM 3042 O O . GLY B 1 151 ? 12.523 3.482 6.246 1 66.38 151 GLY B O 1
ATOM 3043 N N . GLY B 1 152 ? 11.516 2.811 4.555 1 59.72 152 GLY B N 1
ATOM 3044 C CA . GLY B 1 152 ? 12.484 3.451 3.68 1 59.72 152 GLY B CA 1
ATOM 3045 C C . GLY B 1 152 ? 12.312 4.957 3.598 1 59.72 152 GLY B C 1
ATOM 3046 O O . GLY B 1 152 ? 13.227 5.672 3.197 1 59.72 152 GLY B O 1
ATOM 3047 N N . LYS B 1 153 ? 11.266 5.422 4.07 1 57.16 153 LYS B N 1
ATOM 3048 C CA . LYS B 1 153 ? 11.023 6.82 3.73 1 57.16 153 LYS B CA 1
ATOM 3049 C C . LYS B 1 153 ? 10.695 7.637 4.977 1 57.16 153 LYS B C 1
ATOM 3051 O O . LYS B 1 153 ? 10.75 8.867 4.949 1 57.16 153 LYS B O 1
ATOM 3056 N N . VAL B 1 154 ? 10.25 6.91 6 1 55.91 154 VAL B N 1
ATOM 3057 C CA . VAL B 1 154 ? 9.797 7.676 7.156 1 55.91 154 VAL B CA 1
ATOM 3058 C C . VAL B 1 154 ? 10.781 7.496 8.312 1 55.91 154 VAL B C 1
ATOM 3060 O O . VAL B 1 154 ? 11.141 6.371 8.664 1 55.91 154 VAL B O 1
ATOM 3063 N N . GLN B 1 155 ? 11.344 8.531 8.672 1 51.91 155 GLN B N 1
ATOM 3064 C CA . GLN B 1 155 ? 12.406 8.57 9.68 1 51.91 155 GLN B CA 1
ATOM 3065 C C . GLN B 1 155 ? 12.047 7.703 10.883 1 51.91 155 GLN B C 1
ATOM 3067 O O . GLN B 1 155 ? 12.891 6.973 11.406 1 51.91 155 GLN B O 1
ATOM 3072 N N . PHE B 1 156 ? 10.766 7.773 11.281 1 50.69 156 PHE B N 1
ATOM 3073 C CA . PHE B 1 156 ? 10.414 7.031 12.484 1 50.69 156 PHE B CA 1
ATOM 3074 C C . PHE B 1 156 ? 10.516 5.527 12.242 1 50.69 156 PHE B C 1
ATOM 3076 O O . PHE B 1 156 ? 10.82 4.766 13.164 1 50.69 156 PHE B O 1
ATOM 3083 N N . ALA B 1 157 ? 10.273 5.176 11 1 53.12 157 ALA B N 1
ATOM 3084 C CA . ALA B 1 157 ? 10.227 3.752 10.688 1 53.12 157 ALA B CA 1
ATOM 3085 C C . ALA B 1 157 ? 11.625 3.139 10.703 1 53.12 157 ALA B C 1
ATOM 3087 O O . ALA B 1 157 ? 11.773 1.913 10.695 1 53.12 157 ALA B O 1
ATOM 3088 N N . ARG B 1 158 ? 12.531 4.078 10.805 1 54.28 158 ARG B N 1
ATOM 3089 C CA . ARG B 1 158 ? 13.922 3.627 10.859 1 54.28 158 ARG B CA 1
ATOM 3090 C C . ARG B 1 158 ? 14.391 3.492 12.305 1 54.28 158 ARG B C 1
ATOM 3092 O O . ARG B 1 158 ? 15.5 3.008 12.562 1 54.28 158 ARG B O 1
ATOM 3099 N N . SER B 1 159 ? 13.555 4.016 13.141 1 51.09 159 SER B N 1
ATOM 3100 C CA . SER B 1 159 ? 13.984 3.965 14.531 1 51.09 159 SER B CA 1
ATOM 3101 C C . SER B 1 159 ? 14.023 2.531 15.055 1 51.09 159 SER B C 1
ATOM 3103 O O . SER B 1 159 ? 13.227 1.693 14.625 1 51.09 159 SER B O 1
ATOM 3105 N N . GLU B 1 160 ? 15.125 2.223 15.727 1 50.06 160 GLU B N 1
ATOM 3106 C CA . GLU B 1 160 ? 15.273 0.901 16.328 1 50.06 160 GLU B CA 1
ATOM 3107 C C . GLU B 1 160 ? 14 0.493 17.078 1 50.06 160 GLU B C 1
ATOM 3109 O O . GLU B 1 160 ? 13.594 -0.668 17.031 1 50.06 160 GLU B O 1
ATOM 3114 N N . ALA B 1 161 ? 13.445 1.46 17.688 1 45.81 161 ALA B N 1
ATOM 3115 C CA . ALA B 1 161 ? 12.25 1.177 18.484 1 45.81 161 ALA B CA 1
ATOM 3116 C C . ALA B 1 161 ? 11.094 0.731 17.594 1 45.81 161 ALA B C 1
ATOM 3118 O O . ALA B 1 161 ? 10.375 -0.217 17.938 1 45.81 161 ALA B O 1
ATOM 3119 N N . TYR B 1 162 ? 10.992 1.343 16.469 1 54.06 162 TYR B N 1
ATOM 3120 C CA . TYR B 1 162 ? 9.93 0.987 15.547 1 54.06 162 TYR B CA 1
ATOM 3121 C C . TYR B 1 162 ? 10.172 -0.382 14.922 1 54.06 162 TYR B C 1
ATOM 3123 O O . TYR B 1 162 ? 9.273 -1.22 14.867 1 54.06 162 TYR B O 1
ATOM 3131 N N . LEU B 1 163 ? 11.414 -0.492 14.469 1 52.62 163 LEU B N 1
ATOM 3132 C CA . LEU B 1 163 ? 11.781 -1.759 13.844 1 52.62 163 LEU B CA 1
ATOM 3133 C C . LEU B 1 163 ? 11.609 -2.916 14.82 1 52.62 163 LEU B C 1
ATOM 3135 O O . LEU B 1 163 ? 11.156 -3.998 14.438 1 52.62 163 LEU B O 1
ATOM 3139 N N . LYS B 1 164 ? 12.055 -2.67 16.047 1 50.59 164 LYS B N 1
ATOM 3140 C CA . LYS B 1 164 ? 11.898 -3.68 17.078 1 50.59 164 LYS B CA 1
ATOM 3141 C C . LYS B 1 164 ? 10.422 -3.969 17.344 1 50.59 164 LYS B C 1
ATOM 3143 O O . LYS B 1 164 ? 10.039 -5.117 17.578 1 50.59 164 LYS B O 1
ATOM 3148 N N . ALA B 1 165 ? 9.703 -2.875 17.375 1 48.16 165 ALA B N 1
ATOM 3149 C CA . ALA B 1 165 ? 8.273 -3.025 17.656 1 48.16 165 ALA B CA 1
ATOM 3150 C C . ALA B 1 165 ? 7.586 -3.797 16.531 1 48.16 165 ALA B C 1
ATOM 3152 O O . ALA B 1 165 ? 6.652 -4.562 16.781 1 48.16 165 ALA B O 1
ATOM 3153 N N . LEU B 1 166 ? 8.039 -3.408 15.336 1 52.34 166 LEU B N 1
ATOM 3154 C CA . LEU B 1 166 ? 7.5 -4.148 14.203 1 52.34 166 LEU B CA 1
ATOM 3155 C C . LEU B 1 166 ? 7.828 -5.633 14.32 1 52.34 166 LEU B C 1
ATOM 3157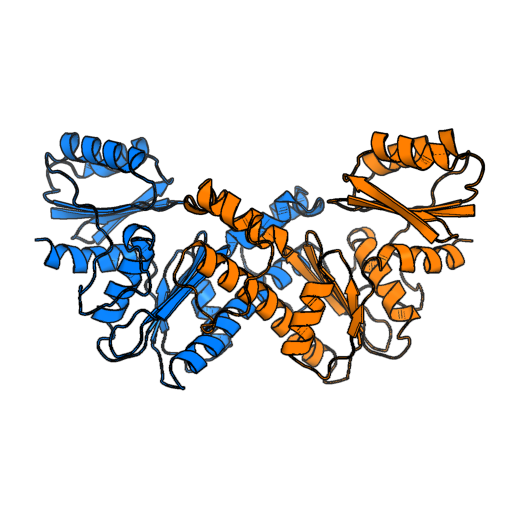 O O . LEU B 1 166 ? 7.062 -6.48 13.859 1 52.34 166 LEU B O 1
ATOM 3161 N N . GLN B 1 167 ? 9.133 -5.906 14.602 1 45.75 167 GLN B N 1
ATOM 3162 C CA . GLN B 1 167 ? 9.578 -7.289 14.742 1 45.75 167 GLN B CA 1
ATOM 3163 C C . GLN B 1 167 ? 8.883 -7.969 15.922 1 45.75 167 GLN B C 1
ATOM 3165 O O . GLN B 1 167 ? 8.664 -9.18 15.906 1 45.75 167 GLN B O 1
ATOM 3170 N N . SER B 1 168 ? 8.992 -7.285 16.922 1 38.75 168 SER B N 1
ATOM 3171 C CA . SER B 1 168 ? 8.477 -7.922 18.141 1 38.75 168 SER B CA 1
ATOM 3172 C C . SER B 1 168 ? 6.992 -8.258 18 1 38.75 168 SER B C 1
ATOM 3174 O O . SER B 1 168 ? 6.488 -9.164 18.656 1 38.75 168 SER B O 1
ATOM 3176 N N . ASP B 1 169 ? 6.199 -7.215 17.828 1 38.88 169 ASP B N 1
ATOM 3177 C CA . ASP B 1 169 ? 4.766 -7.477 17.906 1 38.88 169 ASP B CA 1
ATOM 3178 C C . ASP B 1 169 ? 4.266 -8.172 16.641 1 38.88 169 ASP B C 1
ATOM 3180 O O . ASP B 1 169 ? 3.852 -7.52 15.68 1 38.88 169 ASP B O 1
ATOM 3184 N N . GLY B 1 170 ? 4.914 -9.023 16.016 1 38.53 170 GLY B N 1
ATOM 3185 C CA . GLY B 1 170 ? 4.371 -10.047 15.141 1 38.53 170 GLY B CA 1
ATOM 3186 C C . GLY B 1 170 ? 2.867 -10.203 15.258 1 38.53 170 GLY B C 1
ATOM 3187 O O . GLY B 1 170 ? 2.25 -10.953 14.5 1 38.53 170 GLY B O 1
ATOM 3188 N N . ALA B 1 171 ? 2.459 -10.336 16.422 1 31.42 171 ALA B N 1
ATOM 3189 C CA . ALA B 1 171 ? 1.047 -10.57 16.703 1 31.42 171 ALA B CA 1
ATOM 3190 C C . ALA B 1 171 ? 0.214 -9.32 16.438 1 31.42 171 ALA B C 1
ATOM 3192 O O . ALA B 1 171 ? 0.473 -8.258 17 1 31.42 171 ALA B O 1
ATOM 3193 N N . LEU B 1 172 ? -0.187 -9.031 15.109 1 35.81 172 LEU B N 1
ATOM 3194 C CA . LEU B 1 172 ? -1.289 -8.094 14.914 1 35.81 172 LEU B CA 1
ATOM 3195 C C . LEU B 1 172 ? -2.045 -7.867 16.219 1 35.81 172 LEU B C 1
ATOM 3197 O O . LEU B 1 172 ? -2.498 -8.82 16.844 1 35.81 172 LEU B O 1
ATOM 3201 N N . THR B 1 173 ? -1.512 -7.051 17.016 1 37.06 173 THR B N 1
ATOM 3202 C CA . THR B 1 173 ? -2.264 -6.723 18.219 1 37.06 173 THR B CA 1
ATOM 3203 C C . THR B 1 173 ? -3.764 -6.879 17.984 1 37.06 173 THR B C 1
ATOM 3205 O O . THR B 1 173 ? -4.254 -6.613 16.891 1 37.06 173 THR B O 1
ATOM 3208 N N . PRO B 1 174 ? -4.383 -7.57 18.797 1 35.88 174 PRO B N 1
ATOM 3209 C CA . PRO B 1 174 ? -5.844 -7.641 18.734 1 35.88 174 PRO B CA 1
ATOM 3210 C C . PRO B 1 174 ? -6.477 -6.336 18.25 1 35.88 174 PRO B C 1
ATOM 3212 O O . PRO B 1 174 ? -5.887 -5.262 18.422 1 35.88 174 PRO B O 1
ATOM 3215 N N . PRO B 1 175 ? -7.43 -6.422 17.344 1 39.09 175 PRO B N 1
ATOM 3216 C CA . PRO B 1 175 ? -8.164 -5.223 16.938 1 39.09 175 PRO B CA 1
ATOM 3217 C C . PRO B 1 175 ? -8.273 -4.191 18.062 1 39.09 175 PRO B C 1
ATOM 3219 O O . PRO B 1 175 ? -8.703 -4.516 19.172 1 39.09 175 PRO B O 1
ATOM 3222 N N . GLN B 1 176 ? -7.312 -3.361 18.219 1 44.69 176 GLN B N 1
ATOM 3223 C CA . GLN B 1 176 ? -7.555 -2.254 19.125 1 44.69 176 GLN B CA 1
ATOM 3224 C C . GLN B 1 176 ? -9 -1.771 19.047 1 44.69 176 GLN B C 1
ATOM 3226 O O . GLN B 1 176 ? -9.664 -1.982 18.031 1 44.69 176 GLN B O 1
ATOM 3231 N N . THR B 1 177 ? -9.633 -1.436 20.203 1 46.81 177 THR B N 1
ATOM 3232 C CA . THR B 1 177 ? -10.977 -0.889 20.359 1 46.81 177 THR B CA 1
ATOM 3233 C C . THR B 1 177 ? -11.25 0.183 19.312 1 46.81 177 THR B C 1
ATOM 3235 O O . THR B 1 177 ? -12.398 0.375 18.906 1 46.81 177 THR B O 1
ATOM 3238 N N . SER B 1 178 ? -10.125 0.957 19 1 60.81 178 SER B N 1
ATOM 3239 C CA . SER B 1 178 ? -10.32 1.984 17.984 1 60.81 178 SER B CA 1
ATOM 3240 C C . SER B 1 178 ? -9.609 1.616 16.688 1 60.81 178 SER B C 1
ATOM 3242 O O . SER B 1 178 ? -8.555 0.987 16.703 1 60.81 178 SER B O 1
ATOM 3244 N N . ALA B 1 179 ? -10.344 1.797 15.656 1 79.75 179 ALA B N 1
ATOM 3245 C CA . ALA B 1 179 ? -9.812 1.561 14.32 1 79.75 179 ALA B CA 1
ATOM 3246 C C . ALA B 1 179 ? -8.555 2.396 14.078 1 79.75 179 ALA B C 1
ATOM 3248 O O . ALA B 1 179 ? -7.715 2.037 13.25 1 79.75 179 ALA B O 1
ATOM 3249 N N . PHE B 1 180 ? -8.383 3.408 15.023 1 90.88 180 PHE B N 1
ATOM 3250 C CA . PHE B 1 180 ? -7.277 4.332 14.789 1 90.88 180 PHE B CA 1
ATOM 3251 C C . PHE B 1 180 ? -6.242 4.227 15.906 1 90.88 180 PHE B C 1
ATOM 3253 O O . PHE B 1 180 ? -6.594 4.039 17.062 1 90.88 180 PHE B O 1
ATOM 3260 N N . GLY B 1 181 ? -4.957 4.414 15.594 1 89.25 181 GLY B N 1
ATOM 3261 C CA . GLY B 1 181 ? -3.85 4.285 16.531 1 89.25 181 GLY B CA 1
ATOM 3262 C C . GLY B 1 181 ? -3.57 5.559 17.297 1 89.25 181 GLY B C 1
ATOM 3263 O O . GLY B 1 181 ? -3.854 6.66 16.828 1 89.25 181 GLY B O 1
ATOM 3264 N N . SER B 1 182 ? -2.959 5.379 18.484 1 89.19 182 SER B N 1
ATOM 3265 C CA . SER B 1 182 ? -2.539 6.516 19.297 1 89.19 182 SER B CA 1
ATOM 3266 C C . SER B 1 182 ? -1.039 6.48 19.562 1 89.19 182 SER B C 1
ATOM 3268 O O . SER B 1 182 ? -0.565 7.051 20.547 1 89.19 182 SER B O 1
ATOM 3270 N N . SER B 1 183 ? -0.363 5.75 18.812 1 86.56 183 SER B N 1
ATOM 3271 C CA . SER B 1 183 ? 1.093 5.695 18.719 1 86.56 183 SER B CA 1
ATOM 3272 C C . SER B 1 183 ? 1.541 5.461 17.281 1 86.56 183 SER B C 1
ATOM 3274 O O . SER B 1 183 ? 0.769 4.969 16.453 1 86.56 183 SER B O 1
ATOM 3276 N N . THR B 1 184 ? 2.779 5.809 17.109 1 83.44 184 THR B N 1
ATOM 3277 C CA . THR B 1 184 ? 3.281 5.695 15.742 1 83.44 184 THR B CA 1
ATOM 3278 C C . THR B 1 184 ? 3.17 4.258 15.242 1 83.44 184 THR B C 1
ATOM 3280 O O . THR B 1 184 ? 2.68 4.012 14.141 1 83.44 184 THR B O 1
ATOM 3283 N N . VAL B 1 185 ? 3.58 3.34 16.062 1 82.12 185 VAL B N 1
ATOM 3284 C CA . VAL B 1 185 ? 3.557 1.93 15.68 1 82.12 185 VAL B CA 1
ATOM 3285 C C . VAL B 1 185 ? 2.117 1.482 15.445 1 82.12 185 VAL B C 1
ATOM 3287 O O . VAL B 1 185 ? 1.824 0.821 14.445 1 82.12 185 VAL B O 1
ATOM 3290 N N . ALA B 1 186 ? 1.229 1.899 16.344 1 86.19 186 ALA B N 1
ATOM 3291 C CA . ALA B 1 186 ? -0.18 1.534 16.219 1 86.19 186 ALA B CA 1
ATOM 3292 C C . ALA B 1 186 ? -0.793 2.152 14.961 1 86.19 186 ALA B C 1
ATOM 3294 O O . ALA B 1 186 ? -1.617 1.525 14.297 1 86.19 186 ALA B O 1
ATOM 3295 N N . CYS B 1 187 ? -0.413 3.361 14.641 1 90.5 187 CYS B N 1
ATOM 3296 C CA . CYS B 1 187 ? -0.918 4.043 13.453 1 90.5 187 CYS B CA 1
ATOM 3297 C C . CYS B 1 187 ? -0.478 3.324 12.188 1 90.5 187 CYS B C 1
ATOM 3299 O O . CYS B 1 187 ? -1.256 3.195 11.234 1 90.5 187 CYS B O 1
ATOM 3301 N N . VAL B 1 188 ? 0.765 2.871 12.188 1 87.06 188 VAL B N 1
ATOM 3302 C CA . VAL B 1 188 ? 1.31 2.184 11.016 1 87.06 188 VAL B CA 1
ATOM 3303 C C . VAL B 1 188 ? 0.605 0.841 10.836 1 87.06 188 VAL B C 1
ATOM 3305 O O . VAL B 1 188 ? 0.14 0.522 9.742 1 87.06 188 VAL B O 1
ATOM 3308 N N . GLN B 1 189 ? 0.51 0.101 11.898 1 85.25 189 GLN B N 1
ATOM 3309 C CA . GLN B 1 189 ? -0.152 -1.197 11.82 1 85.25 189 GLN B CA 1
ATOM 3310 C C . GLN B 1 189 ? -1.594 -1.052 11.344 1 85.25 189 GLN B C 1
ATOM 3312 O O . GLN B 1 189 ? -2.027 -1.767 10.438 1 85.25 189 GLN B O 1
ATOM 3317 N N . ALA B 1 190 ? -2.32 -0.094 11.922 1 90.38 190 ALA B N 1
ATOM 3318 C CA . ALA B 1 190 ? -3.715 0.13 11.555 1 90.38 190 ALA B CA 1
ATOM 3319 C C . ALA B 1 190 ? -3.832 0.627 10.117 1 90.38 190 ALA B C 1
ATOM 3321 O O . ALA B 1 190 ? -4.746 0.235 9.391 1 90.38 190 ALA B O 1
ATOM 3322 N N . GLY B 1 191 ? -2.928 1.494 9.719 1 92 191 GLY B N 1
ATOM 3323 C CA . GLY B 1 191 ? -2.941 2.029 8.367 1 92 191 GLY B CA 1
ATOM 3324 C C . GLY B 1 191 ? -2.668 0.978 7.309 1 92 191 GLY B C 1
ATOM 3325 O O . GLY B 1 191 ? -3.35 0.929 6.285 1 92 191 GLY B O 1
ATOM 3326 N N . VAL B 1 192 ? -1.661 0.182 7.551 1 87.81 192 VAL B N 1
ATOM 3327 C CA . VAL B 1 192 ? -1.312 -0.884 6.617 1 87.81 192 VAL B CA 1
ATOM 3328 C C . VAL B 1 192 ? -2.459 -1.889 6.527 1 87.81 192 VAL B C 1
ATOM 3330 O O . VAL B 1 192 ? -2.83 -2.318 5.434 1 87.81 192 VAL B O 1
ATOM 3333 N N . ASP B 1 193 ? -3.01 -2.215 7.688 1 89.69 193 ASP B N 1
ATOM 3334 C CA . ASP B 1 193 ? -4.156 -3.117 7.707 1 89.69 193 ASP B CA 1
ATOM 3335 C C . ASP B 1 193 ? -5.316 -2.545 6.895 1 89.69 193 ASP B C 1
ATOM 3337 O O . ASP B 1 193 ? -5.965 -3.268 6.133 1 89.69 193 ASP B O 1
ATOM 3341 N N . ALA B 1 194 ? -5.582 -1.28 7.074 1 93.38 194 ALA B N 1
ATOM 3342 C CA . ALA B 1 194 ? -6.664 -0.622 6.344 1 93.38 194 ALA B CA 1
ATOM 3343 C C . ALA B 1 194 ? -6.406 -0.645 4.84 1 93.38 194 ALA B C 1
ATOM 3345 O O . ALA B 1 194 ? -7.336 -0.803 4.047 1 93.38 194 ALA B O 1
ATOM 3346 N N . MET B 1 195 ? -5.195 -0.468 4.504 1 93.19 195 MET B N 1
ATOM 3347 C CA . MET B 1 195 ? -4.828 -0.462 3.09 1 93.19 195 MET B CA 1
ATOM 3348 C C . MET B 1 195 ? -5.082 -1.824 2.455 1 93.19 195 MET B C 1
ATOM 3350 O O . MET B 1 195 ? -5.68 -1.91 1.38 1 93.19 195 MET B O 1
ATOM 3354 N N . ILE B 1 196 ? -4.672 -2.879 3.104 1 92.56 196 ILE B N 1
ATOM 3355 C CA . ILE B 1 196 ? -4.844 -4.23 2.58 1 92.56 196 ILE B CA 1
ATOM 3356 C C . ILE B 1 196 ? -6.328 -4.594 2.566 1 92.56 196 ILE B C 1
ATOM 3358 O O . ILE B 1 196 ? -6.84 -5.098 1.564 1 92.56 196 ILE B O 1
ATOM 3362 N N . ARG B 1 197 ? -6.988 -4.312 3.674 1 94.5 197 ARG B N 1
ATOM 3363 C CA . ARG B 1 197 ? -8.422 -4.57 3.766 1 94.5 197 ARG B CA 1
ATOM 3364 C C . ARG B 1 197 ? -9.18 -3.828 2.67 1 94.5 197 ARG B C 1
ATOM 3366 O O . ARG B 1 197 ? -10.086 -4.391 2.043 1 94.5 197 ARG B O 1
ATOM 3373 N N . GLY B 1 198 ? -8.844 -2.568 2.514 1 95.44 198 GLY B N 1
ATOM 3374 C CA . GLY B 1 198 ? -9.461 -1.772 1.463 1 95.44 198 GLY B CA 1
ATOM 3375 C C . GLY B 1 198 ? -9.234 -2.346 0.076 1 95.44 198 GLY B C 1
ATOM 3376 O O . GLY B 1 198 ? -10.156 -2.357 -0.75 1 95.44 198 GLY B O 1
ATOM 3377 N N . PHE B 1 199 ? -8.023 -2.773 -0.201 1 95.25 199 PHE B N 1
ATOM 3378 C CA . PHE B 1 199 ? -7.703 -3.408 -1.476 1 95.25 199 PHE B CA 1
ATOM 3379 C C . PHE B 1 199 ? -8.617 -4.602 -1.729 1 95.25 199 PHE B C 1
ATOM 3381 O O . PHE B 1 199 ? -9.195 -4.727 -2.809 1 95.25 199 PHE B O 1
ATOM 3388 N N . LEU B 1 200 ? -8.766 -5.453 -0.741 1 96.94 200 LEU B N 1
ATOM 3389 C CA . LEU B 1 200 ? -9.586 -6.652 -0.862 1 96.94 200 LEU B CA 1
ATOM 3390 C C . LEU B 1 200 ? -11.055 -6.285 -1.04 1 96.94 200 LEU B C 1
ATOM 3392 O O . LEU B 1 200 ? -11.781 -6.961 -1.771 1 96.94 200 LEU B O 1
ATOM 3396 N N . GLN B 1 201 ? -11.453 -5.238 -0.367 1 96.06 201 GLN B N 1
ATOM 3397 C CA . GLN B 1 201 ? -12.82 -4.762 -0.556 1 96.06 201 GLN B CA 1
ATOM 3398 C C . GLN B 1 201 ? -13.055 -4.34 -2.002 1 96.06 201 GLN B C 1
ATOM 3400 O O . GLN B 1 201 ? -14.125 -4.594 -2.561 1 96.06 201 GLN B O 1
ATOM 3405 N N . GLN B 1 202 ? -12.062 -3.66 -2.562 1 96 202 GLN B N 1
ATOM 3406 C CA . GLN B 1 202 ? -12.156 -3.281 -3.969 1 96 202 GLN B CA 1
ATOM 3407 C C . GLN B 1 202 ? -12.219 -4.512 -4.867 1 96 202 GLN B C 1
ATOM 3409 O O . GLN B 1 202 ? -12.93 -4.516 -5.871 1 96 202 GLN B O 1
ATOM 3414 N N . VAL B 1 203 ? -11.445 -5.543 -4.566 1 96.62 203 VAL B N 1
ATOM 3415 C CA . VAL B 1 203 ? -11.461 -6.781 -5.34 1 96.62 203 VAL B CA 1
ATOM 3416 C C . VAL B 1 203 ? -12.883 -7.344 -5.387 1 96.62 203 VAL B C 1
ATOM 3418 O O . VAL B 1 203 ? -13.398 -7.656 -6.465 1 96.62 203 VAL B O 1
ATOM 3421 N N . ILE B 1 204 ? -13.516 -7.445 -4.219 1 96.44 204 ILE B N 1
ATOM 3422 C CA . ILE B 1 204 ? -14.859 -8 -4.117 1 96.44 204 ILE B CA 1
ATOM 3423 C C . ILE B 1 204 ? -15.82 -7.184 -4.965 1 96.44 204 ILE B C 1
ATOM 3425 O O . ILE B 1 204 ? -16.594 -7.738 -5.758 1 96.44 204 ILE B O 1
ATOM 3429 N N . ALA B 1 205 ? -15.758 -5.855 -4.832 1 94.62 205 ALA B N 1
ATOM 3430 C CA . ALA B 1 205 ? -16.688 -4.965 -5.531 1 94.62 205 ALA B CA 1
ATOM 3431 C C . ALA B 1 205 ? -16.484 -5.047 -7.039 1 94.62 205 ALA B C 1
ATOM 3433 O O . ALA B 1 205 ? -17.438 -5.211 -7.793 1 94.62 205 ALA B O 1
ATOM 3434 N N . CYS B 1 206 ? -15.266 -4.926 -7.516 1 94.44 206 CYS B N 1
ATOM 3435 C CA . CYS B 1 206 ? -14.977 -4.891 -8.945 1 94.44 206 CYS B CA 1
ATOM 3436 C C . CYS B 1 206 ? -15.227 -6.25 -9.586 1 94.44 206 CYS B C 1
ATOM 3438 O O . CYS B 1 206 ? -15.703 -6.324 -10.719 1 94.44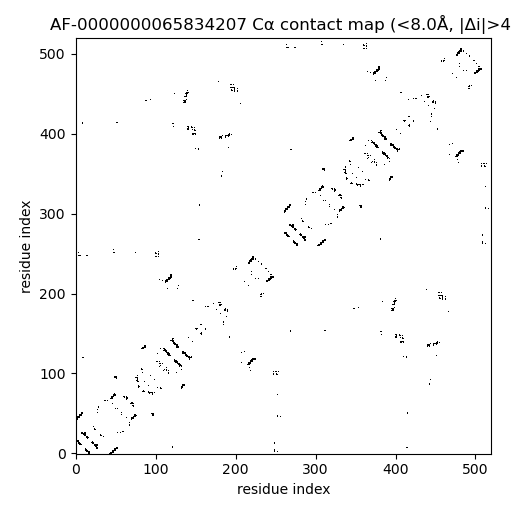 206 CYS B O 1
ATOM 3440 N N . ALA B 1 207 ? -14.852 -7.355 -8.852 1 95.31 207 ALA B N 1
ATOM 3441 C CA . ALA B 1 207 ? -15.164 -8.695 -9.352 1 95.31 207 ALA B CA 1
ATOM 3442 C C . ALA B 1 207 ? -16.672 -8.875 -9.516 1 95.31 207 ALA B C 1
ATOM 3444 O O . ALA B 1 207 ? -17.125 -9.43 -10.516 1 95.31 207 ALA B O 1
ATOM 3445 N N . GLY B 1 208 ? -17.453 -8.438 -8.484 1 94.5 208 GLY B N 1
ATOM 3446 C CA . GLY B 1 208 ? -18.906 -8.492 -8.586 1 94.5 208 GLY B CA 1
ATOM 3447 C C . GLY B 1 208 ? -19.453 -7.812 -9.828 1 94.5 208 GLY B C 1
ATOM 3448 O O . GLY B 1 208 ? -20.328 -8.352 -10.508 1 94.5 208 GLY B O 1
ATOM 3449 N N . THR B 1 209 ? -18.922 -6.672 -10.086 1 94 209 THR B N 1
ATOM 3450 C CA . THR B 1 209 ? -19.344 -5.918 -11.266 1 94 209 THR B CA 1
ATOM 3451 C C . THR B 1 209 ? -18.969 -6.66 -12.547 1 94 209 THR B C 1
ATOM 3453 O O . THR B 1 209 ? -19.797 -6.805 -13.445 1 94 209 THR B O 1
ATOM 3456 N N . GLU B 1 210 ? -17.734 -7.129 -12.656 1 94.25 210 GLU B N 1
ATOM 3457 C CA . GLU B 1 210 ? -17.234 -7.801 -13.852 1 94.25 210 GLU B CA 1
ATOM 3458 C C . GLU B 1 210 ? -18.016 -9.086 -14.125 1 94.25 210 GLU B C 1
ATOM 3460 O O . GLU B 1 210 ? -18.234 -9.453 -15.281 1 94.25 210 GLU B O 1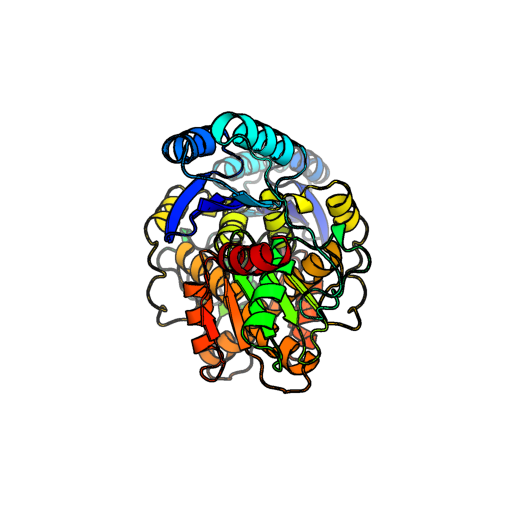
ATOM 3465 N N . PHE B 1 211 ? -18.422 -9.758 -13.055 1 95.81 211 PHE B N 1
ATOM 3466 C CA . PHE B 1 211 ? -19.109 -11.039 -13.195 1 95.81 211 PHE B CA 1
ATOM 3467 C C . PHE B 1 211 ? -20.609 -10.844 -13.281 1 95.81 211 PHE B C 1
ATOM 3469 O O . PHE B 1 211 ? -21.359 -11.82 -13.344 1 95.81 211 PHE B O 1
ATOM 3476 N N . GLY B 1 212 ? -21.109 -9.625 -13.211 1 93 212 GLY B N 1
ATOM 3477 C CA . GLY B 1 212 ? -22.531 -9.336 -13.312 1 93 212 GLY B CA 1
ATOM 3478 C C . GLY B 1 212 ? -23.328 -9.844 -12.133 1 93 212 GLY B C 1
ATOM 3479 O O . GLY B 1 212 ? -24.438 -10.359 -12.297 1 93 212 GLY B O 1
ATOM 3480 N N . GLY B 1 213 ? -22.609 -9.859 -10.953 1 89.81 213 GLY B N 1
ATOM 3481 C CA . GLY B 1 213 ? -23.281 -10.273 -9.734 1 89.81 213 GLY B CA 1
ATOM 3482 C C . GLY B 1 213 ? -23.234 -11.773 -9.508 1 89.81 213 GLY B C 1
ATOM 3483 O O . GLY B 1 213 ? -23.719 -12.273 -8.492 1 89.81 213 GLY B O 1
ATOM 3484 N N . ARG B 1 214 ? -22.688 -12.492 -10.469 1 89.56 214 ARG B N 1
ATOM 3485 C CA . ARG B 1 214 ? -22.547 -13.93 -10.289 1 89.56 214 ARG B CA 1
ATOM 3486 C C . ARG B 1 214 ? -21.594 -14.258 -9.148 1 89.56 214 ARG B C 1
ATOM 3488 O O . ARG B 1 214 ? -20.594 -13.562 -8.961 1 89.56 214 ARG B O 1
ATOM 3495 N N . GLU B 1 215 ? -21.922 -15.32 -8.516 1 93.69 215 GLU B N 1
ATOM 3496 C CA . GLU B 1 215 ? -21.031 -15.773 -7.449 1 93.69 215 GLU B CA 1
ATOM 3497 C C . GLU B 1 215 ? -19.703 -16.266 -8.016 1 93.69 215 GLU B C 1
ATOM 3499 O O . GLU B 1 215 ? -19.641 -16.75 -9.141 1 93.69 215 GLU B O 1
ATOM 3504 N N . ALA B 1 216 ? -18.703 -16.047 -7.223 1 97.31 216 ALA B N 1
ATOM 3505 C CA . ALA B 1 216 ? -17.344 -16.453 -7.625 1 97.31 216 ALA B CA 1
ATOM 3506 C C . ALA B 1 216 ? -16.641 -17.203 -6.5 1 97.31 216 ALA B C 1
ATOM 3508 O O . ALA B 1 216 ? -16.953 -17.016 -5.324 1 97.31 216 ALA B O 1
ATOM 3509 N N . VAL B 1 217 ? -15.836 -18.109 -6.875 1 98.19 217 VAL B N 1
ATOM 3510 C CA . VAL B 1 217 ? -14.945 -18.781 -5.922 1 98.19 217 VAL B CA 1
ATOM 3511 C C . VAL B 1 217 ? -13.625 -18.016 -5.828 1 98.19 217 VAL B C 1
ATOM 3513 O O . VAL B 1 217 ? -13.031 -17.672 -6.848 1 98.19 217 VAL B O 1
ATOM 3516 N N . TYR B 1 218 ? -13.211 -17.703 -4.613 1 98.5 218 TYR B N 1
ATOM 3517 C CA . TYR B 1 218 ? -11.945 -17.016 -4.379 1 98.5 218 TYR B CA 1
ATOM 3518 C C . TYR B 1 218 ? -10.859 -18 -3.971 1 98.5 218 TYR B C 1
ATOM 3520 O O . TYR B 1 218 ? -10.969 -18.672 -2.943 1 98.5 218 TYR B O 1
ATOM 3528 N N . PHE B 1 219 ? -9.867 -18.125 -4.785 1 98.56 219 PHE B N 1
ATOM 3529 C CA . PHE B 1 219 ? -8.703 -18.953 -4.496 1 98.56 219 PHE B CA 1
ATOM 3530 C C . PHE B 1 219 ? -7.578 -18.125 -3.895 1 98.56 219 PHE B C 1
ATOM 3532 O O . PHE B 1 219 ? -7.109 -17.172 -4.512 1 98.56 219 PHE B O 1
ATOM 3539 N N . LEU B 1 220 ? -7.148 -18.422 -2.703 1 98.12 220 LEU B N 1
ATOM 3540 C CA . LEU B 1 220 ? -6.164 -17.656 -1.961 1 98.12 220 LEU B CA 1
ATOM 3541 C C . LEU B 1 220 ? -4.824 -18.375 -1.91 1 98.12 220 LEU B C 1
ATOM 3543 O O . LEU B 1 220 ? -4.75 -19.516 -1.442 1 98.12 220 LEU B O 1
ATOM 3547 N N . ALA B 1 221 ? -3.812 -17.719 -2.389 1 96.75 221 ALA B N 1
ATOM 3548 C CA . ALA B 1 221 ? -2.484 -18.312 -2.496 1 96.75 221 ALA B CA 1
ATOM 3549 C C . ALA B 1 221 ? -1.426 -17.406 -1.864 1 96.75 221 ALA B C 1
ATOM 3551 O O . ALA B 1 221 ? -1.69 -16.25 -1.567 1 96.75 221 ALA B O 1
ATOM 3552 N N . GLY B 1 222 ? -0.264 -18 -1.63 1 93.81 222 GLY B N 1
ATOM 3553 C CA . GLY B 1 222 ? 0.853 -17.219 -1.108 1 93.81 222 GLY B CA 1
ATOM 3554 C C . GLY B 1 222 ? 1.003 -17.328 0.397 1 93.81 222 GLY B C 1
ATOM 3555 O O . GLY B 1 222 ? 0.095 -17.812 1.083 1 93.81 222 GLY B O 1
ATOM 3556 N N . GLY B 1 223 ? 2.123 -16.875 0.897 1 89.81 223 GLY B N 1
ATOM 3557 C CA . GLY B 1 223 ? 2.463 -16.984 2.307 1 89.81 223 GLY B CA 1
ATOM 3558 C C . GLY B 1 223 ? 1.531 -16.203 3.211 1 89.81 223 GLY B C 1
ATOM 3559 O O . GLY B 1 223 ? 1.312 -16.578 4.363 1 89.81 223 GLY B O 1
ATOM 3560 N N . ASP B 1 224 ? 0.937 -15.164 2.77 1 90.38 224 ASP B N 1
ATOM 3561 C CA . ASP B 1 224 ? 0.068 -14.305 3.568 1 90.38 224 ASP B CA 1
ATOM 3562 C C . ASP B 1 224 ? -1.401 -14.664 3.357 1 90.38 224 ASP B C 1
ATOM 3564 O O . ASP B 1 224 ? -2.293 -13.93 3.793 1 90.38 224 ASP B O 1
ATOM 3568 N N . SER B 1 225 ? -1.695 -15.734 2.676 1 95.38 225 SER B N 1
ATOM 3569 C CA . SER B 1 225 ? -3.064 -16.078 2.311 1 95.38 225 SER B CA 1
ATOM 3570 C C . SER B 1 225 ? -3.932 -16.297 3.547 1 95.38 225 SER B C 1
ATOM 3572 O O . SER B 1 225 ? -5.117 -15.969 3.543 1 95.38 225 SER B O 1
ATOM 3574 N N . PRO B 1 226 ? -3.4 -16.797 4.719 1 93.19 226 PRO B N 1
ATOM 3575 C CA . PRO B 1 226 ? -4.273 -16.891 5.891 1 93.19 226 PRO B CA 1
ATOM 3576 C C . PRO B 1 226 ? -4.77 -15.539 6.383 1 93.19 226 PRO B C 1
ATOM 3578 O O . PRO B 1 226 ? -5.934 -15.406 6.77 1 93.19 226 PRO B O 1
ATOM 3581 N N . ARG B 1 227 ? -3.883 -14.594 6.367 1 91.31 227 ARG B N 1
ATOM 3582 C CA . ARG B 1 227 ? -4.266 -13.242 6.746 1 91.31 227 ARG B CA 1
ATOM 3583 C C . ARG B 1 227 ? -5.324 -12.688 5.797 1 91.31 227 ARG B C 1
ATOM 3585 O O . ARG B 1 227 ? -6.309 -12.094 6.234 1 91.31 227 ARG B O 1
ATOM 3592 N N . VAL B 1 228 ? -5.141 -12.906 4.547 1 95.25 228 VAL B N 1
ATOM 3593 C CA . VAL B 1 228 ? -6.074 -12.453 3.518 1 95.25 228 VAL B CA 1
ATOM 3594 C C . VAL B 1 228 ? -7.422 -13.148 3.701 1 95.25 228 VAL B C 1
ATOM 3596 O O . VAL B 1 228 ? -8.469 -12.516 3.582 1 95.25 228 VAL B O 1
ATOM 3599 N N . GLU B 1 229 ? -7.367 -14.414 3.973 1 96.69 229 GLU B N 1
ATOM 3600 C CA . GLU B 1 229 ? -8.602 -15.156 4.219 1 96.69 229 GLU B CA 1
ATOM 3601 C C . GLU B 1 229 ? -9.391 -14.547 5.371 1 96.69 229 GLU B C 1
ATOM 3603 O O . GLU B 1 229 ? -10.609 -14.352 5.258 1 96.69 229 GLU B O 1
ATOM 3608 N N . ALA B 1 230 ? -8.727 -14.312 6.469 1 94.62 230 ALA B N 1
ATOM 3609 C CA . ALA B 1 230 ? -9.383 -13.734 7.641 1 94.62 230 ALA B CA 1
ATOM 3610 C C . ALA B 1 230 ? -10.047 -12.406 7.297 1 94.62 230 ALA B C 1
ATOM 3612 O O . ALA B 1 230 ? -11.188 -12.156 7.684 1 94.62 230 ALA B O 1
ATOM 3613 N N . MET B 1 231 ? -9.391 -11.57 6.562 1 93.56 231 MET B N 1
ATOM 3614 C CA . MET B 1 231 ? -9.914 -10.258 6.176 1 93.56 231 MET B CA 1
ATOM 3615 C C . MET B 1 231 ? -11.125 -10.406 5.262 1 93.56 231 MET B C 1
ATOM 3617 O O . MET B 1 231 ? -12.133 -9.711 5.434 1 93.56 231 MET B O 1
ATOM 3621 N N . LEU B 1 232 ? -11.008 -11.32 4.309 1 96.56 232 LEU B N 1
ATOM 3622 C CA . LEU B 1 232 ? -12.109 -11.523 3.371 1 96.56 232 LEU B CA 1
ATOM 3623 C C . LEU B 1 232 ? -13.344 -12.047 4.09 1 96.56 232 LEU B C 1
ATOM 3625 O O . LEU B 1 232 ? -14.469 -11.648 3.77 1 96.56 232 LEU B O 1
ATOM 3629 N N . ARG B 1 233 ? -13.148 -12.93 5.047 1 96.62 233 ARG B N 1
ATOM 3630 C CA . ARG B 1 233 ? -14.266 -13.461 5.82 1 96.62 233 ARG B CA 1
ATOM 3631 C C . ARG B 1 233 ? -14.953 -12.352 6.609 1 96.62 233 ARG B C 1
ATOM 3633 O O . ARG B 1 233 ? -16.172 -12.383 6.789 1 96.62 233 ARG B O 1
ATOM 3640 N N . GLU B 1 234 ? -14.219 -11.43 7.098 1 93.31 234 GLU B N 1
ATOM 3641 C CA . GLU B 1 234 ? -14.781 -10.289 7.816 1 93.31 234 GLU B CA 1
ATOM 3642 C C . GLU B 1 234 ? -15.539 -9.367 6.871 1 93.31 23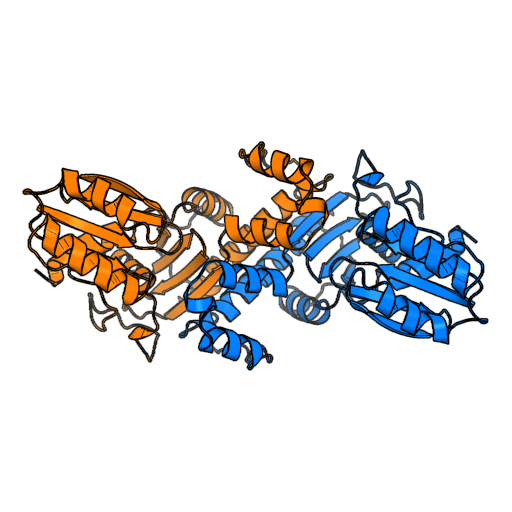4 GLU B C 1
ATOM 3644 O O . GLU B 1 234 ? -16.594 -8.828 7.234 1 93.31 234 GLU B O 1
ATOM 3649 N N . LEU B 1 235 ? -14.992 -9.133 5.723 1 94.06 235 LEU B N 1
ATOM 3650 C CA . LEU B 1 235 ? -15.594 -8.234 4.746 1 94.06 235 LEU B CA 1
ATOM 3651 C C . LEU B 1 235 ? -16.891 -8.812 4.199 1 94.06 235 LEU B C 1
ATOM 3653 O O . LEU B 1 235 ? -17.875 -8.078 4.008 1 94.06 235 LEU B O 1
ATOM 3657 N N . ASP B 1 236 ? -16.938 -10.086 3.922 1 95.94 236 ASP B N 1
ATOM 3658 C CA . ASP B 1 236 ? -18.109 -10.797 3.416 1 95.94 236 ASP B CA 1
ATOM 3659 C C . ASP B 1 236 ? -18.062 -12.266 3.82 1 95.94 236 ASP B C 1
ATOM 3661 O O . ASP B 1 236 ? -17.438 -13.086 3.15 1 95.94 236 ASP B O 1
ATOM 3665 N N . PRO B 1 237 ? -18.812 -12.617 4.82 1 95.62 237 PRO B N 1
ATOM 3666 C CA . PRO B 1 237 ? -18.781 -13.984 5.344 1 95.62 237 PRO B CA 1
ATOM 3667 C C . PRO B 1 237 ? -19.344 -15.008 4.363 1 95.62 237 PRO B C 1
ATOM 3669 O O . PRO B 1 237 ? -19.172 -16.219 4.551 1 95.62 237 PRO B O 1
ATOM 3672 N N . ASN B 1 238 ? -19.969 -14.555 3.342 1 95.94 238 ASN B N 1
ATOM 3673 C CA . ASN B 1 238 ? -20.641 -15.477 2.432 1 95.94 238 ASN B CA 1
ATOM 3674 C C . ASN B 1 238 ? -19.75 -15.859 1.259 1 95.94 238 ASN B C 1
ATOM 3676 O O . ASN B 1 238 ? -20.109 -16.703 0.438 1 95.94 238 ASN B O 1
ATOM 3680 N N . LEU B 1 239 ? -18.578 -15.273 1.143 1 97 239 LEU B N 1
ATOM 3681 C CA . LEU B 1 239 ? -17.688 -15.578 0.04 1 97 239 LEU B CA 1
ATOM 3682 C C . LEU B 1 239 ? -17.25 -17.047 0.081 1 97 239 LEU B C 1
ATOM 3684 O O . LEU B 1 239 ? -16.984 -17.578 1.155 1 97 239 LEU B O 1
ATOM 3688 N N . GLU B 1 240 ? -17.234 -17.688 -1.033 1 97.56 240 GLU B N 1
ATOM 3689 C CA . GLU B 1 240 ? -16.625 -19 -1.153 1 97.56 240 GLU B CA 1
ATOM 3690 C C . GLU B 1 240 ? -15.109 -18.891 -1.3 1 97.56 240 GLU B C 1
ATOM 3692 O O . GLU B 1 240 ? -14.609 -18.406 -2.322 1 97.56 240 GLU B O 1
ATOM 3697 N N . LEU B 1 241 ? -14.406 -19.359 -0.279 1 98 241 LEU B N 1
ATOM 3698 C CA . LEU B 1 241 ? -12.953 -19.219 -0.234 1 98 241 LEU B CA 1
ATOM 3699 C C . LEU B 1 241 ? -12.281 -20.594 -0.285 1 98 241 LEU B C 1
ATOM 3701 O O . LEU B 1 241 ? -12.742 -21.547 0.354 1 98 241 LEU B O 1
ATOM 3705 N N . VAL B 1 242 ? -11.281 -20.75 -1.075 1 97.69 242 VAL B N 1
ATOM 3706 C CA . VAL B 1 242 ? -10.414 -21.922 -1.131 1 97.69 242 VAL B CA 1
ATOM 3707 C C . VAL B 1 242 ? -8.977 -21.531 -0.822 1 97.69 242 VAL B C 1
ATOM 3709 O O . VAL B 1 242 ? -8.359 -20.766 -1.574 1 97.69 242 VAL B O 1
ATOM 3712 N N . LEU B 1 243 ? -8.461 -22 0.273 1 96.75 243 LEU B N 1
ATOM 3713 C CA . LEU B 1 243 ? -7.094 -21.688 0.671 1 96.75 243 LEU B CA 1
ATOM 3714 C C . LEU B 1 243 ? -6.113 -22.688 0.068 1 96.75 243 LEU B C 1
ATOM 3716 O O . LEU B 1 243 ? -6.172 -23.891 0.375 1 96.75 243 LEU B O 1
ATOM 3720 N N . SER B 1 244 ? -5.27 -22.25 -0.786 1 94.75 244 SER B N 1
ATOM 3721 C CA . SER B 1 244 ? -4.195 -23.031 -1.397 1 94.75 244 SER B CA 1
ATOM 3722 C C . SER B 1 244 ? -2.889 -22.25 -1.418 1 94.75 244 SER B C 1
ATOM 3724 O O . SER B 1 244 ? -2.465 -21.766 -2.471 1 94.75 244 SER B O 1
ATOM 3726 N N . PRO B 1 245 ? -2.193 -22.219 -0.312 1 94.25 245 PRO B N 1
ATOM 3727 C CA . PRO B 1 245 ? -1.003 -21.375 -0.194 1 94.25 245 PRO B CA 1
ATOM 3728 C C . PRO B 1 245 ? 0.054 -21.688 -1.248 1 94.25 245 PRO B C 1
ATOM 3730 O O . PRO B 1 245 ? 0.784 -20.797 -1.687 1 94.25 245 PRO B O 1
ATOM 3733 N N . ALA B 1 246 ? 0.127 -22.969 -1.699 1 95.38 246 ALA B N 1
ATOM 3734 C CA . ALA B 1 246 ? 1.098 -23.375 -2.711 1 95.38 246 ALA B CA 1
ATOM 3735 C C . ALA B 1 246 ? 0.411 -23.688 -4.039 1 95.38 246 ALA B C 1
ATOM 3737 O O . ALA B 1 246 ? 0.665 -24.719 -4.652 1 95.38 246 ALA B O 1
ATOM 3738 N N . ILE B 1 247 ? -0.378 -22.734 -4.453 1 96.88 247 ILE B N 1
ATOM 3739 C CA . ILE B 1 247 ? -1.252 -22.938 -5.602 1 96.88 247 ILE B CA 1
ATOM 3740 C C . ILE B 1 247 ? -0.412 -23.25 -6.84 1 96.88 247 ILE B C 1
ATOM 3742 O O . ILE B 1 247 ? -0.826 -24.016 -7.707 1 96.88 247 ILE B O 1
ATOM 3746 N N . VAL B 1 248 ? 0.758 -22.672 -6.914 1 97.5 248 VAL B N 1
ATOM 3747 C CA . VAL B 1 248 ? 1.62 -22.875 -8.078 1 97.5 248 VAL B CA 1
ATOM 3748 C C . VAL B 1 248 ? 2.105 -24.328 -8.117 1 97.5 248 VAL B C 1
ATOM 3750 O O . VAL B 1 248 ? 2.096 -24.953 -9.18 1 97.5 248 VAL B O 1
ATOM 3753 N N . LEU B 1 249 ? 2.551 -24.859 -6.992 1 97.69 249 LEU B N 1
ATOM 3754 C CA . LEU B 1 249 ? 2.971 -26.266 -6.93 1 97.69 249 LEU B CA 1
ATOM 3755 C C . LEU B 1 249 ? 1.801 -27.188 -7.23 1 97.69 249 LEU B C 1
ATOM 3757 O O . LEU B 1 249 ? 1.96 -28.188 -7.941 1 97.69 249 LEU B O 1
ATOM 3761 N N . ASP B 1 250 ? 0.643 -26.844 -6.672 1 96.12 250 ASP B N 1
ATOM 3762 C CA . ASP B 1 250 ? -0.564 -27.609 -6.961 1 96.12 250 ASP B CA 1
ATOM 3763 C C . ASP B 1 250 ? -0.87 -27.609 -8.461 1 96.12 250 ASP B C 1
ATOM 3765 O O . ASP B 1 250 ? -1.213 -28.656 -9.023 1 96.12 250 ASP B O 1
ATOM 3769 N N . ALA B 1 251 ? -0.732 -26.484 -9.039 1 97.06 251 ALA B N 1
ATOM 3770 C CA . ALA B 1 251 ? -1.012 -26.344 -10.469 1 97.06 251 ALA B CA 1
ATOM 3771 C C . ALA B 1 251 ? 0.01 -27.094 -11.305 1 97.06 251 ALA B C 1
ATOM 3773 O O . ALA B 1 251 ? -0.323 -27.641 -12.367 1 97.06 251 ALA B O 1
ATOM 3774 N N . LEU B 1 252 ? 1.274 -27.094 -10.867 1 97.12 252 LEU B N 1
ATOM 3775 C CA . LEU B 1 252 ? 2.32 -27.797 -11.594 1 97.12 252 LEU B CA 1
ATOM 3776 C C . LEU B 1 252 ? 2.033 -29.297 -11.648 1 97.12 252 LEU B C 1
ATOM 3778 O O . LEU B 1 252 ? 2.338 -29.953 -12.641 1 97.12 252 LEU B O 1
ATOM 3782 N N . VAL B 1 253 ? 1.531 -29.828 -10.57 1 95.06 253 VAL B N 1
ATOM 3783 C CA . VAL B 1 253 ? 1.141 -31.234 -10.562 1 95.06 253 VAL B CA 1
ATOM 3784 C C . VAL B 1 253 ? 0.124 -31.5 -11.672 1 95.06 253 VAL B C 1
ATOM 3786 O O . VAL B 1 253 ? 0.281 -32.438 -12.461 1 95.06 253 VAL B O 1
ATOM 3789 N N . LEU B 1 254 ? -0.861 -30.625 -11.75 1 92.56 254 LEU B N 1
ATOM 3790 C CA . LEU B 1 254 ? -1.884 -30.75 -12.781 1 92.56 254 LEU B CA 1
ATOM 3791 C C . LEU B 1 254 ? -1.275 -30.562 -14.172 1 92.56 254 LEU B C 1
ATOM 3793 O O . LEU B 1 254 ? -1.562 -31.359 -15.078 1 92.56 254 LEU B O 1
ATOM 3797 N N . TRP B 1 255 ? -0.465 -29.562 -14.273 1 92.88 255 TRP B N 1
ATOM 3798 C CA . TRP B 1 255 ? 0.165 -29.219 -15.547 1 92.88 255 TRP B CA 1
ATOM 3799 C C . TRP B 1 255 ? 1.061 -30.344 -16.031 1 92.88 255 TRP B C 1
ATOM 3801 O O . TRP B 1 255 ? 1.167 -30.594 -17.234 1 92.88 255 TRP B O 1
ATOM 3811 N N . SER B 1 256 ? 1.751 -31.062 -15.133 1 93.25 256 SER B N 1
ATOM 3812 C CA . SER B 1 256 ? 2.668 -32.156 -15.492 1 93.25 256 SER B CA 1
ATOM 3813 C C . SER B 1 256 ? 1.929 -33.281 -16.172 1 93.25 256 SER B C 1
ATOM 3815 O O . SER B 1 256 ? 2.531 -34.062 -16.922 1 93.25 256 SER B O 1
ATOM 3817 N N . GLU B 1 257 ? 0.657 -33.375 -15.867 1 88.19 257 GLU B N 1
ATOM 3818 C CA . GLU B 1 257 ? -0.154 -34.406 -16.5 1 88.19 257 GLU B CA 1
ATOM 3819 C C . GLU B 1 257 ? -0.416 -34.062 -17.969 1 88.19 257 GLU B C 1
ATOM 3821 O O . GLU B 1 257 ? -0.663 -34.969 -18.766 1 88.19 257 GLU B O 1
ATOM 3826 N N . TRP B 1 258 ? -0.372 -32.812 -18.25 1 82.44 258 TRP B N 1
ATOM 3827 C CA . TRP B 1 258 ? -0.59 -32.375 -19.625 1 82.44 258 TRP B CA 1
ATOM 3828 C C . TRP B 1 258 ? 0.693 -32.469 -20.438 1 82.44 258 TRP B C 1
ATOM 3830 O O . TRP B 1 258 ? 0.646 -32.562 -21.656 1 82.44 258 TRP B O 1
ATOM 3840 N N . CYS B 1 259 ? 1.831 -32.281 -19.812 1 72.75 259 CYS B N 1
ATOM 3841 C CA . CYS B 1 259 ? 3.123 -32.312 -20.484 1 72.75 259 CYS B CA 1
ATOM 3842 C C . CYS B 1 259 ? 3.662 -33.75 -20.516 1 72.75 259 CYS B C 1
ATOM 3844 O O . CYS B 1 259 ? 4.578 -34.062 -21.281 1 72.75 259 CYS B O 1
ATOM 3846 N N . ALA B 1 260 ? 3.15 -34.719 -19.719 1 58.38 260 ALA B N 1
ATOM 3847 C CA . ALA B 1 260 ? 3.631 -36.094 -19.734 1 58.38 260 ALA B CA 1
ATOM 3848 C C . ALA B 1 260 ? 3.268 -36.781 -21.031 1 58.38 260 ALA B C 1
ATOM 3850 O O . ALA B 1 260 ? 2.252 -36.469 -21.656 1 58.38 260 ALA B O 1
#

Radius of gyration: 25.95 Å; Cα contacts (8 Å, |Δi|>4): 1036; chains: 2; bounding box: 47×82×52 Å

Organism: Saccharophagus degradans (strain 2-40 / ATCC 43961 / DSM 17024) (NCBI:txid203122)

Secondary structure (DSSP, 8-state):
-EEEEEE-SSEEEEEETTS-EEEEETT-HHHHHHHHHTTTTT--EEEEEE-S-HHHHHHHHHHHHHHHSS-EEE----SSGGG-B-S-SSGGGS-HHHHHHHHHHHHHSTTSEEEEEEESSEEEEEEE-TTSBEEEEEEEE-HHHHHHHHHTT-GGGGSHHHHHHHHH--S--S--SSSSBSSHHHHHHHHHHHHHHHHHHHHHHHHHHHTTT--EEEEEESTTHHHHHHHHHHH-TT-EEEE-TTHHHHHHHHHHHHH-/-EEEEEE-SSEEEEEETTS-EEEEETT-HHHHHHHHHTTTTT--EEEEEE-S-HHHHHHHHHHHHHHHSS-EEE----SSGGG-B-S-SSGGGS-HHHHHHHHHHHHHSTTSEEEEEEESSEEEEEEE-TT-BEEEEEEEE-HHHHHHHHHTT-GGGGSHHHHHHHHH--S-----SSSSBSSHHHHHHHHHHHHHHHHHHHHHHHHHHHTTT--EEEEEESTTHHHHHHHHHHH-TT-EEEE-TTHHHHHHHHHHHHH-

Nearest PDB structures (foldseek):
  5b8h-assembly1_A  TM=8.309E-01  e=1.003E-17  Burkholderia cenocepacia J2315
  5b8h-assembly1_B  TM=8.197E-01  e=2.612E-17  Burkholderia cenocepacia J2315
  4o5f-assembly1_B  TM=7.820E-01  e=1.274E-17  Burkholderia thailandensis E264
  4o8k-assembly1_B  TM=7.824E-01  e=3.125E-17  Burkholderia thailandensis E264
  4o8k-assembly1_A  TM=7.416E-01  e=2.056E-17  Burkholderia thailandensis E264

pLDDT: mean 88.35, std 15.1, range [31.42, 98.62]

Sequence (520 aa):
MKLYVDAGNTRTKWRLADGREGVVASDDISGMERSFALLAGVVTGVFVCSVLGEAFNRRLEALCGQLFGVPPHFARVKQGVLDIVPAYERLDTLGVDRWLGLVFARSHAKSQCSVVVGAGSALTVDLLDAQACHLGGWIAPGCASVEAALGGKVQFARSEAYLKALQSDGALTPPQTSAFGSSTVACVQAGVDAMIRGFLQQVIACAGTEFGGREAVYFLAGGDSPRVEAMLRELDPNLELVLSPAIVLDALVLWSEWCAMKLYVDAGNTRTKWRLADGREGVVASDDISGMERSFALLAGVVTGVFVCSVLGEAFNRRLEALCGQLFGVPPHFARVKQGVLDIVPAYERLDTLGVDRWLGLVFARSHAKSQCSVVVGAGSALTVDLLDAQACHLGGWIAPGCASVEAALGGKVQFARSEAYLKALQSDGALTPPQTSAFGSSTVACVQAGVDAMIRGFLQQVIACAGTEFGGREAVYFLAGGDSPRVEAMLRELDPNLELVLSPAIVLDALVLWSEWCA